Protein 2WDU (pdb70)

Radius of gyration: 21.2 Å; Cα contacts (8 Å, |Δi|>4): 623; chains: 2; bounding box: 52×53×57 Å

Solvent-accessible surface area: 19806 Å² total; per-residue (Å²): 199,174,82,86,16,47,0,32,21,39,86,57,12,6,60,0,3,3,0,2,0,0,0,8,23,36,42,33,161,47,71,54,70,54,1,49,121,134,86,28,80,111,21,84,109,92,10,51,9,11,81,22,9,0,2,12,18,37,3,121,80,44,121,99,113,86,37,20,32,4,7,2,2,0,13,10,3,0,72,86,42,144,8,9,25,120,73,63,89,31,1,6,24,0,2,22,0,0,17,1,0,37,32,0,12,103,47,0,52,61,7,63,156,6,90,173,64,101,52,97,74,77,21,121,113,5,75,139,86,50,0,40,39,3,0,112,12,0,22,69,7,3,99,81,34,62,28,117,22,4,1,29,144,97,24,4,0,0,0,0,4,0,5,8,0,0,13,2,0,41,83,19,0,96,33,13,0,52,145,133,27,79,116,0,35,80,2,28,119,15,3,22,118,50,12,70,83,0,28,101,48,39,158,184,69,78,186,16,89,6,158,132,124,83,37,47,0,30,21,45,81,34,11,6,56,0,2,2,0,6,0,0,0,20,12,35,26,47,180,49,72,51,71,56,3,67,130,108,79,42,94,100,20,77,107,93,8,50,14,12,92,23,7,0,4,11,16,27,16,86,138,33,123,87,108,84,19,19,31,4,8,1,1,0,14,15,5,0,68,101,49,102,8,10,15,101,74,66,122,27,1,10,27,0,3,23,1,1,18,1,0,33,52,0,14,71,44,0,82,61,5,72,162,17,84,140,73,104,49,143,74,71,42,122,86,6,90,107,81,61,0,48,38,2,0,104,12,0,31,79,4,4,85,79,29,57,23,158,20,2,1,40,127,80,14,4,0,0,0,0,3,0,8,4,0,0,13,0,0,38,94,21,5,107,18,14,0,58,145,138,32,81,134,1,47,81,0,34,120,40,1,14,110,51,11,102,128,0,50,103,56,35,169,144,76,82,212,30,94,7

Nearest PDB structures (foldseek):
  2wdu-assembly2_B  TM=9.925E-01  e=8.558E-31  Fasciola hepatica
  1u3i-assembly1_A-2  TM=9.523E-01  e=1.615E-18  Schistosoma mansoni
  2c80-assembly1_B  TM=9.575E-01  e=2.663E-18  Schistosoma haematobium
  2caq-assembly1_A-2  TM=9.568E-01  e=2.406E-17  Schistosoma haematobium
  2c8u-assembly1_B  TM=9.410E-01  e=5.632E-17  Schistosoma haematobium

B-factor: mean 22.08, std 11.26, range [2.0, 77.95]

InterPro domains:
  IPR004045 Glutathione S-transferase, N-terminal [PS50404] (4-86)
  IPR004046 Glutathione S-transferase, C-terminal [PF14497] (104-206)
  IPR010987 Glutathione S-transferase, C-terminal-like [PS50405] (88-211)
  IPR036249 Thioredoxin-like superfamily [SSF52833] (5-82)
  IPR036282 Glutathione S-transferase, C-terminal domain superfamily [SSF47616] (85-211)
  IPR040079 Glutathione transferase family [SFLDS00019] (4-209)
  IPR050213 Glutathione S-transferase superfamily [PTHR11571] (5-206)

Structure (mmCIF, N/CA/C/O backbone):
data_2WDU
#
_entry.id   2WDU
#
_cell.length_a   53.947
_cell.length_b   87.419
_cell.length_c   93.988
_cell.angle_alpha   90.00
_cell.angle_beta   90.00
_cell.angle_gamma   90.00
#
_symmetry.space_group_name_H-M   'P 21 21 21'
#
loop_
_entity.id
_entity.type
_entity.pdbx_description
1 polymer 'GLUTATHIONE TRANSFERASE SIGMA CLASS'
2 non-polymer 'OXIDIZED GLUTATHIONE DISULFIDE'
3 non-polymer GLUTATHIONE
4 non-polymer 'DIMETHYL SULFOXIDE'
5 non-polymer 'BROMIDE ION'
6 water water
#
loop_
_atom_site.group_PDB
_atom_site.id
_atom_site.type_symbol
_atom_site.label_atom_id
_atom_site.label_alt_id
_atom_site.label_comp_id
_atom_site.label_asym_id
_atom_site.label_entity_id
_atom_site.label_seq_id
_atom_site.pdbx_PDB_ins_code
_atom_site.Cartn_x
_atom_site.Cartn_y
_atom_site.Cartn_z
_atom_site.occupancy
_atom_site.B_iso_or_equiv
_atom_site.auth_seq_id
_atom_site.auth_comp_id
_atom_site.auth_asym_id
_atom_site.auth_atom_id
_atom_site.pdbx_PDB_model_num
ATOM 1 N N . ASP A 1 2 ? 12.005 0.409 4.226 1.00 74.81 2 ASP A N 1
ATOM 2 C CA . ASP A 1 2 ? 11.324 -0.908 4.418 1.00 73.75 2 ASP A CA 1
ATOM 3 C C . ASP A 1 2 ? 11.467 -1.371 5.873 1.00 71.92 2 ASP A C 1
ATOM 4 O O . ASP A 1 2 ? 12.154 -2.360 6.157 1.00 72.10 2 ASP A O 1
ATOM 9 N N . LYS A 1 3 ? 10.822 -0.638 6.785 1.00 68.54 3 LYS A N 1
ATOM 10 C CA . LYS A 1 3 ? 10.896 -0.908 8.227 1.00 65.41 3 LYS A CA 1
ATOM 11 C C . LYS A 1 3 ? 9.741 -0.233 9.001 1.00 61.25 3 LYS A C 1
ATOM 12 O O . LYS A 1 3 ? 8.710 0.117 8.414 1.00 61.58 3 LYS A O 1
ATOM 18 N N . GLN A 1 4 ? 9.921 -0.062 10.312 1.00 55.59 4 GLN A N 1
ATOM 19 C CA . GLN A 1 4 ? 8.903 0.537 11.178 1.00 50.41 4 GLN A CA 1
ATOM 20 C C . GLN A 1 4 ? 8.752 2.058 10.952 1.00 46.02 4 GLN A C 1
ATOM 21 O O . GLN A 1 4 ? 9.654 2.721 10.410 1.00 44.18 4 GLN A O 1
ATOM 27 N N . HIS A 1 5 ? 7.597 2.598 11.341 1.00 34.03 5 HIS A N 1
ATOM 28 C CA . HIS A 1 5 ? 7.380 4.037 11.327 1.00 25.22 5 HIS A CA 1
ATOM 29 C C . HIS A 1 5 ? 6.313 4.358 12.371 1.00 20.70 5 HIS A C 1
ATOM 30 O O . HIS A 1 5 ? 5.404 3.550 12.580 1.00 18.39 5 HIS A O 1
ATOM 37 N N . PHE A 1 6 ? 6.467 5.501 13.044 1.00 16.84 6 PHE A N 1
ATOM 38 C CA . PHE A 1 6 ? 5.461 6.019 13.988 1.00 17.33 6 PHE A CA 1
ATOM 39 C C . PHE A 1 6 ? 4.987 7.381 13.505 1.00 16.50 6 PHE A C 1
ATOM 40 O O . PHE A 1 6 ? 5.798 8.300 13.235 1.00 16.08 6 PHE A O 1
ATOM 48 N N . LYS A 1 7 ? 3.675 7.543 13.373 1.00 13.71 7 LYS A N 1
ATOM 49 C CA . LYS A 1 7 ? 3.141 8.867 13.111 1.00 13.38 7 LYS A CA 1
ATOM 50 C C . LYS A 1 7 ? 2.079 9.191 14.144 1.00 14.78 7 LYS A C 1
ATOM 51 O O . LYS A 1 7 ? 1.073 8.466 14.248 1.00 13.90 7 LYS A O 1
ATOM 57 N N . LEU A 1 8 ? 2.352 10.237 14.905 1.00 14.14 8 LEU A N 1
ATOM 58 C CA . LEU A 1 8 ? 1.432 10.739 15.928 1.00 12.58 8 LEU A CA 1
ATOM 59 C C . LEU A 1 8 ? 0.625 11.889 15.363 1.00 14.65 8 LEU A C 1
ATOM 60 O O . LEU A 1 8 ? 1.182 12.872 14.813 1.00 13.58 8 LEU A O 1
ATOM 65 N N . TRP A 1 9 ? -0.697 11.807 15.530 1.00 11.40 9 TRP A N 1
ATOM 66 C CA . TRP A 1 9 ? -1.562 12.898 15.105 1.00 10.78 9 TRP A CA 1
ATOM 67 C C . TRP A 1 9 ? -2.121 13.650 16.312 1.00 12.11 9 TRP A C 1
ATOM 68 O O . TRP A 1 9 ? -2.731 13.009 17.200 1.00 11.75 9 TRP A O 1
ATOM 79 N N . TYR A 1 10 ? -1.965 14.966 16.303 1.00 12.47 10 TYR A N 1
ATOM 80 C CA . TYR A 1 10 ? -2.607 15.859 17.310 1.00 12.85 10 TYR A CA 1
ATOM 81 C C . TYR A 1 10 ? -2.727 17.314 16.887 1.00 18.80 10 TYR A C 1
ATOM 82 O O . TYR A 1 10 ? -2.188 17.728 15.858 1.00 17.53 10 TYR A O 1
ATOM 91 N N . PHE A 1 11 ? -3.420 18.107 17.703 1.00 14.28 11 PHE A N 1
ATOM 92 C CA . PHE A 1 11 ? -3.357 19.548 17.566 1.00 14.13 11 PHE A CA 1
ATOM 93 C C . PHE A 1 11 ? -1.940 20.090 17.929 1.00 17.36 11 PHE A C 1
ATOM 94 O O . PHE A 1 11 ? -1.047 19.315 18.361 1.00 14.33 11 PHE A O 1
ATOM 102 N N . GLN A 1 12 ? -1.762 21.399 17.754 1.00 16.65 12 GLN A N 1
ATOM 103 C CA . GLN A 1 12 ? -0.518 22.106 18.119 1.00 17.10 12 GLN A CA 1
ATOM 104 C C . GLN A 1 12 ? -0.599 22.473 19.603 1.00 17.64 12 GLN A C 1
ATOM 105 O O . GLN A 1 12 ? -0.641 23.658 19.992 1.00 18.55 12 GLN A O 1
ATOM 111 N N . PHE A 1 13 ? -0.665 21.415 20.413 1.00 13.90 13 PHE A N 1
ATOM 112 C CA . PHE A 1 13 ? -0.813 21.507 21.842 1.00 16.19 13 PHE A CA 1
ATOM 113 C C . PHE A 1 13 ? -0.073 20.339 22.475 1.00 16.92 13 PHE A C 1
ATOM 114 O O . PHE A 1 13 ? 0.201 19.326 21.819 1.00 14.19 13 PHE A O 1
ATOM 122 N N . ARG A 1 14 ? 0.245 20.481 23.756 1.00 14.53 14 ARG A N 1
ATOM 123 C CA . ARG A 1 14 ? 0.774 19.357 24.501 1.00 13.03 14 ARG A CA 1
ATOM 124 C C . ARG A 1 14 ? -0.378 18.436 24.909 1.00 16.46 14 ARG A C 1
ATOM 125 O O . ARG A 1 14 ? -0.483 17.302 24.425 1.00 12.16 14 ARG A O 1
ATOM 133 N N . GLY A 1 15 ? -1.254 18.959 25.763 1.00 14.47 15 GLY A N 1
ATOM 134 C CA . GLY A 1 15 ? -2.522 18.307 26.100 1.00 14.62 15 GLY A CA 1
ATOM 135 C C . GLY A 1 15 ? -2.375 16.802 26.278 1.00 14.19 15 GLY A C 1
ATOM 136 O O . GLY A 1 15 ? -1.458 16.342 26.952 1.00 14.99 15 GLY A O 1
ATOM 137 N N . ARG A 1 16 ? -3.218 16.017 25.602 1.00 13.71 16 ARG A N 1
ATOM 138 C CA . ARG A 1 16 ? -3.211 14.563 25.767 1.00 13.11 16 ARG A CA 1
ATOM 139 C C . ARG A 1 16 ? -2.069 13.838 25.023 1.00 11.56 16 ARG A C 1
ATOM 140 O O . ARG A 1 16 ? -1.747 12.700 25.352 1.00 12.66 16 ARG A O 1
ATOM 148 N N . ALA A 1 17 ? -1.489 14.499 24.016 1.00 10.93 17 ALA A N 1
ATOM 149 C CA . ALA A 1 17 ? -0.415 13.909 23.203 1.00 12.46 17 ALA A CA 1
ATOM 150 C C . ALA A 1 17 ? 0.942 13.867 23.895 1.00 10.77 17 ALA A C 1
ATOM 151 O O . ALA A 1 17 ? 1.754 12.950 23.663 1.00 10.83 17 ALA A O 1
ATOM 153 N N . GLU A 1 18 ? 1.198 14.851 24.748 1.00 13.33 18 GLU A N 1
ATOM 154 C CA . GLU A 1 18 ? 2.580 15.027 25.230 1.00 12.78 18 GLU A CA 1
ATOM 155 C C . GLU A 1 18 ? 3.211 13.794 25.903 1.00 12.79 18 GLU A C 1
ATOM 156 O O . GLU A 1 18 ? 4.396 13.505 25.672 1.00 11.28 18 GLU A O 1
ATOM 162 N N . PRO A 1 19 ? 2.459 13.062 26.747 1.00 12.17 19 PRO A N 1
ATOM 163 C CA . PRO A 1 19 ? 3.103 11.863 27.348 1.00 14.00 19 PRO A CA 1
ATOM 164 C C . PRO A 1 19 ? 3.628 10.873 26.295 1.00 12.55 19 PRO A C 1
ATOM 165 O O . PRO A 1 19 ? 4.683 10.234 26.477 1.00 12.48 19 PRO A O 1
ATOM 169 N N . ILE A 1 20 ? 2.929 10.792 25.162 1.00 12.04 20 ILE A N 1
ATOM 170 C CA . ILE A 1 20 ? 3.332 9.882 24.098 1.00 10.08 20 ILE A CA 1
ATOM 171 C C . ILE A 1 20 ? 4.645 10.392 23.473 1.00 10.74 20 ILE A C 1
ATOM 172 O O . ILE A 1 20 ? 5.593 9.608 23.276 1.00 11.55 20 ILE A O 1
ATOM 177 N N . ARG A 1 21 ? 4.693 11.687 23.198 1.00 12.70 21 ARG A N 1
ATOM 178 C CA . ARG A 1 21 ? 5.907 12.293 22.635 1.00 13.57 21 ARG A CA 1
ATOM 179 C C . ARG A 1 21 ? 7.071 12.115 23.583 1.00 12.56 21 ARG A C 1
ATOM 180 O O . ARG A 1 21 ? 8.189 11.766 23.137 1.00 11.50 21 ARG A O 1
ATOM 188 N N . LEU A 1 22 ? 6.845 12.369 24.886 1.00 10.67 22 LEU A N 1
ATOM 189 C CA . LEU A 1 22 ? 7.957 12.169 25.850 1.00 13.71 22 LEU A CA 1
ATOM 190 C C . LEU A 1 22 ? 8.431 10.712 25.919 1.00 15.91 22 LEU A C 1
ATOM 191 O O . LEU A 1 22 ? 9.641 10.433 25.973 1.00 12.37 22 LEU A O 1
ATOM 196 N N . LEU A 1 23 ? 7.474 9.781 25.900 1.00 14.23 23 LEU A N 1
ATOM 197 C CA . LEU A 1 23 ? 7.787 8.355 25.931 1.00 16.31 23 LEU A CA 1
ATOM 198 C C . LEU A 1 23 ? 8.683 7.964 24.743 1.00 15.43 23 LEU A C 1
ATOM 199 O O . LEU A 1 23 ? 9.738 7.362 24.922 1.00 14.51 23 LEU A O 1
ATOM 204 N N . LEU A 1 24 ? 8.280 8.372 23.542 1.00 12.20 24 LEU A N 1
ATOM 205 C CA . LEU A 1 24 ? 9.014 7.988 22.329 1.00 10.99 24 LEU A CA 1
ATOM 206 C C . LEU A 1 24 ? 10.407 8.627 22.371 1.00 15.50 24 LEU A C 1
ATOM 207 O O . LEU A 1 24 ? 11.404 7.986 22.025 1.00 16.27 24 LEU A O 1
ATOM 212 N N . THR A 1 25 ? 10.453 9.875 22.842 1.00 13.64 25 THR A N 1
ATOM 213 C CA . THR A 1 25 ? 11.714 10.612 22.978 1.00 15.64 25 THR A CA 1
ATOM 214 C C . THR A 1 25 ? 12.657 9.895 23.956 1.00 17.42 25 THR A C 1
ATOM 215 O O . THR A 1 25 ? 13.838 9.660 23.640 1.00 16.38 25 THR A O 1
ATOM 219 N N . CYS A 1 26 ? 12.151 9.572 25.144 1.00 14.36 26 CYS A N 1
ATOM 220 C CA . CYS A 1 26 ? 12.996 8.909 26.158 1.00 17.44 26 CYS A CA 1
ATOM 221 C C . CYS A 1 26 ? 13.429 7.484 25.762 1.00 18.49 26 CYS A C 1
ATOM 222 O O . CYS A 1 26 ? 14.523 7.051 26.119 1.00 20.75 26 CYS A O 1
ATOM 225 N N . ALA A 1 27 ? 12.599 6.783 24.978 1.00 17.39 27 ALA A N 1
ATOM 226 C CA . ALA A 1 27 ? 12.928 5.469 24.417 1.00 21.44 27 ALA A CA 1
ATOM 227 C C . ALA A 1 27 ? 13.904 5.526 23.235 1.00 21.91 27 ALA A C 1
ATOM 228 O O . ALA A 1 27 ? 14.331 4.473 22.730 1.00 24.58 27 ALA A O 1
ATOM 230 N N . GLY A 1 28 ? 14.216 6.732 22.765 1.00 21.32 28 GLY A N 1
ATOM 231 C CA . GLY A 1 28 ? 15.159 6.921 21.655 1.00 23.38 28 GLY A CA 1
ATOM 232 C C . GLY A 1 28 ? 14.585 6.512 20.306 1.00 24.69 28 GLY A C 1
ATOM 233 O O . GLY A 1 28 ? 15.323 6.134 19.375 1.00 22.53 28 GLY A O 1
ATOM 234 N N . VAL A 1 29 ? 13.263 6.607 20.194 1.00 17.52 29 VAL A N 1
ATOM 235 C CA . VAL A 1 29 ? 12.551 6.196 18.996 1.00 17.92 29 VAL A CA 1
ATOM 236 C C . VAL A 1 29 ? 12.175 7.436 18.162 1.00 23.05 29 VAL A C 1
ATOM 237 O O . VAL A 1 29 ? 11.463 8.320 18.641 1.00 19.54 29 VAL A O 1
ATOM 241 N N . LYS A 1 30 ? 12.681 7.502 16.925 1.00 23.37 30 LYS A N 1
ATOM 242 C CA A LYS A 1 30 ? 12.316 8.579 16.018 0.50 23.78 30 LYS A CA 1
ATOM 243 C CA B LYS A 1 30 ? 12.323 8.564 15.989 0.50 24.26 30 LYS A CA 1
ATOM 244 C C . LYS A 1 30 ? 10.857 8.422 15.607 1.00 23.48 30 LYS A C 1
ATOM 245 O O . LYS A 1 30 ? 10.371 7.300 15.433 1.00 20.22 30 LYS A O 1
ATOM 256 N N . PHE A 1 31 ? 10.164 9.550 15.472 1.00 18.92 31 PHE A N 1
ATOM 257 C CA . PHE A 1 31 ? 8.759 9.511 15.038 1.00 19.39 31 PHE A CA 1
ATOM 258 C C . PHE A 1 31 ? 8.320 10.777 14.309 1.00 17.44 31 PHE A C 1
ATOM 259 O O . PHE A 1 31 ? 8.909 11.857 14.464 1.00 18.64 31 PHE A O 1
ATOM 267 N N . GLU A 1 32 ? 7.276 10.628 13.501 1.00 14.10 32 GLU A N 1
ATOM 268 C CA . GLU A 1 32 ? 6.685 11.754 12.829 1.00 17.07 32 GLU A CA 1
ATOM 269 C C . GLU A 1 32 ? 5.656 12.391 13.755 1.00 17.13 32 GLU A C 1
ATOM 270 O O . GLU A 1 32 ? 4.629 11.777 14.073 1.00 16.59 32 GLU A O 1
ATOM 276 N N . ASP A 1 33 ? 5.962 13.599 14.208 1.00 14.12 33 ASP A N 1
ATOM 277 C CA . ASP A 1 33 ? 5.112 14.343 15.134 1.00 16.29 33 ASP A CA 1
ATOM 278 C C . ASP A 1 33 ? 4.225 15.292 14.337 1.00 16.65 33 ASP A C 1
ATOM 279 O O . ASP A 1 33 ? 4.541 16.485 14.140 1.00 18.75 33 ASP A O 1
ATOM 284 N N . TYR A 1 34 ? 3.099 14.767 13.858 1.00 14.65 34 TYR A N 1
ATOM 285 C CA . TYR A 1 34 ? 2.195 15.598 13.063 1.00 16.71 34 TYR A CA 1
ATOM 286 C C . TYR A 1 34 ? 1.242 16.399 13.945 1.00 19.02 34 TYR A C 1
ATOM 287 O O . TYR A 1 34 ? 0.330 15.809 14.582 1.00 15.07 34 TYR A O 1
ATOM 296 N N . GLN A 1 35 ? 1.473 17.720 13.953 1.00 17.92 35 GLN A N 1
ATOM 297 C CA . GLN A 1 35 ? 0.694 18.721 14.682 1.00 16.15 35 GLN A CA 1
ATOM 298 C C . GLN A 1 35 ? -0.011 19.672 13.723 1.00 22.00 35 GLN A C 1
ATOM 299 O O . GLN A 1 35 ? 0.620 20.555 13.117 1.00 24.21 35 GLN A O 1
ATOM 305 N N . PHE A 1 36 ? -1.321 19.511 13.602 1.00 21.07 36 PHE A N 1
ATOM 306 C CA . PHE A 1 36 ? -2.097 20.297 12.646 1.00 19.60 36 PHE A CA 1
ATOM 307 C C . PHE A 1 36 ? -2.792 21.489 13.283 1.00 21.22 36 PHE A C 1
ATOM 308 O O . PHE A 1 36 ? -3.026 21.519 14.486 1.00 19.71 36 PHE A O 1
ATOM 316 N N . THR A 1 37 ? -3.154 22.464 12.459 1.00 20.80 37 THR A N 1
ATOM 317 C CA . THR A 1 37 ? -3.812 23.675 12.951 1.00 22.41 37 THR A CA 1
ATOM 318 C C . THR A 1 37 ? -5.294 23.429 13.195 1.00 21.06 37 THR A C 1
ATOM 319 O O . THR A 1 37 ? -5.885 22.468 12.680 1.00 19.52 37 THR A O 1
ATOM 323 N N . MET A 1 38 ? -5.888 24.323 13.977 1.00 22.66 38 MET A N 1
ATOM 324 C CA . MET A 1 38 ? -7.318 24.362 14.190 1.00 23.97 38 MET A CA 1
ATOM 325 C C . MET A 1 38 ? -8.087 24.471 12.868 1.00 25.19 38 MET A C 1
ATOM 326 O O . MET A 1 38 ? -9.146 23.857 12.698 1.00 22.94 38 MET A O 1
ATOM 331 N N . ASP A 1 39 ? -7.551 25.264 11.944 1.00 25.34 39 ASP A N 1
ATOM 332 C CA . ASP A 1 39 ? -8.169 25.438 10.622 1.00 26.20 39 ASP A CA 1
ATOM 333 C C . ASP A 1 39 ? -8.115 24.166 9.768 1.00 21.83 39 ASP A C 1
ATOM 334 O O . ASP A 1 39 ? -9.011 23.921 8.952 1.00 23.79 39 ASP A O 1
ATOM 339 N N . GLN A 1 40 ? -7.063 23.366 9.938 1.00 20.80 40 GLN A N 1
ATOM 340 C CA . GLN A 1 40 ? -6.917 22.134 9.158 1.00 20.72 40 GLN A CA 1
ATOM 341 C C . GLN A 1 40 ? -7.828 21.024 9.713 1.00 21.19 40 GLN A C 1
ATOM 342 O O . GLN A 1 40 ? -8.257 20.129 8.988 1.00 21.85 40 GLN A O 1
ATOM 348 N N . TRP A 1 41 ? -8.115 21.077 11.013 1.00 16.87 41 TRP A N 1
ATOM 349 C CA . TRP A 1 41 ? -8.827 19.978 11.687 1.00 18.33 41 TRP A CA 1
ATOM 350 C C . TRP A 1 41 ? -10.171 19.562 11.044 1.00 16.96 41 TRP A C 1
ATOM 351 O O . TRP A 1 41 ? -10.429 18.362 10.898 1.00 18.39 41 TRP A O 1
ATOM 362 N N . PRO A 1 42 ? -11.031 20.543 10.662 1.00 20.05 42 PRO A N 1
ATOM 363 C CA . PRO A 1 42 ? -12.345 20.117 10.166 1.00 21.21 42 PRO A CA 1
ATOM 364 C C . PRO A 1 42 ? -12.279 19.147 8.980 1.00 20.46 42 PRO A C 1
ATOM 365 O O . PRO A 1 42 ? -13.203 18.361 8.796 1.00 21.72 42 PRO A O 1
ATOM 369 N N . THR A 1 43 ? -11.203 19.192 8.202 1.00 18.89 43 THR A N 1
ATOM 370 C CA . THR A 1 43 ? -11.097 18.261 7.055 1.00 19.96 43 THR A CA 1
ATOM 371 C C . THR A 1 43 ? -10.267 16.990 7.321 1.00 21.78 43 THR A C 1
ATOM 372 O O . THR A 1 43 ? -10.253 16.045 6.508 1.00 19.24 43 THR A O 1
ATOM 376 N N . ILE A 1 44 ? -9.602 16.959 8.478 1.00 15.57 44 ILE A N 1
ATOM 377 C CA . ILE A 1 44 ? -8.894 15.781 8.972 1.00 16.20 44 ILE A CA 1
ATOM 378 C C . ILE A 1 44 ? -9.852 14.896 9.787 1.00 12.96 44 ILE A C 1
ATOM 379 O O . ILE A 1 44 ? -9.928 13.690 9.561 1.00 13.30 44 ILE A O 1
ATOM 384 N N . LYS A 1 45 ? -10.637 15.527 10.657 1.00 11.82 45 LYS A N 1
ATOM 385 C CA . LYS A 1 45 ? -11.609 14.855 11.525 1.00 12.67 45 LYS A CA 1
ATOM 386 C C . LYS A 1 45 ? -12.437 13.718 10.887 1.00 13.00 45 LYS A C 1
ATOM 387 O O . LYS A 1 45 ? -12.500 12.607 11.431 1.00 14.55 45 LYS A O 1
ATOM 393 N N . PRO A 1 46 ? -13.065 13.978 9.709 1.00 13.94 46 PRO A N 1
ATOM 394 C CA . PRO A 1 46 ? -13.954 12.942 9.144 1.00 16.94 46 PRO A CA 1
ATOM 395 C C . PRO A 1 46 ? -13.222 11.699 8.627 1.00 15.36 46 PRO A C 1
ATOM 396 O O . PRO A 1 46 ? -13.869 10.686 8.275 1.00 16.84 46 PRO A O 1
ATOM 400 N N . THR A 1 47 ? -11.890 11.759 8.594 1.00 13.35 47 THR A N 1
ATOM 401 C CA . THR A 1 47 ? -11.076 10.658 8.117 1.00 13.33 47 THR A CA 1
ATOM 402 C C . THR A 1 47 ? -10.500 9.786 9.237 1.00 13.58 47 THR A C 1
ATOM 403 O O . THR A 1 47 ? -9.964 8.717 8.970 1.00 15.41 47 THR A O 1
ATOM 407 N N . LEU A 1 48 ? -10.572 10.253 10.483 1.00 13.79 48 LEU A N 1
ATOM 408 C CA . LEU A 1 48 ? -9.961 9.464 11.579 1.00 14.15 48 LEU A CA 1
ATOM 409 C C . LEU A 1 48 ? -11.008 8.678 12.368 1.00 15.30 48 LEU A C 1
ATOM 410 O O . LEU A 1 48 ? -12.105 9.196 12.591 1.00 15.74 48 LEU A O 1
ATOM 415 N N . PRO A 1 49 ? -10.646 7.462 12.825 1.00 13.09 49 PRO A N 1
ATOM 416 C CA . PRO A 1 49 ? -11.558 6.619 13.601 1.00 17.41 49 PRO A CA 1
ATOM 417 C C . PRO A 1 49 ? -11.931 7.274 14.900 1.00 19.24 49 PRO A C 1
ATOM 418 O O . PRO A 1 49 ? -11.035 7.622 15.712 1.00 22.08 49 PRO A O 1
ATOM 422 N N . GLY A 1 50 ? -13.232 7.417 15.105 1.00 17.42 50 GLY A N 1
ATOM 423 C CA . GLY A 1 50 ? -13.731 8.075 16.305 1.00 21.59 50 GLY A CA 1
ATOM 424 C C . GLY A 1 50 ? -13.737 9.595 16.221 1.00 18.44 50 GLY A C 1
ATOM 425 O O . GLY A 1 50 ? -14.356 10.261 17.053 1.00 20.72 50 GLY A O 1
ATOM 426 N N . GLY A 1 51 ? -13.072 10.168 15.209 1.00 17.89 51 GLY A N 1
ATOM 427 C CA . GLY A 1 51 ? -13.076 11.621 15.016 1.00 14.22 51 GLY A CA 1
ATOM 428 C C . GLY A 1 51 ? -12.383 12.427 16.108 1.00 14.60 51 GLY A C 1
ATOM 429 O O . GLY A 1 51 ? -12.671 13.604 16.284 1.00 14.86 51 GLY A O 1
ATOM 430 N N . ARG A 1 52 ? -11.464 11.776 16.833 1.00 12.11 52 ARG A N 1
ATOM 431 C CA . ARG A 1 52 ? -10.726 12.456 17.876 1.00 10.09 52 ARG A CA 1
ATOM 432 C C . ARG A 1 52 ? -9.222 12.126 17.808 1.00 10.02 52 ARG A C 1
ATOM 433 O O . ARG A 1 52 ? -8.811 11.122 17.220 1.00 11.34 52 ARG A O 1
ATOM 441 N N . VAL A 1 53 ? -8.426 13.001 18.430 1.00 9.19 53 VAL A N 1
ATOM 442 C CA . VAL A 1 53 ? -6.981 12.780 18.548 1.00 11.32 53 VAL A CA 1
ATOM 443 C C . VAL A 1 53 ? -6.597 12.802 20.058 1.00 14.55 53 VAL A C 1
ATOM 444 O O . VAL A 1 53 ? -7.342 13.376 20.865 1.00 17.12 53 VAL A O 1
ATOM 448 N N . PRO A 1 54 ? -5.425 12.241 20.434 1.00 12.24 54 PRO A N 1
ATOM 449 C CA . PRO A 1 54 ? -4.348 11.665 19.625 1.00 13.40 54 PRO A CA 1
ATOM 450 C C . PRO A 1 54 ? -4.701 10.390 18.941 1.00 11.74 54 PRO A C 1
ATOM 451 O O . PRO A 1 54 ? -5.538 9.603 19.426 1.00 12.77 54 PRO A O 1
ATOM 455 N N . LEU A 1 55 ? -4.012 10.168 17.826 1.00 11.73 55 LEU A N 1
ATOM 456 C CA . LEU A 1 55 ? -4.021 8.894 17.131 1.00 8.04 55 LEU A CA 1
ATOM 457 C C . LEU A 1 55 ? -2.570 8.593 16.826 1.00 11.02 55 LEU A C 1
ATOM 458 O O . LEU A 1 55 ? -1.847 9.528 16.405 1.00 12.86 55 LEU A O 1
ATOM 463 N N . LEU A 1 56 ? -2.155 7.354 17.062 1.00 12.17 56 LEU A N 1
ATOM 464 C CA . LEU A 1 56 ? -0.787 6.873 16.716 1.00 9.83 56 LEU A CA 1
ATOM 465 C C . LEU A 1 56 ? -0.873 5.812 15.636 1.00 11.69 56 LEU A C 1
ATOM 466 O O . LEU A 1 56 ? -1.489 4.764 15.834 1.00 12.33 56 LEU A O 1
ATOM 471 N N . ASP A 1 57 ? -0.261 6.098 14.475 1.00 10.70 57 ASP A N 1
ATOM 472 C CA . ASP A 1 57 ? -0.188 5.117 13.388 1.00 11.27 57 ASP A CA 1
ATOM 473 C C . ASP A 1 57 ? 1.156 4.427 13.456 1.00 14.38 57 ASP A C 1
ATOM 474 O O . ASP A 1 57 ? 2.203 5.077 13.332 1.00 16.20 57 ASP A O 1
ATOM 479 N N . VAL A 1 58 ? 1.119 3.132 13.671 1.00 12.64 58 VAL A N 1
ATOM 480 C CA . VAL A 1 58 ? 2.331 2.319 13.718 1.00 14.40 58 VAL A CA 1
ATOM 481 C C . VAL A 1 58 ? 2.401 1.420 12.495 1.00 16.23 58 VAL A C 1
ATOM 482 O O . VAL A 1 58 ? 1.529 0.541 12.286 1.00 14.93 58 VAL A O 1
ATOM 486 N N . THR A 1 59 ? 3.438 1.643 11.692 1.00 15.97 59 THR A N 1
ATOM 487 C CA . THR A 1 59 ? 3.744 0.734 10.589 1.00 20.60 59 THR A CA 1
ATOM 488 C C . THR A 1 59 ? 4.727 -0.305 11.101 1.00 24.30 59 THR A C 1
ATOM 489 O O . THR A 1 59 ? 5.848 0.026 11.499 1.00 21.74 59 THR A O 1
ATOM 493 N N . GLY A 1 60 ? 4.264 -1.554 11.129 1.00 25.34 60 GLY A N 1
ATOM 494 C CA . GLY A 1 60 ? 4.959 -2.604 11.835 1.00 31.27 60 GLY A CA 1
ATOM 495 C C . GLY A 1 60 ? 6.207 -3.060 11.111 1.00 34.66 60 GLY A C 1
ATOM 496 O O . GLY A 1 60 ? 6.471 -2.623 9.977 1.00 32.50 60 GLY A O 1
ATOM 497 N N . PRO A 1 61 ? 6.983 -3.951 11.765 1.00 39.61 61 PRO A N 1
ATOM 498 C CA . PRO A 1 61 ? 8.056 -4.670 11.089 1.00 42.48 61 PRO A CA 1
ATOM 499 C C . PRO A 1 61 ? 7.502 -5.418 9.872 1.00 45.88 61 PRO A C 1
ATOM 500 O O . PRO A 1 61 ? 8.225 -5.621 8.891 1.00 48.71 61 PRO A O 1
ATOM 504 N N . ASP A 1 62 ? 6.220 -5.793 9.936 1.00 45.18 62 ASP A N 1
ATOM 505 C CA . ASP A 1 62 ? 5.544 -6.511 8.847 1.00 46.56 62 ASP A CA 1
ATOM 506 C C . ASP A 1 62 ? 4.994 -5.613 7.735 1.00 43.83 62 ASP A C 1
ATOM 507 O O . ASP A 1 62 ? 4.289 -6.090 6.844 1.00 47.26 62 ASP A O 1
ATOM 512 N N . GLY A 1 63 ? 5.303 -4.318 7.795 1.00 38.34 63 GLY A N 1
ATOM 513 C CA . GLY A 1 63 ? 4.873 -3.362 6.775 1.00 32.39 63 GLY A CA 1
ATOM 514 C C . GLY A 1 63 ? 3.406 -2.941 6.880 1.00 28.74 63 GLY A C 1
ATOM 515 O O . GLY A 1 63 ? 2.964 -2.074 6.130 1.00 29.88 63 GLY A O 1
ATOM 516 N N . LYS A 1 64 ? 2.668 -3.550 7.814 1.00 23.26 64 LYS A N 1
ATOM 517 C CA A LYS A 1 64 ? 1.235 -3.297 7.990 0.50 22.10 64 LYS A CA 1
ATOM 518 C CA B LYS A 1 64 ? 1.238 -3.280 7.964 0.50 22.02 64 LYS A CA 1
ATOM 519 C C . LYS A 1 64 ? 0.966 -2.149 8.964 1.00 22.98 64 LYS A C 1
ATOM 520 O O . LYS A 1 64 ? 1.719 -1.953 9.921 1.00 19.17 64 LYS A O 1
ATOM 531 N N . LEU A 1 65 ? -0.119 -1.418 8.715 1.00 16.92 65 LEU A N 1
ATOM 532 C CA . LEU A 1 65 ? -0.521 -0.246 9.510 1.00 15.97 65 LEU A CA 1
ATOM 533 C C . LEU A 1 65 ? -1.520 -0.626 10.591 1.00 16.63 65 LEU A C 1
ATOM 534 O O . LEU A 1 65 ? -2.506 -1.308 10.327 1.00 19.15 65 LEU A O 1
ATOM 539 N N . ARG A 1 66 ? -1.265 -0.174 11.817 1.00 17.22 66 ARG A N 1
ATOM 540 C CA . ARG A 1 66 ? -2.258 -0.305 12.901 1.00 16.94 66 ARG A CA 1
ATOM 541 C C . ARG A 1 66 ? -2.411 1.096 13.499 1.00 12.97 66 ARG A C 1
ATOM 542 O O . ARG A 1 66 ? -1.408 1.779 13.735 1.00 14.21 66 ARG A O 1
ATOM 550 N N . ARG A 1 67 ? -3.653 1.542 13.681 1.00 11.75 67 ARG A N 1
ATOM 551 C CA . ARG A 1 67 ? -3.961 2.907 14.108 1.00 13.94 67 ARG A CA 1
ATOM 552 C C . ARG A 1 67 ? -4.502 2.768 15.514 1.00 15.30 67 ARG A C 1
ATOM 553 O O . ARG A 1 67 ? -5.509 2.085 15.728 1.00 15.49 67 ARG A O 1
ATOM 561 N N . TYR A 1 68 ? -3.851 3.429 16.459 1.00 12.75 68 TYR A N 1
ATOM 562 C CA . TYR A 1 68 ? -4.234 3.312 17.864 1.00 12.49 68 TYR A CA 1
ATOM 563 C C . TYR A 1 68 ? -4.838 4.622 18.382 1.00 10.40 68 TYR A C 1
ATOM 564 O O . TYR A 1 68 ? -4.313 5.684 18.141 1.00 11.39 68 TYR A O 1
ATOM 573 N N . GLN A 1 69 ? -5.921 4.477 19.149 1.00 10.49 69 GLN A N 1
ATOM 574 C CA . GLN A 1 69 ? -6.605 5.549 19.822 1.00 10.56 69 GLN A CA 1
ATOM 575 C C . GLN A 1 69 ? -6.376 5.513 21.330 1.00 7.95 69 GLN A C 1
ATOM 576 O O . GLN A 1 69 ? -5.873 4.530 21.894 1.00 12.26 69 GLN A O 1
ATOM 582 N N . GLU A 1 70 ? -6.789 6.618 21.943 1.00 9.97 70 GLU A N 1
ATOM 583 C CA . GLU A 1 70 ? -6.809 6.852 23.394 1.00 13.42 70 GLU A CA 1
ATOM 584 C C . GLU A 1 70 ? -5.408 7.035 23.974 1.00 10.25 70 GLU A C 1
ATOM 585 O O . GLU A 1 70 ? -4.681 6.045 24.143 1.00 10.40 70 GLU A O 1
ATOM 591 N N . SER A 1 71 ? -5.106 8.284 24.319 1.00 10.62 71 SER A N 1
ATOM 592 C CA . SER A 1 71 ? -3.711 8.750 24.589 1.00 8.92 71 SER A CA 1
ATOM 593 C C . SER A 1 71 ? -2.980 7.812 25.579 1.00 9.98 71 SER A C 1
ATOM 594 O O . SER A 1 71 ? -1.862 7.358 25.296 1.00 10.27 71 SER A O 1
ATOM 597 N N . MET A 1 72 ? -3.592 7.547 26.738 1.00 9.65 72 MET A N 1
ATOM 598 C CA . MET A 1 72 ? -2.882 6.751 27.793 1.00 11.22 72 MET A CA 1
ATOM 599 C C . MET A 1 72 ? -3.029 5.213 27.644 1.00 12.92 72 MET A C 1
ATOM 600 O O . MET A 1 72 ? -2.376 4.401 28.342 1.00 11.85 72 MET A O 1
ATOM 605 N N . ALA A 1 73 ? -3.893 4.800 26.726 1.00 9.36 73 ALA A N 1
ATOM 606 C CA . ALA A 1 73 ? -3.874 3.435 26.232 1.00 10.89 73 ALA A CA 1
ATOM 607 C C . ALA A 1 73 ? -2.648 3.270 25.312 1.00 11.38 73 ALA A C 1
ATOM 608 O O . ALA A 1 73 ? -1.836 2.367 25.492 1.00 10.07 73 ALA A O 1
ATOM 610 N N . ILE A 1 74 ? -2.513 4.179 24.349 1.00 9.56 74 ILE A N 1
ATOM 611 C CA . ILE A 1 74 ? -1.341 4.206 23.450 1.00 10.40 74 ILE A CA 1
ATOM 612 C C . ILE A 1 74 ? -0.077 4.234 24.301 1.00 10.25 74 ILE A C 1
ATOM 613 O O . ILE A 1 74 ? 0.842 3.443 24.096 1.00 12.16 74 ILE A O 1
ATOM 618 N N . ALA A 1 75 ? -0.039 5.164 25.256 1.00 10.96 75 ALA A N 1
ATOM 619 C CA . ALA A 1 75 ? 1.169 5.328 26.088 1.00 10.19 75 ALA A CA 1
ATOM 620 C C . ALA A 1 75 ? 1.539 4.054 26.871 1.00 12.23 75 ALA A C 1
ATOM 621 O O . ALA A 1 75 ? 2.725 3.716 26.976 1.00 12.02 75 ALA A O 1
ATOM 623 N N . ARG A 1 76 ? 0.546 3.369 27.441 1.00 7.89 76 ARG A N 1
ATOM 624 C CA . ARG A 1 76 ? 0.835 2.182 28.245 1.00 11.68 76 ARG A CA 1
ATOM 625 C C . ARG A 1 76 ? 1.341 1.017 27.363 1.00 11.10 76 ARG A C 1
ATOM 626 O O . ARG A 1 76 ? 2.232 0.238 27.754 1.00 12.67 76 ARG A O 1
ATOM 634 N N . LEU A 1 77 ? 0.738 0.869 26.180 1.00 10.13 77 LEU A N 1
ATOM 635 C CA . LEU A 1 77 ? 1.164 -0.158 25.230 1.00 12.78 77 LEU A CA 1
ATOM 636 C C . LEU A 1 77 ? 2.637 0.066 24.864 1.00 11.70 77 LEU A C 1
ATOM 637 O O . LEU A 1 77 ? 3.465 -0.866 24.982 1.00 13.53 77 LEU A O 1
ATOM 642 N N . LEU A 1 78 ? 2.954 1.302 24.483 1.00 13.28 78 LEU A N 1
ATOM 643 C CA . LEU A 1 78 ? 4.328 1.673 24.132 1.00 15.48 78 LEU A CA 1
ATOM 644 C C . LEU A 1 78 ? 5.246 1.453 25.302 1.00 16.39 78 LEU A C 1
ATOM 645 O O . LEU A 1 78 ? 6.341 0.904 25.146 1.00 15.17 78 LEU A O 1
ATOM 650 N N . ALA A 1 79 ? 4.790 1.869 26.486 1.00 12.25 79 ALA A N 1
ATOM 651 C CA . ALA A 1 79 ? 5.648 1.769 27.664 1.00 13.38 79 ALA A CA 1
ATOM 652 C C . ALA A 1 79 ? 5.956 0.307 27.976 1.00 15.83 79 ALA A C 1
ATOM 653 O O . ALA A 1 79 ? 7.097 -0.027 28.314 1.00 14.67 79 ALA A O 1
ATOM 655 N N . ARG A 1 80 ? 4.953 -0.576 27.851 1.00 14.66 80 ARG A N 1
ATOM 656 C CA . ARG A 1 80 ? 5.178 -2.005 28.029 1.00 14.77 80 ARG A CA 1
ATOM 657 C C . ARG A 1 80 ? 6.235 -2.479 27.017 1.00 14.08 80 ARG A C 1
ATOM 658 O O . ARG A 1 80 ? 7.180 -3.171 27.383 1.00 15.75 80 ARG A O 1
ATOM 666 N N . GLN A 1 81 ? 6.072 -2.064 25.756 1.00 13.56 81 GLN A N 1
ATOM 667 C CA . GLN A 1 81 ? 7.003 -2.478 24.692 1.00 18.03 81 GLN A CA 1
ATOM 668 C C . GLN A 1 81 ? 8.419 -1.974 24.987 1.00 18.92 81 GLN A C 1
ATOM 669 O O . GLN A 1 81 ? 9.411 -2.684 24.715 1.00 21.93 81 GLN A O 1
ATOM 675 N N . PHE A 1 82 ? 8.522 -0.779 25.563 1.00 16.24 82 PHE A N 1
ATOM 676 C CA . PHE A 1 82 ? 9.837 -0.165 25.831 1.00 16.33 82 PHE A CA 1
ATOM 677 C C . PHE A 1 82 ? 10.380 -0.456 27.228 1.00 18.67 82 PHE A C 1
ATOM 678 O O . PHE A 1 82 ? 11.365 0.180 27.631 1.00 19.24 82 PHE A O 1
ATOM 686 N N . LYS A 1 83 ? 9.753 -1.386 27.968 1.00 18.45 83 LYS A N 1
ATOM 687 C CA . LYS A 1 83 ? 10.182 -1.727 29.346 1.00 19.62 83 LYS A CA 1
ATOM 688 C C . LYS A 1 83 ? 10.162 -0.484 30.262 1.00 21.41 83 LYS A C 1
ATOM 689 O O . LYS A 1 83 ? 11.055 -0.272 31.090 1.00 20.96 83 LYS A O 1
ATOM 695 N N . MET A 1 84 ? 9.140 0.346 30.098 1.00 17.96 84 MET A N 1
ATOM 696 C CA . MET A 1 84 ? 9.011 1.565 30.886 1.00 16.75 84 MET A CA 1
ATOM 697 C C . MET A 1 84 ? 7.694 1.572 31.666 1.00 14.42 84 MET A C 1
ATOM 698 O O . MET A 1 84 ? 7.202 2.647 32.041 1.00 14.64 84 MET A O 1
ATOM 703 N N . MET A 1 85 ? 7.159 0.381 31.916 1.00 14.13 85 MET A N 1
ATOM 704 C CA . MET A 1 85 ? 5.868 0.235 32.613 1.00 14.85 85 MET A CA 1
ATOM 705 C C . MET A 1 85 ? 6.057 -0.582 33.903 1.00 17.10 85 MET A C 1
ATOM 706 O O . MET A 1 85 ? 5.110 -1.142 34.453 1.00 19.72 85 MET A O 1
ATOM 711 N N . GLY A 1 86 ? 7.297 -0.600 34.395 1.00 16.66 86 GLY A N 1
ATOM 712 C CA . GLY A 1 86 ? 7.618 -1.321 35.636 1.00 20.07 86 GLY A CA 1
ATOM 713 C C . GLY A 1 86 ? 8.092 -2.745 35.398 1.00 22.55 86 GLY A C 1
ATOM 714 O O . GLY A 1 86 ? 7.635 -3.406 34.461 1.00 19.80 86 GLY A O 1
ATOM 715 N N . GLU A 1 87 ? 8.995 -3.221 36.260 1.00 22.59 87 GLU A N 1
ATOM 716 C CA . GLU A 1 87 ? 9.621 -4.543 36.093 1.00 28.65 87 GLU A CA 1
ATOM 717 C C . GLU A 1 87 ? 9.059 -5.577 37.080 1.00 25.94 87 GLU A C 1
ATOM 718 O O . GLU A 1 87 ? 9.332 -6.777 36.956 1.00 27.68 87 GLU A O 1
ATOM 724 N N . THR A 1 88 ? 8.277 -5.101 38.058 1.00 21.63 88 THR A N 1
ATOM 725 C CA . THR A 1 88 ? 7.597 -5.960 39.027 1.00 19.33 88 THR A CA 1
ATOM 726 C C . THR A 1 88 ? 6.140 -5.489 39.128 1.00 17.72 88 THR A C 1
ATOM 727 O O . THR A 1 88 ? 5.804 -4.367 38.685 1.00 17.11 88 THR A O 1
ATOM 731 N N . ASP A 1 89 ? 5.293 -6.335 39.704 1.00 20.29 89 ASP A N 1
ATOM 732 C CA . ASP A 1 89 ? 3.896 -5.958 39.918 1.00 18.81 89 ASP A CA 1
ATOM 733 C C . ASP A 1 89 ? 3.808 -4.751 40.830 1.00 16.92 89 ASP A C 1
ATOM 734 O O . ASP A 1 89 ? 2.903 -3.937 40.686 1.00 15.17 89 ASP A O 1
ATOM 739 N N . GLU A 1 90 ? 4.714 -4.661 41.803 1.00 18.08 90 GLU A N 1
ATOM 740 C CA . GLU A 1 90 ? 4.729 -3.511 42.706 1.00 18.26 90 GLU A CA 1
ATOM 741 C C . GLU A 1 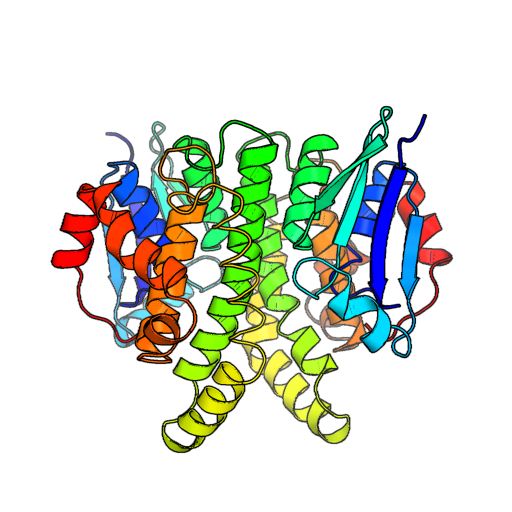90 ? 5.079 -2.234 41.927 1.00 17.12 90 GLU A C 1
ATOM 742 O O . GLU A 1 90 ? 4.468 -1.184 42.128 1.00 15.19 90 GLU A O 1
ATOM 748 N N . GLU A 1 91 ? 6.052 -2.320 41.012 1.00 14.80 91 GLU A N 1
ATOM 749 C CA . GLU A 1 91 ? 6.411 -1.141 40.222 1.00 14.48 91 GLU A CA 1
ATOM 750 C C . GLU A 1 91 ? 5.256 -0.712 39.327 1.00 10.86 91 GLU A C 1
ATOM 751 O O . GLU A 1 91 ? 4.998 0.499 39.159 1.00 12.55 91 GLU A O 1
ATOM 757 N N . TYR A 1 92 ? 4.603 -1.699 38.726 1.00 13.92 92 TYR A N 1
ATOM 758 C CA . TYR A 1 92 ? 3.413 -1.471 37.901 1.00 13.87 92 TYR A CA 1
ATOM 759 C C . TYR A 1 92 ? 2.358 -0.746 38.726 1.00 13.44 92 TYR A C 1
ATOM 760 O O . TYR A 1 92 ? 1.823 0.285 38.301 1.00 13.64 92 TYR A O 1
ATOM 769 N N . TYR A 1 93 ? 2.084 -1.272 39.924 1.00 12.81 93 TYR A N 1
ATOM 770 C CA . TYR A 1 93 ? 1.156 -0.583 40.823 1.00 14.56 93 TYR A CA 1
ATOM 771 C C . TYR A 1 93 ? 1.544 0.890 41.089 1.00 13.55 93 TYR A C 1
ATOM 772 O O . TYR A 1 93 ? 0.692 1.797 41.041 1.00 11.69 93 TYR A O 1
ATOM 781 N N . LEU A 1 94 ? 2.816 1.134 41.424 1.00 10.27 94 LEU A N 1
ATOM 782 C CA . LEU A 1 94 ? 3.284 2.460 41.768 1.00 13.01 94 LEU A CA 1
ATOM 783 C C . LEU A 1 94 ? 3.057 3.432 40.590 1.00 9.43 94 LEU A C 1
ATOM 784 O O . LEU A 1 94 ? 2.617 4.552 40.780 1.00 12.27 94 LEU A O 1
ATOM 789 N N . ILE A 1 95 ? 3.311 2.923 39.375 1.00 11.17 95 ILE A N 1
ATOM 790 C CA . ILE A 1 95 ? 3.100 3.695 38.156 1.00 11.10 95 ILE A CA 1
ATOM 791 C C . ILE A 1 95 ? 1.618 4.005 37.997 1.00 10.92 95 ILE A C 1
ATOM 792 O O . ILE A 1 95 ? 1.254 5.161 37.764 1.00 13.11 95 ILE A O 1
ATOM 797 N N . GLU A 1 96 ? 0.769 2.986 38.174 1.00 10.86 96 GLU A N 1
ATOM 798 C CA . GLU A 1 96 ? -0.672 3.190 38.004 1.00 8.25 96 GLU A CA 1
ATOM 799 C C . GLU A 1 96 ? -1.214 4.127 39.074 1.00 12.16 96 GLU A C 1
ATOM 800 O O . GLU A 1 96 ? -2.119 4.940 38.794 1.00 9.49 96 GLU A O 1
ATOM 806 N N . ARG A 1 97 ? -0.659 4.033 40.289 1.00 9.58 97 ARG A N 1
ATOM 807 C CA . ARG A 1 97 ? -1.070 4.964 41.344 1.00 12.59 97 ARG A CA 1
ATOM 808 C C . ARG A 1 97 ? -0.827 6.424 40.957 1.00 9.37 97 ARG A C 1
ATOM 809 O O . ARG A 1 97 ? -1.718 7.263 41.020 1.00 11.34 97 ARG A O 1
ATOM 817 N N . ILE A 1 98 ? 0.393 6.748 40.504 1.00 11.07 98 ILE A N 1
ATOM 818 C CA . ILE A 1 98 ? 0.697 8.123 40.109 1.00 12.49 98 ILE A CA 1
ATOM 819 C C . ILE A 1 98 ? -0.099 8.593 38.917 1.00 8.75 98 ILE A C 1
ATOM 820 O O . ILE A 1 98 ? -0.492 9.754 38.843 1.00 10.67 98 ILE A O 1
ATOM 825 N N . ILE A 1 99 ? -0.322 7.705 37.957 1.00 11.22 99 ILE A N 1
ATOM 826 C CA . ILE A 1 99 ? -1.094 8.096 36.782 1.00 12.40 99 ILE A CA 1
ATOM 827 C C . ILE A 1 99 ? -2.539 8.433 37.193 1.00 11.68 99 ILE A C 1
ATOM 828 O O . ILE A 1 99 ? -3.067 9.466 36.754 1.00 9.53 99 ILE A O 1
ATOM 833 N N . GLY A 1 100 ? -3.158 7.600 38.048 1.00 9.73 100 GLY A N 1
ATOM 834 C CA . GLY A 1 100 ? -4.541 7.881 38.500 1.00 9.96 100 GLY A CA 1
ATOM 835 C C . GLY A 1 100 ? -4.619 9.252 39.189 1.00 11.93 100 GLY A C 1
ATOM 836 O O . GLY A 1 100 ? -5.491 10.083 38.897 1.00 11.06 100 GLY A O 1
ATOM 837 N N . GLU A 1 101 ? -3.669 9.507 40.095 1.00 9.21 101 GLU A N 1
ATOM 838 C CA . GLU A 1 101 ? -3.640 10.768 40.823 1.00 11.51 101 GLU A CA 1
ATOM 839 C C . GLU A 1 101 ? -3.442 11.951 39.836 1.00 9.86 101 GLU A C 1
ATOM 840 O O . GLU A 1 101 ? -4.113 12.969 39.899 1.00 10.74 101 GLU A O 1
ATOM 846 N N . CYS A 1 102 ? -2.496 11.782 38.903 1.00 9.51 102 CYS A N 1
ATOM 847 C CA . CYS A 1 102 ? -2.248 12.807 37.933 1.00 8.13 102 CYS A CA 1
ATOM 848 C C . CYS A 1 102 ? -3.411 12.996 36.923 1.00 10.21 102 CYS A C 1
ATOM 849 O O . CYS A 1 102 ? -3.587 14.117 36.418 1.00 12.94 102 CYS A O 1
ATOM 852 N N . GLU A 1 103 ? -4.164 11.934 36.620 1.00 12.15 103 GLU A N 1
ATOM 853 C CA . GLU A 1 103 ? -5.331 12.138 35.734 1.00 11.58 103 GLU A CA 1
ATOM 854 C C . GLU A 1 103 ? -6.313 13.106 36.399 1.00 12.50 103 GLU A C 1
ATOM 855 O O . GLU A 1 103 ? -6.908 13.955 35.741 1.00 10.57 103 GLU A O 1
ATOM 861 N N . ASP A 1 104 ? -6.487 12.979 37.713 1.00 11.68 104 ASP A N 1
ATOM 862 C CA . ASP A 1 104 ? -7.362 13.925 38.436 1.00 10.57 104 ASP A CA 1
ATOM 863 C C . ASP A 1 104 ? -6.824 15.357 38.367 1.00 9.93 104 ASP A C 1
ATOM 864 O O . ASP A 1 104 ? -7.587 16.288 38.146 1.00 11.16 104 ASP A O 1
ATOM 869 N N . LEU A 1 105 ? -5.509 15.515 38.578 1.00 11.28 105 LEU A N 1
ATOM 870 C CA . LEU A 1 105 ? -4.853 16.823 38.572 1.00 12.38 105 LEU A CA 1
ATOM 871 C C . LEU A 1 105 ? -4.998 17.436 37.178 1.00 10.10 105 LEU A C 1
ATOM 872 O O . LEU A 1 105 ? -5.362 18.584 37.038 1.00 12.77 105 LEU A O 1
ATOM 877 N N . TYR A 1 106 ? -4.738 16.615 36.157 1.00 13.17 106 TYR A N 1
ATOM 878 C CA . TYR A 1 106 ? -4.826 17.034 34.771 1.00 11.08 106 TYR A CA 1
ATOM 879 C C . TYR A 1 106 ? -6.210 17.585 34.517 1.00 11.33 106 TYR A C 1
ATOM 880 O O . TYR A 1 106 ? -6.354 18.648 33.928 1.00 12.67 106 TYR A O 1
ATOM 889 N N . ARG A 1 107 ? -7.236 16.863 34.952 1.00 9.10 107 ARG A N 1
ATOM 890 C CA . ARG A 1 107 ? -8.585 17.343 34.691 1.00 14.87 107 ARG A CA 1
ATOM 891 C C . ARG A 1 107 ? -8.876 18.673 35.370 1.00 12.99 107 ARG A C 1
ATOM 892 O O . ARG A 1 107 ? -9.523 19.552 34.781 1.00 12.89 107 ARG A O 1
ATOM 900 N N . GLU A 1 108 ? -8.419 18.813 36.610 1.00 11.58 108 GLU A N 1
ATOM 901 C CA . GLU A 1 108 ? -8.595 20.062 37.372 1.00 14.92 108 GLU A CA 1
ATOM 902 C C . GLU A 1 108 ? -7.993 21.258 36.632 1.00 15.83 108 GLU A C 1
ATOM 903 O O . GLU A 1 108 ? -8.621 22.324 36.493 1.00 15.74 108 GLU A O 1
ATOM 909 N N . VAL A 1 109 ? -6.769 21.075 36.148 1.00 14.94 109 VAL A N 1
ATOM 910 C CA . VAL A 1 109 ? -6.064 22.190 35.528 1.00 15.24 109 VAL A CA 1
ATOM 911 C C . VAL A 1 109 ? -6.532 22.484 34.095 1.00 15.39 109 VAL A C 1
ATOM 912 O O . VAL A 1 109 ? -6.569 23.666 33.684 1.00 16.17 109 VAL A O 1
ATOM 916 N N . TYR A 1 110 ? -6.940 21.433 33.364 1.00 14.17 110 TYR A N 1
ATOM 917 C CA . TYR A 1 110 ? -7.527 21.631 32.044 1.00 18.46 110 TYR A CA 1
ATOM 918 C C . TYR A 1 110 ? -8.834 22.431 32.139 1.00 15.43 110 TYR A C 1
ATOM 919 O O . TYR A 1 110 ? -9.089 23.331 31.318 1.00 17.64 110 TYR A O 1
ATOM 928 N N . THR A 1 111 ? -9.637 22.119 33.161 1.00 16.36 111 THR A N 1
ATOM 929 C CA . THR A 1 111 ? -10.879 22.851 33.422 1.00 16.83 111 THR A CA 1
ATOM 930 C C . THR A 1 111 ? -10.588 24.340 33.607 1.00 18.41 111 THR A C 1
ATOM 931 O O . THR A 1 111 ? -11.301 25.209 33.055 1.00 20.84 111 THR A O 1
ATOM 935 N N . ILE A 1 112 ? -9.533 24.636 34.366 1.00 17.55 112 ILE A N 1
ATOM 936 C CA . ILE A 1 112 ? -9.106 26.020 34.591 1.00 19.51 112 ILE A CA 1
ATOM 937 C C . ILE A 1 112 ? -8.700 26.659 33.256 1.00 20.74 112 ILE A C 1
ATOM 938 O O . ILE A 1 112 ? -9.234 27.692 32.888 1.00 22.62 112 ILE A O 1
ATOM 943 N N . PHE A 1 113 ? -7.812 25.997 32.512 1.00 20.54 113 PHE A N 1
ATOM 944 C CA . PHE A 1 113 ? -7.404 26.490 31.186 1.00 20.05 113 PHE A CA 1
ATOM 945 C C . PHE A 1 113 ? -8.609 26.855 30.297 1.00 20.55 113 PHE A C 1
ATOM 946 O O . PHE A 1 113 ? -8.593 27.879 29.591 1.00 21.37 113 PHE A O 1
ATOM 954 N N . ARG A 1 114 ? -9.648 26.032 30.347 1.00 19.85 114 ARG A N 1
ATOM 955 C CA . ARG A 1 114 ? -10.840 26.242 29.512 1.00 25.32 114 ARG A CA 1
ATOM 956 C C . ARG A 1 114 ? -11.823 27.274 30.071 1.00 27.29 114 ARG A C 1
ATOM 957 O O . ARG A 1 114 ? -12.824 27.599 29.418 1.00 29.58 114 ARG A O 1
ATOM 965 N N . THR A 1 115 ? -11.552 27.777 31.269 1.00 26.25 115 THR A N 1
ATOM 966 C CA . THR A 1 115 ? -12.424 28.775 31.904 1.00 29.65 115 THR A CA 1
ATOM 967 C C . THR A 1 115 ? -12.125 30.180 31.324 1.00 28.99 115 THR A C 1
ATOM 968 O O . THR A 1 115 ? -10.957 30.553 31.175 1.00 28.58 115 THR A O 1
ATOM 972 N N . PRO A 1 116 ? -13.173 30.974 30.998 1.00 34.70 116 PRO A N 1
ATOM 973 C CA . PRO A 1 116 ? -12.901 32.317 30.443 1.00 36.16 116 PRO A CA 1
ATOM 974 C C . PRO A 1 116 ? -12.113 33.198 31.419 1.00 37.50 116 PRO A C 1
ATOM 975 O O . PRO A 1 116 ? -12.147 32.955 32.629 1.00 34.74 116 PRO A O 1
ATOM 979 N N . GLN A 1 117 ? -11.406 34.201 30.893 1.00 41.29 117 GLN A N 1
ATOM 980 C CA . GLN A 1 117 ? -10.538 35.075 31.706 1.00 46.66 117 GLN A CA 1
ATOM 981 C C . GLN A 1 117 ? -11.220 35.629 32.951 1.00 45.71 117 GLN A C 1
ATOM 982 O O . GLN A 1 117 ? -10.600 35.725 34.019 1.00 45.41 117 GLN A O 1
ATOM 988 N N . GLY A 1 118 ? -12.496 35.979 32.801 1.00 44.82 118 GLY A N 1
ATOM 989 C CA . GLY A 1 118 ? -13.280 36.574 33.876 1.00 45.17 118 GLY A CA 1
ATOM 990 C C . GLY A 1 118 ? -13.436 35.678 35.086 1.00 45.23 118 GLY A C 1
ATOM 991 O O . GLY A 1 118 ? -13.300 36.136 36.215 1.00 47.16 118 GLY A O 1
ATOM 992 N N . GLU A 1 119 ? -13.698 34.397 34.845 1.00 44.02 119 GLU A N 1
ATOM 993 C CA . GLU A 1 119 ? -14.057 33.449 35.908 1.00 42.62 119 GLU A CA 1
ATOM 994 C C . GLU A 1 119 ? -12.897 32.555 36.341 1.00 39.87 119 GLU A C 1
ATOM 995 O O . GLU A 1 119 ? -13.048 31.724 37.244 1.00 37.36 119 GLU A O 1
ATOM 1001 N N . LYS A 1 120 ? -11.748 32.745 35.699 1.00 37.64 120 LYS A N 1
ATOM 1002 C CA . LYS A 1 120 ? -10.562 31.931 35.931 1.00 35.66 120 LYS A CA 1
ATOM 1003 C C . LYS A 1 120 ? -10.060 32.062 37.367 1.00 35.33 120 LYS A C 1
ATOM 1004 O O . LYS A 1 120 ? -9.835 31.052 38.041 1.00 29.79 120 LYS A O 1
ATOM 1010 N N . GLU A 1 121 ? -9.905 33.300 37.842 1.00 33.89 121 GLU A N 1
ATOM 1011 C CA . GLU A 1 121 ? -9.283 33.526 39.151 1.00 34.44 121 GLU A CA 1
ATOM 1012 C C . GLU A 1 121 ? -10.003 32.794 40.285 1.00 30.33 121 GLU A C 1
ATOM 1013 O O . GLU A 1 121 ? -9.350 32.198 41.138 1.00 32.90 121 GLU A O 1
ATOM 1019 N N . ALA A 1 122 ? -11.333 32.802 40.261 1.00 29.30 122 ALA A N 1
ATOM 1020 C CA . ALA A 1 122 ? -12.130 32.093 41.256 1.00 29.17 122 ALA A CA 1
ATOM 1021 C C . ALA A 1 122 ? -11.946 30.569 41.208 1.00 29.34 122 ALA A C 1
ATOM 1022 O O . ALA A 1 122 ? -11.964 29.906 42.251 1.00 27.11 122 ALA A O 1
ATOM 1024 N N . LYS A 1 123 ? -11.775 30.012 40.006 1.00 26.27 123 LYS A N 1
ATOM 1025 C CA . LYS A 1 123 ? -11.493 28.580 39.876 1.00 25.10 123 LYS A CA 1
ATOM 1026 C C . LYS A 1 123 ? -10.103 28.256 40.390 1.00 22.51 123 LYS A C 1
ATOM 1027 O O . LYS A 1 123 ? -9.891 27.197 40.975 1.00 21.34 123 LYS A O 1
ATOM 1033 N N . ILE A 1 124 ? -9.172 29.185 40.175 1.00 21.44 124 ILE A N 1
ATOM 1034 C CA . ILE A 1 124 ? -7.805 29.056 40.682 1.00 23.20 124 ILE A CA 1
ATOM 1035 C C . ILE A 1 124 ? -7.750 29.069 42.212 1.00 24.25 124 ILE A C 1
ATOM 1036 O O . ILE A 1 124 ? -7.086 28.223 42.837 1.00 20.62 124 ILE A O 1
ATOM 1041 N N . LYS A 1 125 ? -8.464 30.014 42.820 1.00 26.35 125 LYS A N 1
ATOM 1042 C CA . LYS A 1 125 ? -8.521 30.082 44.281 1.00 26.30 125 LYS A CA 1
ATOM 1043 C C . LYS A 1 125 ? -9.125 28.805 44.844 1.00 25.51 125 LYS A C 1
ATOM 1044 O O . LYS A 1 125 ? -8.605 28.246 45.806 1.00 27.55 125 LYS A O 1
ATOM 1050 N N . GLU A 1 126 ? -10.206 28.326 44.228 1.00 26.29 126 GLU A N 1
ATOM 1051 C CA . GLU A 1 126 ? -10.830 27.067 44.610 1.00 27.46 126 GLU A CA 1
ATOM 1052 C C . GLU A 1 126 ? -9.808 25.920 44.564 1.00 25.47 126 GLU A C 1
ATOM 1053 O O . GLU A 1 126 ? -9.680 25.118 45.502 1.00 25.76 126 GLU A O 1
ATOM 1059 N N . PHE A 1 127 ? -9.046 25.869 43.473 1.00 17.69 127 PHE A N 1
ATOM 1060 C CA . PHE A 1 127 ? -8.057 24.822 43.288 1.00 19.47 127 PHE A CA 1
ATOM 1061 C C . PHE A 1 127 ? -7.001 24.897 44.384 1.00 19.54 127 PHE A C 1
ATOM 1062 O O . PHE A 1 127 ? -6.645 23.893 44.982 1.00 17.23 127 PHE A O 1
ATOM 1070 N N . LYS A 1 128 ? -6.519 26.097 44.657 1.00 18.77 128 LYS A N 1
ATOM 1071 C CA . LYS A 1 128 ? -5.410 26.272 45.599 1.00 21.07 128 LYS A CA 1
ATOM 1072 C C . LYS A 1 128 ? -5.812 25.921 47.023 1.00 22.61 128 LYS A C 1
ATOM 1073 O O . LYS A 1 128 ? -4.978 25.524 47.813 1.00 23.66 128 LYS A O 1
ATOM 1079 N N . GLU A 1 129 ? -7.086 26.105 47.346 1.00 21.13 129 GLU A N 1
ATOM 1080 C CA . GLU A 1 129 ? -7.575 25.885 48.715 1.00 26.32 129 GLU A CA 1
ATOM 1081 C C . GLU A 1 129 ? -8.126 24.484 48.989 1.00 23.73 129 GLU A C 1
ATOM 1082 O O . GLU A 1 129 ? -8.186 24.054 50.136 1.00 21.84 129 GLU A O 1
ATOM 1088 N N . ASN A 1 130 ? -8.542 23.771 47.948 1.00 21.99 130 ASN A N 1
ATOM 1089 C CA . ASN A 1 130 ? -9.331 22.558 48.159 1.00 21.31 130 ASN A CA 1
ATOM 1090 C C . ASN A 1 130 ? -8.732 21.331 47.456 1.00 20.39 130 ASN A C 1
ATOM 1091 O O . ASN A 1 130 ? -7.879 20.652 48.009 1.00 24.84 130 ASN A O 1
ATOM 1096 N N . ASN A 1 131 ? -9.143 21.084 46.211 1.00 19.54 131 ASN A N 1
ATOM 1097 C CA . ASN A 1 131 ? -8.681 19.887 45.504 1.00 20.42 131 ASN A CA 1
ATOM 1098 C C . ASN A 1 131 ? -7.201 19.852 45.154 1.00 17.77 131 ASN A C 1
ATOM 1099 O O . ASN A 1 131 ? -6.600 18.780 45.119 1.00 19.26 131 ASN A O 1
ATOM 1104 N N . GLY A 1 132 ? -6.630 21.022 44.870 1.00 16.23 132 GLY A N 1
ATOM 1105 C CA . GLY A 1 132 ? -5.193 21.122 44.564 1.00 17.11 132 GLY A CA 1
ATOM 1106 C C . GLY A 1 132 ? -4.319 20.512 45.665 1.00 15.25 132 GLY A C 1
ATOM 1107 O O . GLY A 1 132 ? -3.603 19.530 45.415 1.00 17.92 132 GLY A O 1
ATOM 1108 N N . PRO A 1 133 ? -4.387 21.058 46.900 1.00 15.94 133 PRO A N 1
ATOM 1109 C CA . PRO A 1 133 ? -3.523 20.421 47.911 1.00 17.22 133 PRO A CA 1
ATOM 1110 C C . PRO A 1 133 ? -3.863 18.972 48.220 1.00 16.16 133 PRO A C 1
ATOM 1111 O O . PRO A 1 133 ? -2.969 18.188 48.544 1.00 16.08 133 PRO A O 1
ATOM 1115 N N . THR A 1 134 ? -5.125 18.582 48.098 1.00 16.21 134 THR A N 1
ATOM 1116 C CA A THR A 1 134 ? -5.451 17.193 48.372 0.50 17.80 134 THR A CA 1
ATOM 1117 C CA B THR A 1 134 ? -5.486 17.204 48.354 0.50 17.05 134 THR A CA 1
ATOM 1118 C C . THR A 1 134 ? -4.755 16.284 47.365 1.00 13.24 134 THR A C 1
ATOM 1119 O O . THR A 1 134 ? -4.128 15.303 47.747 1.00 17.73 134 THR A O 1
ATOM 1126 N N . LEU A 1 135 ? -4.847 16.636 46.084 1.00 13.32 135 LEU A N 1
ATOM 1127 C CA . LEU A 1 135 ? -4.241 15.833 45.025 1.00 14.60 135 LEU A CA 1
ATOM 1128 C C . LEU A 1 135 ? -2.725 15.857 45.097 1.00 12.92 135 LEU A C 1
ATOM 1129 O O . LEU A 1 135 ? -2.041 14.795 44.968 1.00 14.21 135 LEU A O 1
ATOM 1134 N N . LEU A 1 136 ? -2.214 17.070 45.312 1.00 12.38 136 LEU A N 1
ATOM 1135 C CA . LEU A 1 136 ? -0.771 17.310 45.328 1.00 14.35 136 LEU A CA 1
ATOM 1136 C C . LEU A 1 136 ? -0.092 16.665 46.540 1.00 16.35 136 LEU A C 1
ATOM 1137 O O . LEU A 1 136 ? 1.013 16.148 46.419 1.00 16.10 136 LEU A O 1
ATOM 1142 N N . LYS A 1 137 ? -0.773 16.664 47.689 1.00 16.47 137 LYS A N 1
ATOM 1143 C CA . LYS A 1 137 ? -0.341 15.839 48.836 1.00 19.11 137 LYS A CA 1
ATOM 1144 C C . LYS A 1 137 ? -0.194 14.351 48.501 1.00 16.71 137 LYS A C 1
ATOM 1145 O O . LYS A 1 137 ? 0.800 13.707 48.855 1.00 17.81 137 LYS A O 1
ATOM 1151 N N . LEU A 1 138 ? -1.211 13.785 47.838 1.00 13.28 138 LEU A N 1
ATOM 1152 C CA . LEU A 1 138 ? -1.174 12.392 47.415 1.00 14.98 138 LEU A CA 1
ATOM 1153 C C . LEU A 1 138 ? 0.004 12.149 46.504 1.00 13.71 138 LEU A C 1
ATOM 1154 O O . LEU A 1 138 ? 0.759 11.211 46.699 1.00 15.14 138 LEU A O 1
ATOM 1159 N N . VAL A 1 139 ? 0.164 13.036 45.515 1.00 12.68 139 VAL A N 1
ATOM 1160 C CA . VAL A 1 139 ? 1.219 12.857 44.538 1.00 13.27 139 VAL A CA 1
ATOM 1161 C C . VAL A 1 139 ? 2.594 12.948 45.241 1.00 11.02 139 VAL A C 1
ATOM 1162 O O . VAL A 1 139 ? 3.472 12.100 45.016 1.00 14.54 139 VAL A O 1
ATOM 1166 N N . SER A 1 140 ? 2.728 13.931 46.128 1.00 15.59 140 SER A N 1
ATOM 1167 C CA A SER A 1 140 ? 3.972 14.086 46.877 0.50 14.64 140 SER A CA 1
ATOM 1168 C CA B SER A 1 140 ? 3.943 14.106 46.928 0.50 16.34 140 SER A CA 1
ATOM 1169 C C . SER A 1 140 ? 4.256 12.838 47.714 1.00 15.66 140 SER A C 1
ATOM 1170 O O . SER A 1 140 ? 5.378 12.308 47.691 1.00 16.55 140 SER A O 1
ATOM 1175 N N . GLU A 1 141 ? 3.250 12.356 48.433 1.00 12.77 141 GLU A N 1
ATOM 1176 C CA . GLU A 1 141 ? 3.433 11.174 49.286 1.00 16.42 141 GLU A CA 1
ATOM 1177 C C . GLU A 1 141 ? 3.771 9.946 48.446 1.00 16.88 141 GLU A C 1
ATOM 1178 O O . GLU A 1 141 ? 4.663 9.161 48.797 1.00 17.78 141 GLU A O 1
ATOM 1184 N N . SER A 1 142 ? 3.081 9.781 47.313 1.00 15.51 142 SER A N 1
ATOM 1185 C CA . SER A 1 142 ? 3.429 8.686 46.414 1.00 14.38 142 SER A CA 1
ATOM 1186 C C . SER A 1 142 ? 4.905 8.755 45.939 1.00 15.15 142 SER A C 1
ATOM 1187 O O . SER A 1 142 ? 5.610 7.747 45.989 1.00 16.43 142 SER A O 1
ATOM 1190 N N . LEU A 1 143 ? 5.340 9.915 45.467 1.00 13.44 143 LEU A N 1
ATOM 1191 C CA . LEU A 1 143 ? 6.746 10.070 45.012 1.00 14.29 143 LEU A CA 1
ATOM 1192 C C . LEU A 1 143 ? 7.765 9.941 46.159 1.00 16.86 143 LEU A C 1
ATOM 1193 O O . LEU A 1 143 ? 8.848 9.368 45.985 1.00 20.73 143 LEU A O 1
ATOM 1198 N N . GLU A 1 144 ? 7.419 10.476 47.322 1.00 21.05 144 GLU A N 1
ATOM 1199 C CA . GLU A 1 144 ? 8.282 10.314 48.491 1.00 22.58 144 GLU A CA 1
ATOM 1200 C C . GLU A 1 144 ? 8.453 8.838 48.878 1.00 22.29 144 GLU A C 1
ATOM 1201 O O . GLU A 1 144 ? 9.560 8.421 49.256 1.00 23.20 144 GLU A O 1
ATOM 1207 N N . SER A 1 145 ? 7.382 8.037 48.759 1.00 20.68 145 SER A N 1
ATOM 1208 C CA A SER A 1 145 ? 7.438 6.620 49.136 0.50 19.98 145 SER A CA 1
ATOM 1209 C CA B SER A 1 145 ? 7.434 6.614 49.120 0.50 21.52 145 SER A CA 1
ATOM 1210 C C . SER A 1 145 ? 8.442 5.857 48.276 1.00 21.24 145 SER A C 1
ATOM 1211 O O . SER A 1 145 ? 9.014 4.877 48.715 1.00 23.23 145 SER A O 1
ATOM 1216 N N . SER A 1 146 ? 8.671 6.335 47.053 1.00 19.77 146 SER A N 1
ATOM 1217 C CA . SER A 1 146 ? 9.555 5.635 46.143 1.00 20.56 146 SER A CA 1
ATOM 1218 C C . SER A 1 146 ? 10.920 6.317 46.032 1.00 19.91 146 SER A C 1
ATOM 1219 O O . SER A 1 146 ? 11.701 5.980 45.149 1.00 23.50 146 SER A O 1
ATOM 1222 N N . GLY A 1 147 ? 11.195 7.277 46.906 1.00 22.44 147 GLY A N 1
ATOM 1223 C CA . GLY A 1 147 ? 12.555 7.843 47.007 1.00 23.09 147 GLY A CA 1
ATOM 1224 C C . GLY A 1 147 ? 12.780 9.235 46.435 1.00 26.28 147 GLY A C 1
ATOM 1225 O O . GLY A 1 147 ? 13.910 9.757 46.491 1.00 26.31 147 GLY A O 1
ATOM 1226 N N . GLY A 1 148 ? 11.727 9.836 45.876 1.00 20.47 148 GLY A N 1
ATOM 1227 C CA . GLY A 1 148 ? 11.764 11.229 45.457 1.00 20.77 148 GLY A CA 1
ATOM 1228 C C . GLY A 1 148 ? 12.282 11.536 44.056 1.00 20.01 148 GLY A C 1
ATOM 1229 O O . GLY A 1 148 ? 12.069 12.640 43.545 1.00 21.90 148 GLY A O 1
ATOM 1230 N N . LYS A 1 149 ? 12.958 10.570 43.437 1.00 20.55 149 LYS A N 1
ATOM 1231 C CA . LYS A 1 149 ? 13.599 10.793 42.130 1.00 25.27 149 LYS A CA 1
ATOM 1232 C C . LYS A 1 149 ? 12.840 10.109 41.008 1.00 23.27 149 LYS A C 1
ATOM 1233 O O . LYS A 1 149 ? 12.762 10.626 39.890 1.00 25.43 149 LYS A O 1
ATOM 1239 N N . HIS A 1 150 ? 12.284 8.945 41.319 1.00 18.70 150 HIS A N 1
ATOM 1240 C CA . HIS A 1 150 ? 11.512 8.193 40.343 1.00 19.29 150 HIS A CA 1
ATOM 1241 C C . HIS A 1 150 ? 10.311 7.588 41.016 1.00 20.41 150 HIS A C 1
ATOM 1242 O O . HIS A 1 150 ? 10.366 7.205 42.206 1.00 17.83 150 HIS A O 1
ATOM 1249 N N . VAL A 1 151 ? 9.222 7.511 40.250 1.00 16.50 151 VAL A N 1
ATOM 1250 C CA A VAL A 1 151 ? 7.964 6.920 40.696 0.50 16.58 151 VAL A CA 1
ATOM 1251 C CA B VAL A 1 151 ? 7.998 6.936 40.794 0.50 18.50 151 VAL A CA 1
ATOM 1252 C C . VAL A 1 151 ? 8.117 5.428 41.031 1.00 17.63 151 VAL A C 1
ATOM 1253 O O . VAL A 1 151 ? 7.511 4.907 41.975 1.00 17.42 151 VAL A O 1
ATOM 1260 N N . ALA A 1 152 ? 8.917 4.726 40.214 1.00 15.49 152 ALA A N 1
ATOM 1261 C CA . ALA A 1 152 ? 9.085 3.271 40.340 1.00 17.29 152 ALA A CA 1
ATOM 1262 C C . ALA A 1 152 ? 10.442 2.873 39.807 1.00 19.68 152 ALA A C 1
ATOM 1263 O O . ALA A 1 152 ? 10.874 3.373 38.764 1.00 19.35 152 ALA A O 1
ATOM 1265 N N . GLY A 1 153 ? 11.101 1.957 40.512 1.00 24.60 153 GLY A N 1
ATOM 1266 C CA . GLY A 1 153 ? 12.468 1.551 40.148 1.00 28.88 153 GLY A CA 1
ATOM 1267 C C . GLY A 1 153 ? 13.431 2.733 40.208 1.00 29.15 153 GLY A C 1
ATOM 1268 O O . GLY A 1 153 ? 13.145 3.756 40.821 1.00 27.97 153 GLY A O 1
ATOM 1269 N N . ASN A 1 154 ? 14.586 2.612 39.581 1.00 32.95 154 ASN A N 1
ATOM 1270 C CA . ASN A 1 154 ? 15.506 3.739 39.611 1.00 34.43 154 ASN A CA 1
ATOM 1271 C C . ASN A 1 154 ? 15.724 4.341 38.238 1.00 33.14 154 ASN A C 1
ATOM 1272 O O . ASN A 1 154 ? 16.685 5.087 38.016 1.00 32.64 154 ASN A O 1
ATOM 1277 N N . ARG A 1 155 ? 14.803 4.032 37.326 1.00 28.54 155 ARG A N 1
ATOM 1278 C CA . ARG A 1 155 ? 14.911 4.481 35.948 1.00 30.07 155 ARG A CA 1
ATOM 1279 C C . ARG A 1 155 ? 13.627 5.160 35.509 1.00 27.56 155 ARG A C 1
ATOM 1280 O O . ARG A 1 155 ? 12.573 4.980 36.123 1.00 27.89 155 ARG A O 1
ATOM 1288 N N . ILE A 1 156 ? 13.724 5.932 34.436 1.00 26.93 156 ILE A N 1
ATOM 1289 C CA . ILE A 1 156 ? 12.562 6.587 33.836 1.00 23.98 156 ILE A CA 1
ATOM 1290 C C . ILE A 1 156 ? 11.457 5.594 33.400 1.00 21.05 156 ILE A C 1
ATOM 1291 O O . ILE A 1 156 ? 11.738 4.585 32.737 1.00 21.01 156 ILE A O 1
ATOM 1296 N N . THR A 1 157 ? 10.209 5.896 33.788 1.00 17.14 157 THR A N 1
ATOM 1297 C CA . THR A 1 157 ? 9.022 5.111 33.400 1.00 13.94 157 THR A CA 1
ATOM 1298 C C . THR A 1 157 ? 7.918 6.060 32.915 1.00 11.23 157 THR A C 1
ATOM 1299 O O . THR A 1 157 ? 8.018 7.278 33.063 1.00 12.08 157 THR A O 1
ATOM 1303 N N . LEU A 1 158 ? 6.848 5.486 32.352 1.00 10.57 158 LEU A N 1
ATOM 1304 C CA . LEU A 1 158 ? 5.723 6.307 31.958 1.00 10.28 158 LEU A CA 1
ATOM 1305 C C . LEU A 1 158 ? 5.164 7.075 33.179 1.00 11.33 158 LEU A C 1
ATOM 1306 O O . LEU A 1 158 ? 4.644 8.163 33.028 1.00 12.53 158 LEU A O 1
ATOM 1311 N N . GLY A 1 159 ? 5.258 6.473 34.368 1.00 12.51 159 GLY A N 1
ATOM 1312 C CA . GLY A 1 159 ? 4.830 7.179 35.579 1.00 11.53 159 GLY A CA 1
ATOM 1313 C C . GLY A 1 159 ? 5.583 8.484 35.770 1.00 11.98 159 GLY A C 1
ATOM 1314 O O . GLY A 1 159 ? 4.973 9.514 36.018 1.00 12.16 159 GLY A O 1
ATOM 1315 N N . ASP A 1 160 ? 6.915 8.455 35.650 1.00 10.86 160 ASP A N 1
ATOM 1316 C CA . ASP A 1 160 ? 7.682 9.699 35.722 1.00 11.77 160 ASP A CA 1
ATOM 1317 C C . ASP A 1 160 ? 7.240 10.712 34.671 1.00 12.59 160 ASP A C 1
ATOM 1318 O O . ASP A 1 160 ? 7.070 11.881 34.957 1.00 12.75 160 ASP A O 1
ATOM 1323 N N . LEU A 1 161 ? 7.069 10.241 33.434 1.00 8.11 161 LEU A N 1
ATOM 1324 C CA . LEU A 1 161 ? 6.801 11.153 32.356 1.00 10.78 161 LEU A CA 1
ATOM 1325 C C . LEU A 1 161 ? 5.414 11.803 32.480 1.00 10.00 161 LEU A C 1
ATOM 1326 O O . LEU A 1 161 ? 5.265 12.981 32.249 1.00 11.26 161 LEU A O 1
ATOM 1331 N N . PHE A 1 162 ? 4.404 11.013 32.861 1.00 10.21 162 PHE A N 1
ATOM 1332 C CA . PHE A 1 162 ? 3.065 11.565 33.029 1.00 10.27 162 PHE A CA 1
ATOM 1333 C C . PHE A 1 162 ? 3.009 12.523 34.258 1.00 9.84 162 PHE A C 1
ATOM 1334 O O . PHE A 1 162 ? 2.298 13.520 34.247 1.00 11.04 162 PHE A O 1
ATOM 1342 N N . LEU A 1 163 ? 3.759 12.194 35.306 1.00 11.15 163 LEU A N 1
ATOM 1343 C CA . LEU A 1 163 ? 3.906 13.127 36.428 1.00 11.53 163 LEU A CA 1
ATOM 1344 C C . LEU A 1 163 ? 4.523 14.446 35.960 1.00 11.22 163 LEU A C 1
ATOM 1345 O O . LEU A 1 163 ? 4.072 15.523 36.322 1.00 10.57 163 LEU A O 1
ATOM 1350 N N . PHE A 1 164 ? 5.575 14.337 35.150 1.00 9.55 164 PHE A N 1
ATOM 1351 C CA . PHE A 1 164 ? 6.233 15.514 34.621 1.00 10.82 164 PHE A CA 1
ATOM 1352 C C . PHE A 1 164 ? 5.291 16.432 33.797 1.00 10.80 164 PHE A C 1
ATOM 1353 O O . PHE A 1 164 ? 5.178 17.616 34.074 1.00 13.28 164 PHE A O 1
ATOM 1361 N N . THR A 1 165 ? 4.598 15.865 32.803 1.00 11.13 165 THR A N 1
ATOM 1362 C CA . THR A 1 165 ? 3.698 16.659 31.967 1.00 11.28 165 THR A CA 1
ATOM 1363 C C . THR A 1 165 ? 2.584 17.313 32.835 1.00 8.81 165 THR A C 1
ATOM 1364 O O . THR A 1 165 ? 2.165 18.449 32.628 1.00 13.46 165 THR A O 1
ATOM 1368 N N . THR A 1 166 ? 2.091 16.548 33.810 1.00 10.88 166 THR A N 1
ATOM 1369 C CA . THR A 1 166 ? 0.989 17.031 34.638 1.00 10.49 166 THR A CA 1
ATOM 1370 C C . THR A 1 166 ? 1.482 18.223 35.508 1.00 8.24 166 THR A C 1
ATOM 1371 O O . THR A 1 166 ? 0.806 19.229 35.652 1.00 10.88 166 THR A O 1
ATOM 1375 N N . LEU A 1 167 ? 2.680 18.094 36.080 1.00 11.17 167 LEU A N 1
ATOM 1376 C CA . LEU A 1 167 ? 3.259 19.151 36.908 1.00 12.03 167 LEU A CA 1
ATOM 1377 C C . LEU A 1 167 ? 3.528 20.407 36.042 1.00 13.95 167 LEU A C 1
ATOM 1378 O O . LEU A 1 167 ? 3.330 21.532 36.486 1.00 14.36 167 LEU A O 1
ATOM 1383 N N . THR A 1 168 ? 3.931 20.206 34.784 1.00 11.65 168 THR A N 1
ATOM 1384 C CA . THR A 1 168 ? 4.118 21.315 33.865 1.00 12.88 168 THR A CA 1
ATOM 1385 C C . THR A 1 168 ? 2.812 22.103 33.815 1.00 11.71 168 THR A C 1
ATOM 1386 O O . THR A 1 168 ? 2.811 23.319 33.998 1.00 14.37 168 THR A O 1
ATOM 1390 N N . HIS A 1 169 ? 1.694 21.386 33.637 1.00 12.42 169 HIS A N 1
ATOM 1391 C CA . HIS A 1 169 ? 0.380 22.038 33.596 1.00 11.55 169 HIS A CA 1
ATOM 1392 C C . HIS A 1 169 ? 0.027 22.764 34.893 1.00 13.55 169 HIS A C 1
ATOM 1393 O O . HIS A 1 169 ? -0.495 23.877 34.849 1.00 13.88 169 HIS A O 1
ATOM 1400 N N . VAL A 1 170 ? 0.292 22.142 36.037 1.00 11.70 170 VAL A N 1
ATOM 1401 C CA . VAL A 1 170 ? 0.086 22.846 37.308 1.00 15.25 170 VAL A CA 1
ATOM 1402 C C . VAL A 1 170 ? 0.904 24.151 37.369 1.00 15.82 170 VAL A C 1
ATOM 1403 O O . VAL A 1 170 ? 0.387 25.218 37.730 1.00 16.28 170 VAL A O 1
ATOM 1407 N N . MET A 1 171 ? 2.179 24.056 37.013 1.00 14.87 171 MET A N 1
ATOM 1408 C CA . MET A 1 171 ? 3.100 25.201 37.089 1.00 16.78 171 MET A CA 1
ATOM 1409 C C . MET A 1 171 ? 2.659 26.360 36.206 1.00 18.35 171 MET A C 1
ATOM 1410 O O . MET A 1 171 ? 2.828 27.520 36.559 1.00 20.80 171 MET A O 1
ATOM 1415 N N . GLU A 1 172 ? 2.075 26.030 35.053 1.00 16.40 172 GLU A N 1
ATOM 1416 C CA . GLU A 1 172 ? 1.630 27.055 34.111 1.00 18.65 172 GLU A CA 1
ATOM 1417 C C . GLU A 1 172 ? 0.275 27.650 34.453 1.00 20.82 172 GLU A C 1
ATOM 1418 O O . GLU A 1 172 ? 0.013 28.815 34.156 1.00 21.33 172 GLU A O 1
ATOM 1424 N N . THR A 1 173 ? -0.580 26.832 35.064 1.00 18.87 173 THR A N 1
ATOM 1425 C CA . THR A 1 173 ? -1.970 27.183 35.316 1.00 20.70 173 THR A CA 1
ATOM 1426 C C . THR A 1 173 ? -2.114 27.894 36.653 1.00 22.45 173 THR A C 1
ATOM 1427 O O . THR A 1 173 ? -2.992 28.740 36.816 1.00 23.51 173 THR A O 1
ATOM 1431 N N . VAL A 1 174 ? -1.267 27.515 37.608 1.00 20.88 174 VAL A N 1
ATOM 1432 C CA . VAL A 1 174 ? -1.337 28.036 38.979 1.00 27.62 174 VAL A CA 1
ATOM 1433 C C . VAL A 1 174 ? 0.077 28.481 39.358 1.00 26.69 174 VAL A C 1
ATOM 1434 O O . VAL A 1 174 ? 0.734 27.843 40.181 1.00 23.88 174 VAL A O 1
ATOM 1438 N N . PRO A 1 175 ? 0.569 29.568 38.736 1.00 28.78 175 PRO A N 1
ATOM 1439 C CA . PRO A 1 175 ? 1.997 29.867 38.847 1.00 30.28 175 PRO A CA 1
ATOM 1440 C C . PRO A 1 175 ? 2.432 30.113 40.295 1.00 29.29 175 PRO A C 1
ATOM 1441 O O . PRO A 1 175 ? 1.709 30.762 41.042 1.00 30.89 175 PRO A O 1
ATOM 1445 N N . GLY A 1 176 ? 3.582 29.571 40.675 1.00 30.01 176 GLY A N 1
ATOM 1446 C CA . GLY A 1 176 ? 4.149 29.782 42.018 1.00 28.19 176 GLY A CA 1
ATOM 1447 C C . GLY A 1 176 ? 3.694 28.787 43.070 1.00 24.35 176 GLY A C 1
ATOM 1448 O O . GLY A 1 176 ? 4.447 28.483 44.015 1.00 27.36 176 GLY A O 1
ATOM 1449 N N . PHE A 1 177 ? 2.482 28.258 42.881 1.00 22.53 177 PHE A N 1
ATOM 1450 C CA . PHE A 1 177 ? 1.826 27.369 43.852 1.00 21.26 177 PHE A CA 1
ATOM 1451 C C . PHE A 1 177 ? 2.633 26.123 44.162 1.0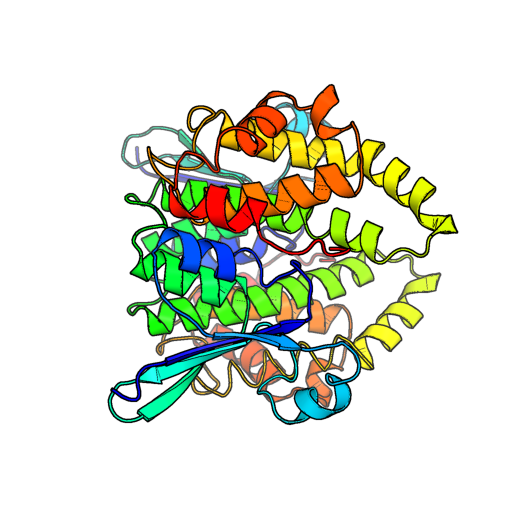0 19.80 177 PHE A C 1
ATOM 1452 O O . PHE A 1 177 ? 2.917 25.839 45.331 1.00 20.50 177 PHE A O 1
ATOM 1460 N N . LEU A 1 178 ? 3.019 25.368 43.127 1.00 17.30 178 LEU A N 1
ATOM 1461 C CA . LEU A 1 178 ? 3.800 24.155 43.339 1.00 16.30 178 LEU A CA 1
ATOM 1462 C C . LEU A 1 178 ? 5.115 24.518 44.019 1.00 16.63 178 LEU A C 1
ATOM 1463 O O . LEU A 1 178 ? 5.575 23.860 44.936 1.00 16.14 178 LEU A O 1
ATOM 1468 N N . GLU A 1 179 ? 5.679 25.613 43.570 1.00 20.42 179 GLU A N 1
ATOM 1469 C CA . GLU A 1 179 ? 6.961 26.082 44.006 1.00 19.70 179 GLU A CA 1
ATOM 1470 C C . GLU A 1 179 ? 6.914 26.456 45.512 1.00 17.67 179 GLU A C 1
ATOM 1471 O O . GLU A 1 179 ? 7.803 26.079 46.275 1.00 24.53 179 GLU A O 1
ATOM 1477 N N . GLN A 1 180 ? 5.846 27.118 45.948 1.00 20.91 180 GLN A N 1
ATOM 1478 C CA . GLN A 1 180 ? 5.706 27.488 47.369 1.00 21.24 180 GLN A CA 1
ATOM 1479 C C . GLN A 1 180 ? 5.260 26.311 48.266 1.00 21.85 180 GLN A C 1
ATOM 1480 O O . GLN A 1 180 ? 5.880 26.033 49.313 1.00 22.65 180 GLN A O 1
ATOM 1486 N N . LYS A 1 181 ? 4.215 25.592 47.845 1.00 16.95 181 LYS A N 1
ATOM 1487 C CA . LYS A 1 181 ? 3.575 24.571 48.715 1.00 16.52 181 LYS A CA 1
ATOM 1488 C C . LYS A 1 181 ? 4.086 23.115 48.639 1.00 18.04 181 LYS A C 1
ATOM 1489 O O . LYS A 1 181 ? 3.948 22.345 49.601 1.00 18.11 181 LYS A O 1
ATOM 1495 N N . PHE A 1 182 ? 4.666 22.748 47.493 1.00 14.57 182 PHE A N 1
ATOM 1496 C CA . PHE A 1 182 ? 5.053 21.328 47.151 1.00 16.24 182 PHE A CA 1
ATOM 1497 C C . PHE A 1 182 ? 6.457 21.293 46.541 1.00 18.62 182 PHE A C 1
ATOM 1498 O O . PHE A 1 182 ? 6.659 20.982 45.355 1.00 15.84 182 PHE A O 1
ATOM 1506 N N . PRO A 1 183 ? 7.442 21.694 47.361 1.00 23.98 183 PRO A N 1
ATOM 1507 C CA . PRO A 1 183 ? 8.768 21.938 46.781 1.00 25.89 183 PRO A CA 1
ATOM 1508 C C . PRO A 1 183 ? 9.430 20.665 46.265 1.00 17.98 183 PRO A C 1
ATOM 1509 O O . PRO A 1 183 ? 10.224 20.718 45.321 1.00 21.07 183 PRO A O 1
ATOM 1513 N N . LYS A 1 184 ? 9.107 19.512 46.839 1.00 20.30 184 LYS A N 1
ATOM 1514 C CA . LYS A 1 184 ? 9.740 18.290 46.347 1.00 19.47 184 LYS A CA 1
ATOM 1515 C C . LYS A 1 184 ? 9.209 17.957 44.957 1.00 17.60 184 LYS A C 1
ATOM 1516 O O . LYS A 1 184 ? 9.939 17.376 44.157 1.00 17.81 184 LYS A O 1
ATOM 1522 N N . LEU A 1 185 ? 7.952 18.320 44.672 1.00 13.25 185 LEU A N 1
ATOM 1523 C CA . LEU A 1 185 ? 7.389 18.041 43.320 1.00 13.98 185 LEU A CA 1
ATOM 1524 C C . LEU A 1 185 ? 7.998 18.996 42.313 1.00 11.39 185 LEU A C 1
ATOM 1525 O O . LEU A 1 185 ? 8.319 18.627 41.183 1.00 14.11 185 LEU A O 1
ATOM 1530 N N . HIS A 1 186 ? 8.165 20.238 42.751 1.00 15.06 186 HIS A N 1
ATOM 1531 C CA . HIS A 1 186 ? 8.857 21.241 41.939 1.00 15.51 186 HIS A CA 1
ATOM 1532 C C . HIS A 1 186 ? 10.263 20.732 41.628 1.00 15.81 186 HIS A C 1
ATOM 1533 O O . HIS A 1 186 ? 10.710 20.785 40.472 1.00 16.10 186 HIS A O 1
ATOM 1540 N N . GLU A 1 187 ? 10.932 20.164 42.640 1.00 17.03 187 GLU A N 1
ATOM 1541 C CA . GLU A 1 187 ? 12.293 19.635 42.429 1.00 18.49 187 GLU A CA 1
ATOM 1542 C C . GLU A 1 187 ? 12.312 18.455 41.457 1.00 18.18 187 GLU A C 1
ATOM 1543 O O . GLU A 1 187 ? 13.234 18.334 40.628 1.00 18.01 187 GLU A O 1
ATOM 1549 N N . PHE A 1 188 ? 11.293 17.589 41.549 1.00 14.06 188 PHE A N 1
ATOM 1550 C CA . PHE A 1 188 ? 11.188 16.456 40.609 1.00 13.36 188 PHE A CA 1
ATOM 1551 C C . PHE A 1 188 ? 11.120 17.000 39.185 1.00 12.27 188 PHE A C 1
ATOM 1552 O O . PHE A 1 188 ? 11.793 16.506 38.283 1.00 15.64 188 PHE A O 1
ATOM 1560 N N . HIS A 1 189 ? 10.270 17.991 38.986 1.00 13.04 189 HIS A N 1
ATOM 1561 C CA . HIS A 1 189 ? 10.099 18.601 37.677 1.00 14.55 189 HIS A CA 1
ATOM 1562 C C . HIS A 1 189 ? 11.431 19.204 37.201 1.00 14.98 189 HIS A C 1
ATOM 1563 O O . HIS A 1 189 ? 11.799 19.036 36.056 1.00 18.20 189 HIS A O 1
ATOM 1570 N N . LYS A 1 190 ? 12.141 19.897 38.100 1.00 15.33 190 LYS A N 1
ATOM 1571 C CA . LYS A 1 190 ? 13.450 20.496 37.749 1.00 20.86 190 LYS A CA 1
ATOM 1572 C C . LYS A 1 190 ? 14.472 19.434 37.326 1.00 20.69 190 LYS A C 1
ATOM 1573 O O . LYS A 1 190 ? 15.210 19.633 36.366 1.00 23.60 190 LYS A O 1
ATOM 1579 N N . SER A 1 191 ? 14.490 18.302 38.027 1.00 20.35 191 SER A N 1
ATOM 1580 C CA . SER A 1 191 ? 15.579 17.330 37.908 1.00 21.38 191 SER A CA 1
ATOM 1581 C C . SER A 1 191 ? 15.350 16.206 36.913 1.00 20.09 191 SER A C 1
ATOM 1582 O O . SER A 1 191 ? 16.300 15.516 36.519 1.00 18.71 191 SER A O 1
ATOM 1585 N N . LEU A 1 192 ? 14.094 15.962 36.531 1.00 19.77 192 LEU A N 1
ATOM 1586 C CA . LEU A 1 192 ? 13.810 14.771 35.740 1.00 17.23 192 LEU A CA 1
ATOM 1587 C C . LEU A 1 192 ? 14.587 14.730 34.421 1.00 21.36 192 LEU A C 1
ATOM 1588 O O . LEU A 1 192 ? 15.057 13.644 34.021 1.00 21.10 192 LEU A O 1
ATOM 1593 N N . PRO A 1 193 ? 14.725 15.884 33.739 1.00 23.35 193 PRO A N 1
ATOM 1594 C CA . PRO A 1 193 ? 15.515 15.811 32.507 1.00 29.23 193 PRO A CA 1
ATOM 1595 C C . PRO A 1 193 ? 17.016 15.469 32.708 1.00 30.90 193 PRO A C 1
ATOM 1596 O O . PRO A 1 193 ? 17.690 15.163 31.733 1.00 35.06 193 PRO A O 1
ATOM 1600 N N . THR A 1 194 ? 17.541 15.521 33.935 1.00 32.29 194 THR A N 1
ATOM 1601 C CA . THR A 1 194 ? 18.914 14.999 34.171 1.00 32.37 194 THR A CA 1
ATOM 1602 C C . THR A 1 194 ? 18.970 13.460 34.033 1.00 35.74 194 THR A C 1
ATOM 1603 O O . THR A 1 194 ? 20.058 12.884 33.897 1.00 38.01 194 THR A O 1
ATOM 1607 N N . SER A 1 195 ? 17.798 12.809 34.055 1.00 32.93 195 SER A N 1
ATOM 1608 C CA . SER A 1 195 ? 17.671 11.350 33.958 1.00 30.85 195 SER A CA 1
ATOM 1609 C C . SER A 1 195 ? 17.251 10.877 32.558 1.00 31.94 195 SER A C 1
ATOM 1610 O O . SER A 1 195 ? 17.136 9.670 32.283 1.00 29.53 195 SER A O 1
ATOM 1613 N N . CYS A 1 196 ? 16.974 11.852 31.699 1.00 32.35 196 CYS A N 1
ATOM 1614 C CA A CYS A 1 196 ? 16.695 11.608 30.285 0.50 32.71 196 CYS A CA 1
ATOM 1615 C CA B CYS A 1 196 ? 16.725 11.613 30.286 0.50 35.85 196 CYS A CA 1
ATOM 1616 C C . CYS A 1 196 ? 17.168 12.881 29.581 1.00 34.52 196 CYS A C 1
ATOM 1617 O O . CYS A 1 196 ? 16.442 13.881 29.547 1.00 34.92 196 CYS A O 1
ATOM 1622 N N . SER A 1 197 ? 18.392 12.853 29.062 1.00 34.15 197 SER A N 1
ATOM 1623 C CA . SER A 1 197 ? 18.986 14.051 28.470 1.00 33.53 197 SER A CA 1
ATOM 1624 C C . SER A 1 197 ? 18.411 14.296 27.087 1.00 33.13 197 SER A C 1
ATOM 1625 O O . SER A 1 197 ? 18.406 15.432 26.591 1.00 34.25 197 SER A O 1
ATOM 1628 N N . ARG A 1 198 ? 17.948 13.217 26.459 1.00 32.23 198 ARG A N 1
ATOM 1629 C CA . ARG A 1 198 ? 17.176 13.318 25.219 1.00 31.37 198 ARG A CA 1
ATOM 1630 C C . ARG A 1 198 ? 15.951 14.196 25.465 1.00 26.39 198 ARG A C 1
ATOM 1631 O O . ARG A 1 198 ? 15.601 15.038 24.622 1.00 23.96 198 ARG A O 1
ATOM 1639 N N . LEU A 1 199 ? 15.327 14.008 26.633 1.00 23.10 199 LEU A N 1
ATOM 1640 C CA . LEU A 1 199 ? 14.245 14.874 27.084 1.00 24.68 199 LEU A CA 1
ATOM 1641 C C . LEU A 1 199 ? 14.717 16.330 27.218 1.00 22.48 199 LEU A C 1
ATOM 1642 O O . LEU A 1 199 ? 14.033 17.251 26.794 1.00 20.72 199 LEU A O 1
ATOM 1647 N N . SER A 1 200 ? 15.896 16.535 27.803 1.00 22.41 200 SER A N 1
ATOM 1648 C CA . SER A 1 200 ? 16.383 17.883 28.039 1.00 20.78 200 SER A CA 1
ATOM 1649 C C . SER A 1 200 ? 16.466 18.623 26.696 1.00 19.95 200 SER A C 1
ATOM 1650 O O . SER A 1 200 ? 15.960 19.711 26.557 1.00 18.99 200 SER A O 1
ATOM 1653 N N . GLU A 1 201 ? 17.052 17.966 25.701 1.00 20.08 201 GLU A N 1
ATOM 1654 C CA . GLU A 1 201 ? 17.199 18.506 24.353 1.00 24.66 201 GLU A CA 1
ATOM 1655 C C . GLU A 1 201 ? 15.832 18.823 23.717 1.00 22.16 201 GLU A C 1
ATOM 1656 O O . GLU A 1 201 ? 15.626 19.913 23.161 1.00 19.99 201 GLU A O 1
ATOM 1662 N N . TYR A 1 202 ? 14.915 17.863 23.815 1.00 19.85 202 TYR A N 1
ATOM 1663 C CA . TYR A 1 202 ? 13.577 17.993 23.222 1.00 18.10 202 TYR A CA 1
ATOM 1664 C C . TYR A 1 202 ? 12.803 19.149 23.846 1.00 18.67 202 TYR A C 1
ATOM 1665 O O . TYR A 1 202 ? 12.164 19.924 23.148 1.00 17.26 202 TYR A O 1
ATOM 1674 N N . LEU A 1 203 ? 12.862 19.256 25.169 1.00 15.65 203 LEU A N 1
ATOM 1675 C CA . LEU A 1 203 ? 12.191 20.322 25.864 1.00 19.36 203 LEU A CA 1
ATOM 1676 C C . LEU A 1 203 ? 12.674 21.722 25.427 1.00 20.48 203 LEU A C 1
ATOM 1677 O O . LEU A 1 203 ? 11.872 22.639 25.265 1.00 21.65 203 LEU A O 1
ATOM 1682 N N . LYS A 1 204 ? 13.978 21.867 25.224 1.00 22.59 204 LYS A N 1
ATOM 1683 C CA . LYS A 1 204 ? 14.559 23.149 24.831 1.00 24.50 204 LYS A CA 1
ATOM 1684 C C . LYS A 1 204 ? 14.144 23.597 23.437 1.00 24.70 204 LYS A C 1
ATOM 1685 O O . LYS A 1 204 ? 14.044 24.797 23.186 1.00 30.35 204 LYS A O 1
ATOM 1691 N N . LYS A 1 205 ? 13.907 22.647 22.540 1.00 23.75 205 LYS A N 1
ATOM 1692 C CA . LYS A 1 205 ? 13.595 22.988 21.137 1.00 23.55 205 LYS A CA 1
ATOM 1693 C C . LYS A 1 205 ? 12.100 22.965 20.802 1.00 24.16 205 LYS A C 1
ATOM 1694 O O . LYS A 1 205 ? 11.675 23.414 19.738 1.00 24.79 205 LYS A O 1
ATOM 1700 N N . ARG A 1 206 ? 11.310 22.431 21.723 1.00 21.93 206 ARG A N 1
ATOM 1701 C CA . ARG A 1 206 ? 9.849 22.356 21.632 1.00 23.05 206 ARG A CA 1
ATOM 1702 C C . ARG A 1 206 ? 9.154 23.703 21.387 1.00 22.97 206 ARG A C 1
ATOM 1703 O O . ARG A 1 206 ? 9.420 24.686 22.075 1.00 23.59 206 ARG A O 1
ATOM 1711 N N . ALA A 1 207 ? 8.215 23.729 20.442 1.00 27.17 207 ALA A N 1
ATOM 1712 C CA . ALA A 1 207 ? 7.364 24.902 20.265 1.00 29.08 207 ALA A CA 1
ATOM 1713 C C . ALA A 1 207 ? 6.583 25.202 21.540 1.00 28.27 207 ALA A C 1
ATOM 1714 O O . ALA A 1 207 ? 6.119 24.279 22.224 1.00 26.20 207 ALA A O 1
ATOM 1716 N N . LYS A 1 208 ? 6.456 26.484 21.860 1.00 28.08 208 LYS A N 1
ATOM 1717 C CA . LYS A 1 208 ? 5.634 26.927 22.978 1.00 28.05 208 LYS A CA 1
ATOM 1718 C C . LYS A 1 208 ? 4.141 26.839 22.624 1.00 27.09 208 LYS A C 1
ATOM 1719 O O . LYS A 1 208 ? 3.737 27.156 21.501 1.00 26.68 208 LYS A O 1
ATOM 1725 N N . THR A 1 209 ? 3.333 26.373 23.577 1.00 23.60 209 THR A N 1
ATOM 1726 C CA . THR A 1 209 ? 1.902 26.153 23.345 1.00 22.11 209 THR A CA 1
ATOM 1727 C C . THR A 1 209 ? 1.165 26.574 24.612 1.00 23.50 209 THR A C 1
ATOM 1728 O O . THR A 1 209 ? 1.737 26.526 25.694 1.00 24.21 209 THR A O 1
ATOM 1732 N N . PRO A 1 210 ? -0.103 26.990 24.481 1.00 26.61 210 PRO A N 1
ATOM 1733 C CA . PRO A 1 210 ? -0.864 27.412 25.678 1.00 27.66 210 PRO A CA 1
ATOM 1734 C C . PRO A 1 210 ? -1.240 26.278 26.664 1.00 25.11 210 PRO A C 1
ATOM 1735 O O . PRO A 1 210 ? -1.464 26.543 27.850 1.00 24.35 210 PRO A O 1
ATOM 1739 N N . PHE A 1 211 ? -1.308 25.037 26.172 1.00 21.50 211 PHE A N 1
ATOM 1740 C CA . PHE A 1 211 ? -1.605 23.854 26.990 1.00 16.23 211 PHE A CA 1
ATOM 1741 C C . PHE A 1 211 ? -1.102 22.591 26.271 1.00 16.23 211 PHE A C 1
ATOM 1742 O O . PHE A 1 211 ? -1.205 21.467 26.793 1.00 14.20 211 PHE A O 1
ATOM 1751 N N . ASP B 1 2 ? -3.417 -16.717 57.406 1.00 54.39 2 ASP B N 1
ATOM 1752 C CA . ASP B 1 2 ? -3.737 -16.812 58.862 1.00 55.18 2 ASP B CA 1
ATOM 1753 C C . ASP B 1 2 ? -4.164 -15.449 59.417 1.00 52.81 2 ASP B C 1
ATOM 1754 O O . ASP B 1 2 ? -5.283 -15.299 59.917 1.00 53.68 2 ASP B O 1
ATOM 1759 N N . LYS B 1 3 ? -3.272 -14.462 59.336 1.00 49.35 3 LYS B N 1
ATOM 1760 C CA . LYS B 1 3 ? -3.652 -13.078 59.622 1.00 46.35 3 LYS B CA 1
ATOM 1761 C C . LYS B 1 3 ? -4.073 -12.379 58.324 1.00 41.60 3 LYS B C 1
ATOM 1762 O O . LYS B 1 3 ? -4.401 -11.194 58.317 1.00 39.21 3 LYS B O 1
ATOM 1768 N N . GLN B 1 4 ? -4.093 -13.166 57.250 1.00 35.78 4 GLN B N 1
ATOM 1769 C CA . GLN B 1 4 ? -4.415 -12.742 55.894 1.00 32.90 4 GLN B CA 1
ATOM 1770 C C . GLN B 1 4 ? -5.840 -12.198 55.768 1.00 29.50 4 GLN B C 1
ATOM 1771 O O . GLN B 1 4 ? -6.806 -12.834 56.228 1.00 29.18 4 GLN B O 1
ATOM 1777 N N . HIS B 1 5 ? -5.966 -11.047 55.107 1.00 20.46 5 HIS B N 1
ATOM 1778 C CA . HIS B 1 5 ? -7.225 -10.269 55.114 1.00 17.42 5 HIS B CA 1
ATOM 1779 C C . HIS B 1 5 ? -7.171 -9.202 54.025 1.00 15.29 5 HIS B C 1
ATOM 1780 O O . HIS B 1 5 ? -6.107 -8.630 53.762 1.00 18.29 5 HIS B O 1
ATOM 1787 N N . PHE B 1 6 ? -8.325 -8.922 53.419 1.00 13.63 6 PHE B N 1
ATOM 1788 C CA . PHE B 1 6 ? -8.490 -7.803 52.513 1.00 13.27 6 PHE B CA 1
ATOM 1789 C C . PHE B 1 6 ? -9.634 -6.985 53.100 1.00 14.76 6 PHE B C 1
ATOM 1790 O O . PHE B 1 6 ? -10.698 -7.558 53.375 1.00 12.60 6 PHE B O 1
ATOM 1798 N N . LYS B 1 7 ? -9.405 -5.682 53.253 1.00 11.51 7 LYS B N 1
ATOM 1799 C CA . LYS B 1 7 ? -10.445 -4.701 53.661 1.00 11.19 7 LYS B CA 1
ATOM 1800 C C . LYS B 1 7 ? -10.477 -3.519 52.698 1.00 12.74 7 LYS B C 1
ATOM 1801 O O . LYS B 1 7 ? -9.496 -2.789 52.552 1.00 10.87 7 LYS B O 1
ATOM 1807 N N . LEU B 1 8 ? -11.643 -3.285 52.105 1.00 9.11 8 LEU B N 1
ATOM 1808 C CA . LEU B 1 8 ? -11.813 -2.198 51.168 1.00 8.71 8 LEU B CA 1
ATOM 1809 C C . LEU B 1 8 ? -12.616 -1.149 51.914 1.00 10.59 8 LEU B C 1
ATOM 1810 O O . LEU B 1 8 ? -13.648 -1.488 52.527 1.00 13.06 8 LEU B O 1
ATOM 1815 N N . TRP B 1 9 ? -12.132 0.087 51.868 1.00 8.91 9 TRP B N 1
ATOM 1816 C CA . TRP B 1 9 ? -12.803 1.233 52.497 1.00 6.97 9 TRP B CA 1
ATOM 1817 C C . TRP B 1 9 ? -13.436 2.135 51.443 1.00 10.51 9 TRP B C 1
ATOM 1818 O O . TRP B 1 9 ? -12.748 2.538 50.508 1.00 12.09 9 TRP B O 1
ATOM 1829 N N . TYR B 1 10 ? -14.695 2.541 51.644 1.00 11.56 10 TYR B N 1
ATOM 1830 C CA . TYR B 1 10 ? -15.321 3.500 50.756 1.00 12.42 10 TYR B CA 1
ATOM 1831 C C . TYR B 1 10 ? -16.657 3.939 51.363 1.00 13.78 10 TYR B C 1
ATOM 1832 O O . TYR B 1 10 ? -17.145 3.326 52.307 1.00 12.97 10 TYR B O 1
ATOM 1841 N N . PHE B 1 11 ? -17.274 4.937 50.743 1.00 11.96 11 PHE B N 1
ATOM 1842 C CA . PHE B 1 11 ? -18.655 5.326 51.075 1.00 14.17 11 PHE B CA 1
ATOM 1843 C C . PHE B 1 11 ? -19.663 4.273 50.635 1.00 15.28 11 PHE B C 1
ATOM 1844 O O . PHE B 1 11 ? -19.317 3.302 49.918 1.00 14.93 11 PHE B O 1
ATOM 1852 N N . GLN B 1 12 ? -20.915 4.453 51.068 1.00 14.10 12 GLN B N 1
ATOM 1853 C CA . GLN B 1 12 ? -21.991 3.564 50.679 1.00 14.38 12 GLN B CA 1
ATOM 1854 C C . GLN B 1 12 ? -22.535 3.963 49.319 1.00 17.27 12 GLN B C 1
ATOM 1855 O O . GLN B 1 12 ? -23.713 4.319 49.167 1.00 15.56 12 GLN B O 1
ATOM 1861 N N . PHE B 1 13 ? -21.651 3.871 48.330 1.00 11.29 13 PHE B N 1
ATOM 1862 C CA . PHE B 1 13 ? -21.944 4.228 46.949 1.00 12.79 13 PHE B CA 1
ATOM 1863 C C . PHE B 1 13 ? -21.186 3.259 46.086 1.00 15.35 13 PHE B C 1
ATOM 1864 O O . PHE B 1 13 ? -20.234 2.625 46.541 1.00 12.71 13 PHE B O 1
ATOM 1872 N N . ARG B 1 14 ? -21.603 3.155 44.831 1.00 13.52 14 ARG B N 1
ATOM 1873 C CA . ARG B 1 14 ? -20.796 2.478 43.831 1.00 12.29 14 ARG B CA 1
ATOM 1874 C C . ARG B 1 14 ? -19.542 3.292 43.470 1.00 12.46 14 ARG B C 1
ATOM 1875 O O . ARG B 1 14 ? -18.394 2.885 43.784 1.00 12.96 14 ARG B O 1
ATOM 1883 N N . GLY B 1 15 ? -19.750 4.440 42.818 1.00 10.38 15 GLY B N 1
ATOM 1884 C CA . GLY B 1 15 ? -18.682 5.400 42.547 1.00 9.40 15 GLY B CA 1
ATOM 1885 C C . GLY B 1 15 ? -17.412 4.741 42.090 1.00 9.80 15 GLY B C 1
ATOM 1886 O O . GLY B 1 15 ? -17.417 3.866 41.205 1.00 13.23 15 GLY B O 1
ATOM 1887 N N . ARG B 1 16 ? -16.302 5.154 42.697 1.00 9.79 16 ARG B N 1
ATOM 1888 C CA . ARG B 1 16 ? -15.009 4.615 42.296 1.00 8.39 16 ARG B CA 1
ATOM 1889 C C . ARG B 1 16 ? -14.677 3.197 42.852 1.00 11.24 16 ARG B C 1
ATOM 1890 O O . ARG B 1 16 ? -13.729 2.567 42.388 1.00 11.95 16 ARG B O 1
ATOM 1898 N N . ALA B 1 17 ? -15.413 2.706 43.860 1.00 9.85 17 ALA B N 1
ATOM 1899 C CA . ALA B 1 17 ? -15.088 1.400 44.467 1.00 12.74 17 ALA B CA 1
ATOM 1900 C C . ALA B 1 17 ? -15.645 0.198 43.691 1.00 10.38 17 ALA B C 1
ATOM 1901 O O . ALA B 1 17 ? -15.089 -0.885 43.726 1.00 13.64 17 ALA B O 1
ATOM 1903 N N . GLU B 1 18 ? -16.772 0.391 42.986 1.00 12.07 18 GLU B N 1
ATOM 1904 C CA A GLU B 1 18 ? -17.507 -0.717 42.369 0.70 12.59 18 GLU B CA 1
ATOM 1905 C CA B GLU B 1 18 ? -17.481 -0.757 42.405 0.30 13.02 18 GLU B CA 1
ATOM 1906 C C . GLU B 1 18 ? -16.654 -1.652 41.498 1.00 10.63 18 GLU B C 1
ATOM 1907 O O . GLU B 1 18 ? -16.768 -2.869 41.603 1.00 12.19 18 GLU B O 1
ATOM 1918 N N . PRO B 1 19 ? -15.793 -1.064 40.630 1.00 11.72 19 PRO B N 1
ATOM 1919 C CA . PRO B 1 19 ? -15.001 -1.994 39.805 1.00 11.67 19 PRO B CA 1
ATOM 1920 C C . PRO B 1 19 ? -14.126 -2.960 40.608 1.00 12.53 19 PRO B C 1
ATOM 1921 O O . PRO B 1 19 ? -13.905 -4.096 40.209 1.00 12.25 19 PRO B O 1
ATOM 1925 N N . ILE B 1 20 ? -13.623 -2.498 41.745 1.00 12.39 20 ILE B N 1
ATOM 1926 C CA . ILE B 1 20 ? -12.849 -3.353 42.654 1.00 11.54 20 ILE B CA 1
ATOM 1927 C C . ILE B 1 20 ? -13.729 -4.441 43.272 1.00 12.58 20 ILE B C 1
ATOM 1928 O O . ILE B 1 20 ? -13.350 -5.606 43.278 1.00 10.96 20 ILE B O 1
ATOM 1933 N N . ARG B 1 21 ? -14.884 -4.047 43.799 1.00 9.20 21 ARG B N 1
ATOM 1934 C CA . ARG B 1 21 ? -15.850 -5.014 44.342 1.00 10.44 21 ARG B CA 1
ATOM 1935 C C . ARG B 1 21 ? -16.241 -6.090 43.309 1.00 13.00 21 ARG B C 1
ATOM 1936 O O . ARG B 1 21 ? -16.305 -7.300 43.599 1.00 14.65 21 ARG B O 1
ATOM 1944 N N . LEU B 1 22 ? -16.489 -5.641 42.088 1.00 12.38 22 LEU B N 1
ATOM 1945 C CA . LEU B 1 22 ? -16.876 -6.572 41.027 1.00 13.43 22 LEU B CA 1
ATOM 1946 C C . LEU B 1 22 ? -15.747 -7.521 40.659 1.00 15.23 22 LEU B C 1
ATOM 1947 O O . LEU B 1 22 ? -15.970 -8.705 40.424 1.00 15.22 22 LEU B O 1
ATOM 1952 N N . LEU B 1 23 ? -14.527 -6.997 40.606 1.00 11.22 23 LEU B N 1
ATOM 1953 C CA . LEU B 1 23 ? -13.372 -7.794 40.274 1.00 13.08 23 LEU B CA 1
ATOM 1954 C C . LEU B 1 23 ? -13.198 -8.897 41.324 1.00 12.06 23 LEU B C 1
ATOM 1955 O O . LEU B 1 23 ? -13.086 -10.050 40.995 1.00 14.29 23 LEU B O 1
ATOM 1960 N N . LEU B 1 24 ? -13.191 -8.496 42.596 1.00 10.64 24 LEU B N 1
ATOM 1961 C CA . LEU B 1 24 ? -13.095 -9.444 43.702 1.00 12.83 24 LEU B CA 1
ATOM 1962 C C . LEU B 1 24 ? -14.203 -10.496 43.686 1.00 13.80 24 LEU B C 1
ATOM 1963 O O . LEU B 1 24 ? -13.948 -11.674 43.953 1.00 15.07 24 LEU B O 1
ATOM 1968 N N . THR B 1 25 ? -15.416 -10.045 43.374 1.00 14.57 25 THR B N 1
ATOM 1969 C CA . THR B 1 25 ? -16.572 -10.923 43.268 1.00 15.90 25 THR B CA 1
ATOM 1970 C C . THR B 1 25 ? -16.346 -11.961 42.178 1.00 16.87 25 THR B C 1
ATOM 1971 O O . THR B 1 25 ? -16.444 -13.142 42.440 1.00 17.60 25 THR B O 1
ATOM 1975 N N . CYS B 1 26 ? -16.062 -11.503 40.962 1.00 17.31 26 CYS B N 1
ATOM 1976 C CA . CYS B 1 26 ? -15.756 -12.421 39.852 0.50 16.29 26 CYS B CA 1
ATOM 1977 C C . CYS B 1 26 ? -14.656 -13.442 40.163 1.00 20.68 26 CYS B C 1
ATOM 1978 O O . CYS B 1 26 ? -14.751 -14.612 39.759 1.00 20.81 26 CYS B O 1
ATOM 1983 N N . ALA B 1 27 ? -13.618 -13.012 40.875 1.00 14.57 27 ALA B N 1
ATOM 1984 C CA . ALA B 1 27 ? -12.490 -13.874 41.175 1.00 14.65 27 ALA B CA 1
ATOM 1985 C C . ALA B 1 27 ? -12.762 -14.807 42.368 1.00 18.03 27 ALA B C 1
ATOM 1986 O O . ALA B 1 27 ? -11.946 -15.685 42.673 1.00 20.78 27 ALA B O 1
ATOM 1988 N N . GLY B 1 28 ? -13.886 -14.590 43.046 1.00 17.66 28 GLY B N 1
ATOM 1989 C CA . GLY B 1 28 ? -14.238 -15.367 44.256 1.00 19.68 28 GLY B CA 1
ATOM 1990 C C . GLY B 1 28 ? -13.360 -15.105 45.475 1.00 18.56 28 GLY B C 1
ATOM 1991 O O . GLY B 1 28 ? -13.277 -15.947 46.379 1.00 21.50 28 GLY B O 1
ATOM 1992 N N . VAL B 1 29 ? -12.702 -13.952 45.513 1.00 16.51 29 VAL B N 1
ATOM 1993 C CA . VAL B 1 29 ? -11.861 -13.586 46.645 1.00 17.86 29 VAL B CA 1
ATOM 1994 C C . VAL B 1 29 ? -12.711 -12.946 47.733 1.00 20.24 29 VAL B C 1
ATOM 1995 O O . VAL B 1 29 ? -13.429 -11.969 47.485 1.00 20.27 29 VAL B O 1
ATOM 1999 N N . LYS B 1 30 ? -12.625 -13.506 48.940 1.00 15.82 30 LYS B N 1
ATOM 2000 C CA . LYS B 1 30 ? -13.403 -13.015 50.056 1.00 16.41 30 LYS B CA 1
ATOM 2001 C C . LYS B 1 30 ? -12.729 -11.804 50.683 1.00 16.06 30 LYS B C 1
ATOM 2002 O O . LYS B 1 30 ? -11.517 -11.800 50.944 1.00 17.73 30 LYS B O 1
ATOM 2008 N N . PHE B 1 31 ? -13.522 -10.767 50.908 1.00 12.66 31 PHE B N 1
ATOM 2009 C CA . PHE B 1 31 ? -12.995 -9.517 51.432 1.00 12.64 31 PHE B CA 1
ATOM 2010 C C . PHE B 1 31 ? -14.010 -8.825 52.326 1.00 12.38 31 PHE B C 1
ATOM 2011 O O . PHE B 1 31 ? -15.229 -9.049 52.211 1.00 13.55 31 PHE B O 1
ATOM 2019 N N . GLU B 1 32 ? -13.485 -8.027 53.241 1.00 10.54 32 GLU B N 1
ATOM 2020 C CA . GLU B 1 32 ? -14.320 -7.145 54.038 1.00 12.62 32 GLU B CA 1
ATOM 2021 C C . GLU B 1 32 ? -14.588 -5.859 53.257 1.00 10.89 32 GLU B C 1
ATOM 2022 O O . GLU B 1 32 ? -13.674 -5.060 53.004 1.00 12.62 32 GLU B O 1
ATOM 2028 N N . ASP B 1 33 ? -15.858 -5.664 52.916 1.00 9.10 33 ASP B N 1
ATOM 2029 C CA . ASP B 1 33 ? -16.329 -4.524 52.159 1.00 9.65 33 ASP B CA 1
ATOM 2030 C C . ASP B 1 33 ? -16.862 -3.460 53.116 1.00 13.29 33 ASP B C 1
ATOM 2031 O O . ASP B 1 33 ? -18.061 -3.428 53.438 1.00 14.39 33 ASP B O 1
ATOM 2036 N N . TYR B 1 34 ? -15.957 -2.638 53.628 1.00 8.22 34 TYR B N 1
ATOM 2037 C CA . TYR B 1 34 ? -16.383 -1.606 54.596 1.00 13.58 34 TYR B CA 1
ATOM 2038 C C . TYR B 1 34 ? -16.982 -0.384 53.896 1.00 12.58 34 TYR B C 1
ATOM 2039 O O . TYR B 1 34 ? -16.267 0.413 53.242 1.00 11.80 34 TYR B O 1
ATOM 2048 N N . GLN B 1 35 ? -18.296 -0.243 54.019 1.00 11.01 35 GLN B N 1
ATOM 2049 C CA . GLN B 1 35 ? -19.002 0.872 53.369 1.00 10.99 35 GLN B CA 1
ATOM 2050 C C . GLN B 1 35 ? -19.500 1.781 54.475 1.00 13.92 35 GLN B C 1
ATOM 2051 O O . GLN B 1 35 ? -20.561 1.539 55.056 1.00 15.25 35 GLN B O 1
ATOM 2057 N N . PHE B 1 36 ? -18.717 2.794 54.796 1.00 10.90 36 PHE B N 1
ATOM 2058 C CA . PHE B 1 36 ? -19.076 3.630 55.942 1.00 13.61 36 PHE B CA 1
ATOM 2059 C C . PHE B 1 36 ? -20.117 4.682 55.562 1.00 14.67 36 PHE B C 1
ATOM 2060 O O . PHE B 1 36 ? -20.276 5.038 54.370 1.00 16.18 36 PHE B O 1
ATOM 2068 N N . THR B 1 37 ? -20.861 5.165 56.557 1.00 18.71 37 THR B N 1
ATOM 2069 C CA . THR B 1 37 ? -21.816 6.254 56.322 1.00 19.06 37 THR B CA 1
ATOM 2070 C C . THR B 1 37 ? -21.137 7.626 56.251 1.00 18.30 37 THR B C 1
ATOM 2071 O O . THR B 1 37 ? -20.051 7.851 56.812 1.00 19.26 37 THR B O 1
ATOM 2075 N N . MET B 1 38 ? -21.783 8.545 55.544 1.00 20.17 38 MET B N 1
ATOM 2076 C CA A MET B 1 38 ? -21.216 9.861 55.333 0.50 22.16 38 MET B CA 1
ATOM 2077 C CA B MET B 1 38 ? -21.256 9.895 55.347 0.50 21.11 38 MET B CA 1
ATOM 2078 C C . MET B 1 38 ? -20.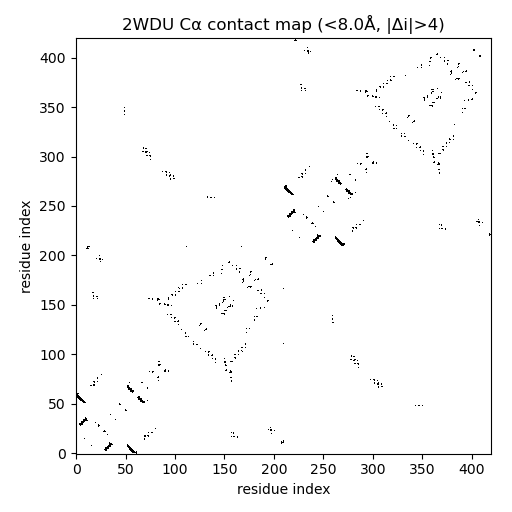938 10.577 56.666 1.00 20.15 38 MET B C 1
ATOM 2079 O O . MET B 1 38 ? -20.014 11.374 56.752 1.00 21.06 38 MET B O 1
ATOM 2088 N N . ASP B 1 39 ? -21.698 10.247 57.727 1.00 21.08 39 ASP B N 1
ATOM 2089 C CA . ASP B 1 39 ? -21.435 10.884 59.027 1.00 21.84 39 ASP B CA 1
ATOM 2090 C C . ASP B 1 39 ? -20.158 10.403 59.739 1.00 22.84 39 ASP B C 1
ATOM 2091 O O . ASP B 1 39 ? -19.679 11.044 60.673 1.00 23.18 39 ASP B O 1
ATOM 2096 N N . GLN B 1 40 ? -19.587 9.285 59.289 1.00 19.76 40 GLN B N 1
ATOM 2097 C CA . GLN B 1 40 ? -18.349 8.759 59.879 1.00 19.95 40 GLN B CA 1
ATOM 2098 C C . GLN B 1 40 ? -17.121 9.362 59.208 1.00 18.69 40 GLN B C 1
ATOM 2099 O O . GLN B 1 40 ? -16.018 9.371 59.774 1.00 19.55 40 GLN B O 1
ATOM 2105 N N . TRP B 1 41 ? -17.308 9.835 57.976 1.00 17.52 41 TRP B N 1
ATOM 2106 C CA . TRP B 1 41 ? -16.158 10.247 57.172 1.00 16.94 41 TRP B CA 1
ATOM 2107 C C . TRP B 1 41 ? -15.222 11.257 57.837 1.00 18.45 41 TRP B C 1
ATOM 2108 O O . TRP B 1 41 ? -14.003 11.028 57.854 1.00 19.31 41 TRP B O 1
ATOM 2119 N N . PRO B 1 42 ? -15.760 12.377 58.392 1.00 20.33 42 PRO B N 1
ATOM 2120 C CA . PRO B 1 42 ? -14.851 13.339 59.033 1.00 20.84 42 PRO B CA 1
ATOM 2121 C C . PRO B 1 42 ? -13.951 12.698 60.107 1.00 18.08 42 PRO B C 1
ATOM 2122 O O . PRO B 1 42 ? -12.805 13.112 60.279 1.00 18.92 42 PRO B O 1
ATOM 2126 N N . THR B 1 43 ? -14.473 11.687 60.791 1.00 18.51 43 THR B N 1
ATOM 2127 C CA . THR B 1 43 ? -13.705 10.961 61.788 1.00 18.82 43 THR B CA 1
ATOM 2128 C C . THR B 1 43 ? -12.660 10.045 61.145 1.00 18.21 43 THR B C 1
ATOM 2129 O O . THR B 1 43 ? -11.510 9.974 61.595 1.00 20.45 43 THR B O 1
ATOM 2133 N N . ILE B 1 44 ? -13.056 9.359 60.074 1.00 13.80 44 ILE B N 1
ATOM 2134 C CA . ILE B 1 44 ? -12.167 8.398 59.391 1.00 12.76 44 ILE B CA 1
ATOM 2135 C C . ILE B 1 44 ? -11.057 9.092 58.584 1.00 12.87 44 ILE B C 1
ATOM 2136 O O . ILE B 1 44 ? -9.897 8.685 58.602 1.00 15.20 44 ILE B O 1
ATOM 2141 N N . LYS B 1 45 ? -11.435 10.123 57.851 1.00 12.89 45 LYS B N 1
ATOM 2142 C CA . LYS B 1 45 ? -10.509 10.792 56.913 1.00 16.74 45 LYS B CA 1
ATOM 2143 C C . LYS B 1 45 ? -9.073 11.009 57.423 1.00 17.08 45 LYS B C 1
ATOM 2144 O O . LYS B 1 45 ? -8.114 10.568 56.763 1.00 18.95 45 LYS B O 1
ATOM 2150 N N . PRO B 1 46 ? -8.911 11.652 58.608 1.00 17.86 46 PRO B N 1
ATOM 2151 C CA . PRO B 1 46 ? -7.565 11.981 59.047 1.00 20.28 46 PRO B CA 1
ATOM 2152 C C . PRO B 1 46 ? -6.735 10.742 59.349 1.00 19.28 46 PRO B C 1
ATOM 2153 O O . PRO B 1 46 ? -5.507 10.845 59.387 1.00 23.47 46 PRO B O 1
ATOM 2157 N N . THR B 1 47 ? -7.390 9.589 59.533 1.00 19.09 47 THR B N 1
ATOM 2158 C CA . THR B 1 47 ? -6.682 8.331 59.845 1.00 20.53 47 THR B CA 1
ATOM 2159 C C . THR B 1 47 ? -6.197 7.533 58.623 1.00 19.76 47 THR B C 1
ATOM 2160 O O . THR B 1 47 ? -5.444 6.563 58.762 1.00 19.70 47 THR B O 1
ATOM 2164 N N . LEU B 1 48 ? -6.649 7.915 57.431 1.00 18.33 48 LEU B N 1
ATOM 2165 C CA . LEU B 1 48 ? -6.297 7.153 56.226 1.00 15.58 48 LEU B CA 1
ATOM 2166 C C . LEU B 1 48 ? -5.191 7.836 55.405 1.00 18.81 48 LEU B C 1
ATOM 2167 O O . LEU B 1 48 ? -5.233 9.034 55.234 1.00 18.46 48 LEU B O 1
ATOM 2172 N N . PRO B 1 49 ? -4.215 7.064 54.876 1.00 21.60 49 PRO B N 1
ATOM 2173 C CA . PRO B 1 49 ? -3.156 7.717 54.100 1.00 21.00 49 PRO B CA 1
ATOM 2174 C C . PRO B 1 49 ? -3.758 8.386 52.874 1.00 22.12 49 PRO B C 1
ATOM 2175 O O . PRO B 1 49 ? -4.494 7.738 52.096 1.00 21.23 49 PRO B O 1
ATOM 2179 N N . GLY B 1 50 ? -3.482 9.676 52.724 1.00 19.13 50 GLY B N 1
ATOM 2180 C CA . GLY B 1 50 ? -3.952 10.429 51.578 1.00 18.28 50 GLY B CA 1
ATOM 2181 C C . GLY B 1 50 ? -5.300 11.060 51.826 1.00 17.36 50 GLY B C 1
ATOM 2182 O O . GLY B 1 50 ? -5.745 11.904 51.045 1.00 18.63 50 GLY B O 1
ATOM 2183 N N . GLY B 1 51 ? -5.971 10.640 52.903 1.00 15.57 51 GLY B N 1
ATOM 2184 C CA . GLY B 1 51 ? -7.260 11.228 53.259 1.00 15.30 51 GLY B CA 1
ATOM 2185 C C . GLY B 1 51 ? -8.372 11.063 52.228 1.00 13.60 51 GLY B C 1
ATOM 2186 O O . GLY B 1 51 ? -9.322 11.854 52.191 1.00 14.10 51 GLY B O 1
ATOM 2187 N N . ARG B 1 52 ? -8.259 10.034 51.387 1.00 12.56 52 ARG B N 1
ATOM 2188 C CA . ARG B 1 52 ? -9.299 9.754 50.380 1.00 13.36 52 ARG B CA 1
ATOM 2189 C C . ARG B 1 52 ? -9.519 8.231 50.211 1.00 11.98 52 ARG B C 1
ATOM 2190 O O . ARG B 1 52 ? -8.660 7.412 50.610 1.00 11.48 52 ARG B O 1
ATOM 2198 N N . VAL B 1 53 ? -10.690 7.864 49.670 1.00 10.34 53 VAL B N 1
ATOM 2199 C CA . VAL B 1 53 ? -11.036 6.488 49.350 1.00 11.50 53 VAL B CA 1
ATOM 2200 C C . VAL B 1 53 ? -11.394 6.339 47.852 1.00 7.72 53 VAL B C 1
ATOM 2201 O O . VAL B 1 53 ? -11.755 7.359 47.218 1.00 14.46 53 VAL B O 1
ATOM 2205 N N . PRO B 1 54 ? -11.376 5.096 47.327 1.00 12.11 54 PRO B N 1
ATOM 2206 C CA . PRO B 1 54 ? -11.115 3.822 48.011 1.00 6.30 54 PRO B CA 1
ATOM 2207 C C . PRO B 1 54 ? -9.712 3.643 48.535 1.00 9.55 54 PRO B C 1
ATOM 2208 O O . PRO B 1 54 ? -8.751 4.227 47.995 1.00 10.62 54 PRO B O 1
ATOM 2212 N N . LEU B 1 55 ? -9.625 2.800 49.557 1.00 10.43 55 LEU B N 1
ATOM 2213 C CA . LEU B 1 55 ? -8.369 2.285 50.088 1.00 12.55 55 LEU B CA 1
ATOM 2214 C C . LEU B 1 55 ? -8.502 0.789 50.231 1.00 11.97 55 LEU B C 1
ATOM 2215 O O . LEU B 1 55 ? -9.520 0.282 50.747 1.00 10.74 55 LEU B O 1
ATOM 2220 N N . LEU B 1 56 ? -7.496 0.049 49.769 1.00 11.47 56 LEU B N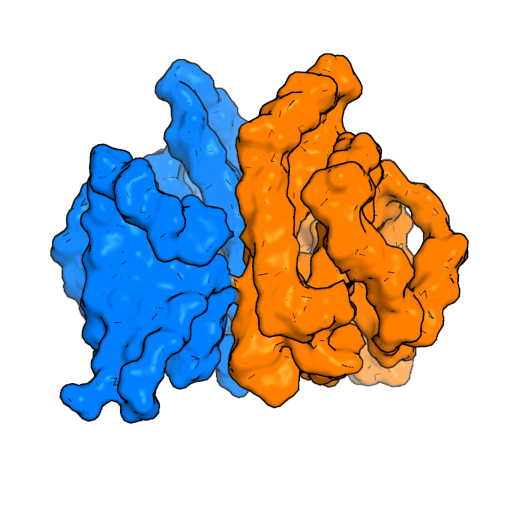 1
ATOM 2221 C CA . LEU B 1 56 ? -7.517 -1.400 49.975 1.00 11.03 56 LEU B CA 1
ATOM 2222 C C . LEU B 1 56 ? -6.388 -1.785 50.903 1.00 12.80 56 LEU B C 1
ATOM 2223 O O . LEU B 1 56 ? -5.224 -1.657 50.549 1.00 13.63 56 LEU B O 1
ATOM 2228 N N . ASP B 1 57 ? -6.755 -2.205 52.114 1.00 11.23 57 ASP B N 1
ATOM 2229 C CA . ASP B 1 57 ? -5.811 -2.746 53.090 1.00 15.00 57 ASP B CA 1
ATOM 2230 C C . ASP B 1 57 ? -5.619 -4.269 52.933 1.00 16.41 57 ASP B C 1
ATOM 2231 O O . ASP B 1 57 ? -6.571 -5.075 53.068 1.00 13.27 57 ASP B O 1
ATOM 2236 N N . VAL B 1 58 ? -4.374 -4.663 52.662 1.00 13.27 58 VAL B N 1
ATOM 2237 C CA . VAL B 1 58 ? -4.016 -6.032 52.427 1.00 13.97 58 VAL B CA 1
ATOM 2238 C C . VAL B 1 58 ? -3.044 -6.476 53.524 1.00 14.23 58 VAL B C 1
ATOM 2239 O O . VAL B 1 58 ? -1.960 -5.885 53.675 1.00 15.49 58 VAL B O 1
ATOM 2243 N N . THR B 1 59 ? -3.488 -7.460 54.302 1.00 15.61 59 THR B N 1
ATOM 2244 C CA . THR B 1 59 ? -2.684 -8.031 55.383 1.00 16.88 59 THR B CA 1
ATOM 2245 C C . THR B 1 59 ? -2.232 -9.431 54.998 1.00 20.09 59 THR B C 1
ATOM 2246 O O . THR B 1 59 ? -3.042 -10.280 54.590 1.00 18.81 59 THR B O 1
ATOM 2250 N N . GLY B 1 60 ? -0.925 -9.672 55.126 1.00 25.60 60 GLY B N 1
ATOM 2251 C CA . GLY B 1 60 ? -0.347 -10.979 54.830 1.00 27.95 60 GLY B CA 1
ATOM 2252 C C . GLY B 1 60 ? -0.439 -11.930 56.012 1.00 31.69 60 GLY B C 1
ATOM 2253 O O . GLY B 1 60 ? -0.795 -11.512 57.118 1.00 32.04 60 GLY B O 1
ATOM 2254 N N . PRO B 1 61 ? -0.111 -13.222 55.790 1.00 38.46 61 PRO B N 1
ATOM 2255 C CA . PRO B 1 61 ? -0.193 -14.272 56.815 1.00 39.09 61 PRO B CA 1
ATOM 2256 C C . PRO B 1 61 ? 0.531 -13.902 58.113 1.00 40.74 61 PRO B C 1
ATOM 2257 O O . PRO B 1 61 ? 0.017 -14.184 59.203 1.00 43.31 61 PRO B O 1
ATOM 2261 N N . ASP B 1 62 ? 1.694 -13.261 57.977 1.00 41.29 62 ASP B N 1
ATOM 2262 C CA A ASP B 1 62 ? 2.500 -12.834 59.123 0.50 42.07 62 ASP B CA 1
ATOM 2263 C CA B ASP B 1 62 ? 2.505 -12.821 59.114 0.50 41.71 62 ASP B CA 1
ATOM 2264 C C . ASP B 1 62 ? 1.942 -11.561 59.769 1.00 41.70 62 ASP B C 1
ATOM 2265 O O . ASP B 1 62 ? 2.371 -11.168 60.861 1.00 41.83 62 ASP B O 1
ATOM 2274 N N . GLY B 1 63 ? 0.993 -10.915 59.090 1.00 38.97 63 GLY B N 1
ATOM 2275 C CA . GLY B 1 63 ? 0.338 -9.730 59.636 1.00 34.17 63 GLY B CA 1
ATOM 2276 C C . GLY B 1 63 ? 0.903 -8.388 59.201 1.00 31.56 63 GLY B C 1
ATOM 2277 O O . GLY B 1 63 ? 0.599 -7.368 59.824 1.00 32.29 63 GLY B O 1
ATOM 2278 N N . LYS B 1 64 ? 1.726 -8.380 58.152 1.00 27.54 64 LYS B N 1
ATOM 2279 C CA . LYS B 1 64 ? 2.246 -7.129 57.588 1.00 28.04 64 LYS B CA 1
ATOM 2280 C C . LYS B 1 64 ? 1.125 -6.437 56.794 1.00 23.41 64 LYS B C 1
ATOM 2281 O O . LYS B 1 64 ? 0.502 -7.058 55.950 1.00 22.76 64 LYS B O 1
ATOM 2287 N N . LEU B 1 65 ? 0.891 -5.165 57.072 1.00 20.78 65 LEU B N 1
ATOM 2288 C CA . LEU B 1 65 ? -0.177 -4.425 56.388 1.00 18.71 65 LEU B CA 1
ATOM 2289 C C . LEU B 1 65 ? 0.394 -3.599 55.243 1.00 17.37 65 LEU B C 1
ATOM 2290 O O . LEU B 1 65 ? 1.319 -2.812 55.444 1.00 18.12 65 LEU B O 1
ATOM 2295 N N . ARG B 1 66 ? -0.201 -3.735 54.058 1.00 16.43 66 ARG B N 1
ATOM 2296 C CA . ARG B 1 66 ? 0.084 -2.823 52.932 1.00 17.46 66 ARG B CA 1
ATOM 2297 C C . ARG B 1 66 ? -1.241 -2.129 52.552 1.00 17.83 66 ARG B C 1
ATOM 2298 O O . ARG B 1 66 ? -2.292 -2.812 52.445 1.00 15.10 66 ARG B O 1
ATOM 2306 N N . ARG B 1 67 ? -1.180 -0.802 52.384 1.00 12.97 67 ARG B N 1
ATOM 2307 C CA . ARG B 1 67 ? -2.359 0.068 52.155 1.00 11.32 67 ARG B CA 1
ATOM 2308 C C . ARG B 1 67 ? -2.320 0.669 50.745 1.00 13.16 67 ARG B C 1
ATOM 2309 O O . ARG B 1 67 ? -1.487 1.545 50.445 1.00 15.81 67 ARG B O 1
ATOM 2317 N N . TYR B 1 68 ? -3.197 0.174 49.875 1.00 12.36 68 TYR B N 1
ATOM 2318 C CA . TYR B 1 68 ? -3.183 0.558 48.468 1.00 13.04 68 TYR B CA 1
ATOM 2319 C C . TYR B 1 68 ? -4.201 1.661 48.172 1.00 12.46 68 TYR B C 1
ATOM 2320 O O . TYR B 1 68 ? -5.389 1.513 48.480 1.00 14.45 68 TYR B O 1
ATOM 2329 N N . GLN B 1 69 ? -3.743 2.737 47.549 1.00 12.75 69 GLN B N 1
ATOM 2330 C CA . GLN B 1 69 ? -4.601 3.852 47.147 1.00 14.76 69 GLN B CA 1
ATOM 2331 C C . GLN B 1 69 ? -4.890 3.785 45.637 1.00 12.69 69 GLN B C 1
ATOM 2332 O O . GLN B 1 69 ? -4.241 3.025 44.905 1.00 11.99 69 GLN B O 1
ATOM 2338 N N . GLU B 1 70 ? -5.876 4.589 45.215 1.00 11.51 70 GLU B N 1
ATOM 2339 C CA . GLU B 1 70 ? -6.169 4.882 43.798 1.00 10.62 70 GLU B CA 1
ATOM 2340 C C . GLU B 1 70 ? -6.973 3.743 43.118 1.00 7.66 70 GLU B C 1
ATOM 2341 O O . GLU B 1 70 ? -6.421 2.719 42.723 1.00 10.26 70 GLU B O 1
ATOM 2347 N N . SER B 1 71 ? -8.284 3.943 42.949 1.00 9.98 71 SER B N 1
ATOM 2348 C CA . SER B 1 71 ? -9.180 2.833 42.649 1.00 10.21 71 SER B CA 1
ATOM 2349 C C . SER B 1 71 ? -8.761 1.998 41.440 1.00 9.75 71 SER B C 1
ATOM 2350 O O . SER B 1 71 ? -8.718 0.750 41.504 1.00 12.57 71 SER B O 1
ATOM 2353 N N . MET B 1 72 ? -8.435 2.691 40.340 1.00 7.69 72 MET B N 1
ATOM 2354 C CA . MET B 1 72 ? -8.157 1.945 39.105 1.00 9.66 72 MET B CA 1
ATOM 2355 C C . MET B 1 72 ? -6.711 1.433 39.035 1.00 12.50 72 MET B C 1
ATOM 2356 O O . MET B 1 72 ? -6.369 0.607 38.163 1.00 11.90 72 MET B O 1
ATOM 2361 N N . ALA B 1 73 ? -5.875 1.909 39.970 1.00 14.78 73 ALA B N 1
ATOM 2362 C CA . ALA B 1 73 ? -4.558 1.296 40.183 1.00 11.08 73 ALA B CA 1
ATOM 2363 C C . ALA B 1 73 ? -4.720 0.026 41.003 1.00 13.66 73 ALA B C 1
ATOM 2364 O O . ALA B 1 73 ? -4.134 -0.992 40.678 1.00 12.08 73 ALA B O 1
ATOM 2366 N N . ILE B 1 74 ? -5.509 0.089 42.070 1.00 9.76 74 ILE B N 1
ATOM 2367 C CA . ILE B 1 74 ? -5.864 -1.129 42.801 1.00 12.06 74 ILE B CA 1
ATOM 2368 C C . ILE B 1 74 ? -6.451 -2.187 41.844 1.00 10.42 74 ILE B C 1
ATOM 2369 O O . ILE B 1 74 ? -6.016 -3.316 41.796 1.00 11.92 74 ILE B O 1
ATOM 2374 N N . ALA B 1 75 ? -7.464 -1.774 41.085 1.00 11.68 75 ALA B N 1
ATOM 2375 C CA . ALA B 1 75 ? -8.140 -2.663 40.160 1.00 8.09 75 ALA B CA 1
ATOM 2376 C C . ALA B 1 75 ? -7.183 -3.299 39.139 1.00 9.23 75 ALA B C 1
ATOM 2377 O O . ALA B 1 75 ? -7.298 -4.474 38.856 1.00 11.54 75 ALA B O 1
ATOM 2379 N N . ARG B 1 76 ? -6.270 -2.505 38.568 1.00 11.50 76 ARG B N 1
ATOM 2380 C CA . ARG B 1 76 ? -5.325 -3.057 37.580 1.00 12.14 76 ARG B CA 1
ATOM 2381 C C . ARG B 1 76 ? -4.358 -4.059 38.217 1.00 12.25 76 ARG B C 1
ATOM 2382 O O . ARG B 1 76 ? -4.040 -5.061 37.606 1.00 12.15 76 ARG B O 1
ATOM 2390 N N . LEU B 1 77 ? -3.885 -3.780 39.435 1.00 11.69 77 LEU B N 1
ATOM 2391 C CA . LEU B 1 77 ? -2.982 -4.713 40.117 1.00 14.86 77 LEU B CA 1
ATOM 2392 C C . LEU B 1 77 ? -3.723 -6.044 40.395 1.00 14.88 77 LEU B C 1
ATOM 2393 O O . LEU B 1 77 ? -3.254 -7.124 40.066 1.00 13.83 77 LEU B O 1
ATOM 2398 N N . LEU B 1 78 ? -4.914 -5.945 40.983 1.00 12.35 78 LEU B N 1
ATOM 2399 C CA . LEU B 1 78 ? -5.719 -7.145 41.229 1.00 12.21 78 LEU B CA 1
ATOM 2400 C C . LEU B 1 78 ? -6.016 -7.915 39.916 1.00 10.71 78 LEU B C 1
ATOM 2401 O O . LEU B 1 78 ? -5.872 -9.114 39.839 1.00 13.24 78 LEU B O 1
ATOM 2406 N N . ALA B 1 79 ? -6.434 -7.166 38.892 1.00 11.13 79 ALA B N 1
ATOM 2407 C CA . ALA B 1 79 ? -6.793 -7.740 37.602 1.00 12.47 79 ALA B CA 1
ATOM 2408 C C . ALA B 1 79 ? -5.582 -8.481 37.005 1.00 10.90 79 ALA B C 1
ATOM 2409 O O . ALA B 1 79 ? -5.739 -9.551 36.439 1.00 13.90 79 ALA B O 1
ATOM 2411 N N . ARG B 1 80 ? -4.392 -7.897 37.114 1.00 12.81 80 ARG B N 1
ATOM 2412 C CA . ARG B 1 80 ? -3.185 -8.582 36.637 1.00 14.43 80 ARG B CA 1
ATOM 2413 C C . ARG B 1 80 ? -3.025 -9.913 37.374 1.00 14.35 80 ARG B C 1
ATOM 2414 O O . ARG B 1 80 ? -2.819 -10.966 36.764 1.00 17.17 80 ARG B O 1
ATOM 2422 N N . GLN B 1 81 ? -3.145 -9.842 38.692 1.00 13.80 81 GLN B N 1
ATOM 2423 C CA . GLN B 1 81 ? -3.054 -11.023 39.551 1.00 16.35 81 GLN B CA 1
ATOM 2424 C C . GLN B 1 81 ? -4.087 -12.103 39.196 1.00 18.79 81 GLN B C 1
ATOM 2425 O O . GLN B 1 81 ? -3.797 -13.314 39.246 1.00 21.96 81 GLN B O 1
ATOM 2431 N N . PHE B 1 82 ? -5.280 -11.660 38.806 1.00 16.05 82 PHE B N 1
ATOM 2432 C CA . PHE B 1 82 ? -6.404 -12.537 38.481 1.00 18.22 82 PHE B CA 1
ATOM 2433 C C . PHE B 1 82 ? -6.484 -12.934 36.985 1.00 18.43 82 PHE B C 1
ATOM 2434 O O . PHE B 1 82 ? -7.471 -13.527 36.556 1.00 21.73 82 PHE B O 1
ATOM 2442 N N A LYS B 1 83 ? -5.441 -12.625 36.220 0.50 18.17 83 LYS B N 1
ATOM 2443 N N B LYS B 1 83 ? -5.467 -12.557 36.215 0.50 18.01 83 LYS B N 1
ATOM 2444 C CA A LYS B 1 83 ? -5.446 -12.821 34.767 0.50 20.03 83 LYS B CA 1
ATOM 2445 C CA B LYS B 1 83 ? -5.410 -12.813 34.769 0.50 19.58 83 LYS B CA 1
ATOM 2446 C C A LYS B 1 83 ? -6.752 -12.276 34.164 0.50 18.19 83 LYS B C 1
ATOM 2447 C C B LYS B 1 83 ? -6.559 -12.147 33.982 0.50 18.64 83 LYS B C 1
ATOM 2448 O O A LYS B 1 83 ? -7.483 -12.979 33.435 0.50 13.89 83 LYS B O 1
ATOM 2449 O O B LYS B 1 83 ? -6.975 -12.635 32.916 0.50 16.65 83 LYS B O 1
ATOM 2460 N N . MET B 1 84 ? -7.048 -11.024 34.509 1.00 16.55 84 MET B N 1
ATOM 2461 C CA . MET B 1 84 ? -8.172 -10.316 33.922 1.00 16.15 84 MET B CA 1
ATOM 2462 C C . MET B 1 84 ? -7.746 -8.982 33.300 1.00 14.78 84 MET B C 1
ATOM 2463 O O . MET B 1 84 ? -8.574 -8.069 33.146 1.00 13.69 84 MET B O 1
ATOM 2468 N N . MET B 1 85 ? -6.452 -8.863 32.975 1.00 16.06 85 MET B N 1
ATOM 2469 C CA . MET B 1 85 ? -5.906 -7.645 32.346 1.00 13.81 85 MET B CA 1
ATOM 2470 C C . MET B 1 85 ? -5.461 -7.923 30.911 1.00 17.02 85 MET B C 1
ATOM 2471 O O . MET B 1 85 ? -4.664 -7.196 30.362 1.00 14.31 85 MET B O 1
ATOM 2476 N N . GLY B 1 86 ? -6.036 -8.952 30.299 1.00 16.64 86 GLY B N 1
ATOM 2477 C CA . GLY B 1 86 ? -5.657 -9.357 28.935 1.00 17.56 86 GLY B CA 1
ATOM 2478 C C . GLY B 1 86 ? -4.621 -10.468 28.870 1.00 18.92 86 GLY B C 1
ATOM 2479 O O . GLY B 1 86 ? -3.738 -10.565 29.738 1.00 19.14 86 GLY B O 1
ATOM 2480 N N . GLU B 1 87 ? -4.724 -11.312 27.842 1.00 20.76 87 GLU B N 1
ATOM 2481 C CA . GLU B 1 87 ? -3.786 -12.456 27.649 1.00 24.73 87 GLU B CA 1
ATOM 2482 C C . GLU B 1 87 ? -2.706 -12.165 26.596 1.00 21.10 87 GLU B C 1
ATOM 2483 O O . GLU B 1 87 ? -1.725 -12.887 26.477 1.00 23.69 87 GLU B O 1
ATOM 2489 N N . THR B 1 88 ? -2.907 -11.095 25.832 1.00 18.30 88 THR B N 1
ATOM 2490 C CA . THR B 1 88 ? -1.923 -10.614 24.863 1.00 19.66 88 THR B CA 1
ATOM 2491 C C . THR B 1 88 ? -1.710 -9.101 25.035 1.00 21.32 88 THR B C 1
ATOM 2492 O O . THR B 1 88 ? -2.539 -8.430 25.657 1.00 14.76 88 THR B O 1
ATOM 2496 N N . ASP B 1 89 ? -0.631 -8.561 24.464 1.00 18.19 89 ASP B N 1
ATOM 2497 C CA . ASP B 1 89 ? -0.424 -7.099 24.426 1.00 16.20 89 ASP B CA 1
ATOM 2498 C C . ASP B 1 89 ? -1.606 -6.395 23.732 1.00 15.59 89 ASP B C 1
ATOM 2499 O O . ASP B 1 89 ? -2.077 -5.355 24.191 1.00 15.73 89 ASP B O 1
ATOM 2504 N N . GLU B 1 90 ? -2.089 -6.987 22.642 1.00 15.96 90 GLU B N 1
ATOM 2505 C CA A GLU B 1 90 ? -3.259 -6.454 21.953 0.50 16.68 90 GLU B CA 1
ATOM 2506 C CA B GLU B 1 90 ? -3.265 -6.483 21.945 0.50 16.32 90 GLU B CA 1
ATOM 2507 C C . GLU B 1 90 ? -4.450 -6.399 22.895 1.00 14.75 90 GLU B C 1
ATOM 2508 O O . GLU B 1 90 ? -5.127 -5.373 22.944 1.00 16.88 90 GLU B O 1
ATOM 2519 N N . GLU B 1 91 ? -4.688 -7.474 23.667 1.00 13.15 91 GLU B N 1
ATOM 2520 C CA . GLU B 1 91 ? -5.831 -7.448 24.617 1.00 14.86 91 GLU B CA 1
ATOM 2521 C C . GLU B 1 91 ? -5.600 -6.398 25.700 1.00 14.13 91 GLU B C 1
ATOM 2522 O O . GLU B 1 91 ? -6.548 -5.711 26.106 1.00 12.46 91 GLU B O 1
ATOM 2528 N N . TYR B 1 92 ? -4.360 -6.310 26.187 1.00 9.99 92 TYR B N 1
ATOM 2529 C CA . TYR B 1 92 ? -4.005 -5.224 27.132 1.00 12.42 92 TYR B CA 1
ATOM 2530 C C . TYR B 1 92 ? -4.390 -3.825 26.559 1.00 12.18 92 TYR B C 1
ATOM 2531 O O . TYR B 1 92 ? -5.053 -3.006 27.210 1.00 14.02 92 TYR B O 1
ATOM 2540 N N . TYR B 1 93 ? -3.987 -3.560 25.314 1.00 12.09 93 TYR B N 1
ATOM 2541 C CA . TYR B 1 93 ? -4.386 -2.330 24.631 1.00 12.42 93 TYR B CA 1
ATOM 2542 C C . TYR B 1 93 ? -5.919 -2.120 24.548 1.00 13.28 93 TYR B C 1
ATOM 2543 O O . TYR B 1 93 ? -6.427 -1.014 24.852 1.00 13.13 93 TYR B O 1
ATOM 2552 N N . LEU B 1 94 ? -6.646 -3.150 24.108 1.00 12.32 94 LEU B N 1
ATOM 2553 C CA . LEU B 1 94 ? -8.113 -3.077 24.005 1.00 12.35 94 LEU B CA 1
ATOM 2554 C C . LEU B 1 94 ? -8.740 -2.651 25.341 1.00 13.36 94 LEU B C 1
ATOM 2555 O O . LEU B 1 94 ? -9.614 -1.740 25.413 1.00 12.36 94 LEU B O 1
ATOM 2560 N N . ILE B 1 95 ? -8.231 -3.272 26.404 1.00 10.51 95 ILE B N 1
ATOM 2561 C CA . ILE B 1 95 ? -8.724 -2.981 27.749 1.00 11.02 95 ILE B CA 1
ATOM 2562 C C . ILE B 1 95 ? -8.403 -1.545 28.161 1.00 11.12 95 ILE B C 1
ATOM 2563 O O . ILE B 1 95 ? -9.268 -0.832 28.687 1.00 11.97 95 ILE B O 1
ATOM 2568 N N . GLU B 1 96 ? -7.180 -1.080 27.907 1.00 9.33 96 GLU B N 1
ATOM 2569 C CA . GLU B 1 96 ? -6.789 0.282 28.276 1.00 9.10 96 GLU B CA 1
ATOM 2570 C C . GLU B 1 96 ? -7.554 1.314 27.433 1.00 8.72 96 GLU B C 1
ATOM 2571 O O . GLU B 1 96 ? -8.003 2.296 27.954 1.00 12.11 96 GLU B O 1
ATOM 2577 N N . ARG B 1 97 ? -7.793 1.000 26.156 1.00 10.06 97 ARG B N 1
ATOM 2578 C CA . ARG B 1 97 ? -8.612 1.886 25.341 1.00 12.55 97 ARG B CA 1
ATOM 2579 C C . ARG B 1 97 ? -10.013 2.056 25.943 1.00 11.32 97 ARG B C 1
ATOM 2580 O O . ARG B 1 97 ? -10.465 3.180 26.130 1.00 12.85 97 ARG B O 1
ATOM 2588 N N . ILE B 1 98 ? -10.656 0.940 26.266 1.00 12.12 98 ILE B N 1
ATOM 2589 C CA . ILE B 1 98 ? -12.017 0.996 26.848 1.00 13.02 98 ILE B CA 1
ATOM 2590 C C . ILE B 1 98 ? -11.987 1.751 28.181 1.00 11.80 98 ILE B C 1
ATOM 2591 O O . ILE B 1 98 ? -12.849 2.602 28.447 1.00 9.29 98 ILE B O 1
ATOM 2596 N N . ILE B 1 99 ? -10.989 1.452 29.008 1.00 11.25 99 ILE B N 1
ATOM 2597 C CA . ILE B 1 99 ? -10.890 2.229 30.271 1.00 11.58 99 ILE B CA 1
ATOM 2598 C C . ILE B 1 99 ? -10.750 3.761 30.100 1.00 11.44 99 ILE B C 1
ATOM 2599 O O . ILE B 1 99 ? -11.432 4.508 30.773 1.00 10.72 99 ILE B O 1
ATOM 2604 N N . GLY B 1 100 ? -9.888 4.240 29.190 1.00 10.60 100 GLY B N 1
ATOM 2605 C CA . GLY B 1 100 ? -9.694 5.664 28.965 1.00 10.79 100 GLY B CA 1
ATOM 2606 C C . GLY B 1 100 ? -10.982 6.323 28.494 1.00 6.30 100 GLY B C 1
ATOM 2607 O O . GLY B 1 100 ? -11.378 7.363 28.981 1.00 10.50 100 GLY B O 1
ATOM 2608 N N . GLU B 1 101 ? -11.650 5.641 27.548 1.00 9.86 101 GLU B N 1
ATOM 2609 C CA . GLU B 1 101 ? -12.913 6.110 27.001 1.00 9.42 101 GLU B CA 1
ATOM 2610 C C . GLU B 1 101 ? -13.956 6.163 28.121 1.00 7.86 101 GLU B C 1
ATOM 2611 O O . GLU B 1 101 ? -14.641 7.167 28.259 1.00 10.98 101 GLU B O 1
ATOM 2617 N N . CYS B 1 102 ? -13.995 5.123 28.953 1.00 8.31 102 CYS B N 1
ATOM 2618 C CA . CYS B 1 102 ? -14.981 5.078 30.030 1.00 7.87 102 CYS B CA 1
ATOM 2619 C C . CYS B 1 102 ? -14.653 6.038 31.167 1.00 12.48 102 CYS B C 1
ATOM 2620 O O . CYS B 1 102 ? -15.558 6.511 31.846 1.00 10.23 102 CYS B O 1
ATOM 2623 N N . GLU B 1 103 ? -13.369 6.304 31.400 1.00 9.56 103 GLU B N 1
ATOM 2624 C CA . GLU B 1 103 ? -13.016 7.323 32.415 1.00 9.00 103 GLU B CA 1
ATOM 2625 C C . GLU B 1 103 ? -13.623 8.690 31.987 1.00 10.67 103 GLU B C 1
ATOM 2626 O O . GLU B 1 103 ? -14.183 9.411 32.802 1.00 11.80 103 GLU B O 1
ATOM 2632 N N . ASP B 1 104 ? -13.546 9.035 30.695 1.00 9.79 104 ASP B N 1
ATOM 2633 C CA . ASP B 1 104 ? -14.160 10.251 30.190 1.00 10.69 104 ASP B CA 1
ATOM 2634 C C . ASP B 1 104 ? -15.674 10.222 30.416 1.00 9.30 104 ASP B C 1
ATOM 2635 O O . ASP B 1 104 ? -16.261 11.195 30.916 1.00 10.85 104 ASP B O 1
ATOM 2640 N N . LEU B 1 105 ? -16.293 9.119 30.011 1.00 10.44 105 LEU B N 1
ATOM 2641 C CA . LEU B 1 105 ? -17.753 8.932 30.163 1.00 10.71 105 LEU B CA 1
ATOM 2642 C C . LEU B 1 105 ? -18.154 9.052 31.652 1.00 12.00 105 LEU B C 1
ATOM 2643 O O . LEU B 1 105 ? -19.076 9.817 32.017 1.00 10.34 105 LEU B O 1
ATOM 2648 N N . TYR B 1 106 ? -17.433 8.328 32.520 1.00 9.57 106 TYR B N 1
ATOM 2649 C CA . TYR B 1 106 ? -17.709 8.388 33.979 1.00 13.17 106 TYR B CA 1
ATOM 2650 C C . TYR B 1 106 ? -17.665 9.831 34.515 1.00 10.74 106 TYR B C 1
ATOM 2651 O O . TYR B 1 106 ? -18.554 10.254 35.253 1.00 11.82 106 TYR B O 1
ATOM 2660 N N A ARG B 1 107 ? -16.635 10.594 34.145 0.50 10.94 107 ARG B N 1
ATOM 2661 N N B ARG B 1 107 ? -16.619 10.562 34.149 0.50 10.66 107 ARG B N 1
ATOM 2662 C CA A ARG B 1 107 ? -16.513 11.994 34.598 0.50 13.63 107 ARG B CA 1
ATOM 2663 C CA B ARG B 1 107 ? -16.466 11.958 34.536 0.50 12.79 107 ARG B CA 1
ATOM 2664 C C A ARG B 1 107 ? -17.677 12.873 34.116 0.50 13.53 107 ARG B C 1
ATOM 2665 C C B ARG B 1 107 ? -17.701 12.791 34.133 0.50 12.93 107 ARG B C 1
ATOM 2666 O O A ARG B 1 107 ? -18.187 13.697 34.869 0.50 11.73 107 ARG B O 1
ATOM 2667 O O B ARG B 1 107 ? -18.294 13.473 34.960 0.50 7.70 107 ARG B O 1
ATOM 2682 N N . GLU B 1 108 ? -18.115 12.665 32.872 1.00 13.72 108 GLU B N 1
ATOM 2683 C CA . GLU B 1 108 ? -19.261 13.381 32.343 1.00 15.85 108 GLU B CA 1
ATOM 2684 C C . GLU B 1 108 ? -20.519 13.074 33.142 1.00 13.86 108 GLU B C 1
ATOM 2685 O O . GLU B 1 108 ? -21.232 14.004 33.505 1.00 11.67 108 GLU B O 1
ATOM 2691 N N . VAL B 1 109 ? -20.770 11.803 33.441 1.00 11.38 109 VAL B N 1
ATOM 2692 C CA . VAL B 1 109 ? -22.015 11.488 34.158 1.00 15.26 109 VAL B CA 1
ATOM 2693 C C . VAL B 1 109 ? -21.907 11.792 35.648 1.00 13.70 109 VAL B C 1
ATOM 2694 O O . VAL B 1 109 ? -22.891 12.237 36.250 1.00 12.90 109 VAL B O 1
ATOM 2698 N N . TYR B 1 110 ? -20.721 11.593 36.229 1.00 11.38 110 TYR B N 1
ATOM 2699 C CA . TYR B 1 110 ? -20.520 11.974 37.630 1.00 14.19 110 TYR B CA 1
ATOM 2700 C C . TYR B 1 110 ? -20.784 13.481 37.810 1.00 14.62 110 TYR B C 1
ATOM 2701 O O . TYR B 1 110 ? -21.413 13.912 38.798 1.00 13.91 110 TYR B O 1
ATOM 2710 N N . THR B 1 111 ? -20.349 14.299 36.834 1.00 11.79 111 THR B N 1
ATOM 2711 C CA . THR B 1 111 ? -20.586 15.725 36.873 1.00 15.64 111 THR B CA 1
ATOM 2712 C C . THR B 1 111 ? -22.085 16.004 36.869 1.00 15.71 111 THR B C 1
ATOM 2713 O O . THR B 1 111 ? -22.547 16.898 37.563 1.00 15.04 111 THR B O 1
ATOM 2717 N N . ILE B 1 112 ? -22.854 15.237 36.106 1.00 11.71 112 ILE B N 1
ATOM 2718 C CA . ILE B 1 112 ? -24.307 15.413 36.170 1.00 14.43 112 ILE B CA 1
ATOM 2719 C C . ILE B 1 112 ? -24.841 15.044 37.560 1.00 15.33 112 ILE B C 1
ATOM 2720 O O . ILE B 1 112 ? -25.697 15.761 38.110 1.00 16.96 112 ILE B O 1
ATOM 2725 N N . PHE B 1 113 ? -24.330 13.955 38.128 1.00 14.75 113 PHE B N 1
ATOM 2726 C CA . PHE B 1 113 ? -24.808 13.497 39.439 1.00 14.99 113 PHE B CA 1
ATOM 2727 C C . PHE B 1 113 ? -24.526 14.576 40.491 1.00 14.15 113 PHE B C 1
ATOM 2728 O O . PHE B 1 113 ? -25.385 14.812 41.369 1.00 16.05 113 PHE B O 1
ATOM 2736 N N . ARG B 1 114 ? -23.337 15.183 40.436 1.00 11.97 114 ARG B N 1
ATOM 2737 C CA . ARG B 1 114 ? -22.975 16.318 41.339 1.00 16.62 114 ARG B CA 1
ATOM 2738 C C . ARG B 1 114 ? -23.779 17.604 41.147 1.00 14.99 114 ARG B C 1
ATOM 2739 O O . ARG B 1 114 ? -23.714 18.528 41.988 1.00 17.98 114 ARG B O 1
ATOM 2747 N N . THR B 1 115 ? -24.483 17.706 40.035 1.00 13.69 115 THR B N 1
ATOM 2748 C CA . THR B 1 115 ? -25.202 18.923 39.703 1.00 14.44 115 THR B CA 1
ATOM 2749 C C . THR B 1 115 ? -26.498 19.005 40.507 1.00 15.37 115 THR B C 1
ATOM 2750 O O . THR B 1 115 ? -27.259 18.041 40.505 1.00 15.84 115 THR B O 1
ATOM 2754 N N . PRO B 1 116 ? -26.738 20.146 41.193 1.00 15.98 116 PRO B N 1
ATOM 2755 C CA . PRO B 1 116 ? -28.003 20.262 41.958 1.00 20.33 116 PRO B CA 1
ATOM 2756 C C . PRO B 1 116 ? -29.233 20.074 41.078 1.00 17.86 116 PRO B C 1
ATOM 2757 O O . PRO B 1 116 ? -29.211 20.400 39.890 1.00 17.45 116 PRO B O 1
ATOM 2761 N N . GLN B 1 117 ? -30.309 19.578 41.681 1.00 21.76 117 GLN B N 1
ATOM 2762 C CA . GLN B 1 117 ? -31.479 19.142 40.925 1.00 22.11 117 GLN B CA 1
ATOM 2763 C C . GLN B 1 117 ? -31.944 20.072 39.790 1.00 23.59 117 GLN B C 1
ATOM 2764 O O . GLN B 1 117 ? -32.117 19.612 38.653 1.00 25.84 117 GLN B O 1
ATOM 2770 N N . GLY B 1 118 ? -32.147 21.352 40.077 1.00 23.51 118 GLY B N 1
ATOM 2771 C CA . GLY B 1 118 ? -32.699 22.272 39.064 1.00 21.13 118 GLY B CA 1
ATOM 2772 C C . GLY B 1 118 ? -31.840 22.556 37.846 1.00 23.39 118 GLY B C 1
ATOM 2773 O O . GLY B 1 118 ? -32.348 23.010 36.812 1.00 22.01 118 GLY B O 1
ATOM 2774 N N . GLU B 1 119 ? -30.535 22.300 37.967 1.00 20.76 119 GLU B N 1
ATOM 2775 C CA . GLU B 1 119 ? -29.587 22.514 36.884 1.00 22.00 119 GLU B CA 1
ATOM 2776 C C . GLU B 1 119 ? -29.270 21.229 36.096 1.00 21.05 119 GLU B C 1
ATOM 2777 O O . GLU B 1 119 ? -28.531 21.274 35.096 1.00 22.95 119 GLU B O 1
ATOM 2783 N N . LYS B 1 120 ? -29.773 20.086 36.549 1.00 17.06 120 LYS B N 1
ATOM 2784 C CA . LYS B 1 120 ? -29.459 18.803 35.881 1.00 17.92 120 LYS B CA 1
ATOM 2785 C C . LYS B 1 120 ? -29.973 18.741 34.448 1.00 19.59 120 LYS B C 1
ATOM 2786 O O . LYS B 1 120 ? -29.306 18.190 33.564 1.00 19.68 120 LYS B O 1
ATOM 2792 N N . GLU B 1 121 ? -31.170 19.269 34.207 1.00 17.90 121 GLU B N 1
ATOM 2793 C CA . GLU B 1 121 ? -31.737 19.181 32.857 1.00 20.60 121 GLU B CA 1
ATOM 2794 C C . GLU B 1 121 ? -30.831 19.826 31.775 1.00 19.77 121 GLU B C 1
ATOM 2795 O O . GLU B 1 121 ? -30.591 19.220 30.709 1.00 19.53 121 GLU B O 1
ATOM 2801 N N . ALA B 1 122 ? -30.329 21.032 32.047 1.00 17.10 122 ALA B N 1
ATOM 2802 C CA . ALA B 1 122 ? -29.387 21.735 31.160 1.00 18.71 122 ALA B CA 1
ATOM 2803 C C . ALA B 1 122 ? -28.090 20.956 30.922 1.00 17.75 122 ALA B C 1
ATOM 2804 O O . ALA B 1 122 ? -27.542 20.912 29.814 1.00 20.51 122 ALA B O 1
ATOM 2806 N N . LYS B 1 123 ? -27.592 20.349 31.982 1.00 15.42 123 LYS B N 1
ATOM 2807 C CA . LYS B 1 123 ? -26.329 19.615 31.902 1.00 17.03 123 LYS B CA 1
ATOM 2808 C C . LYS B 1 123 ? -26.513 18.353 31.064 1.00 15.06 123 LYS B C 1
ATOM 2809 O O . LYS B 1 123 ? -25.617 17.951 30.322 1.00 17.75 123 LYS B O 1
ATOM 2815 N N . ILE B 1 124 ? -27.676 17.714 31.228 1.00 12.33 124 ILE B N 1
ATOM 2816 C CA . ILE B 1 124 ? -28.030 16.523 30.466 1.00 15.28 124 ILE B CA 1
ATOM 2817 C C . ILE B 1 124 ? -28.176 16.890 28.984 1.00 15.43 124 ILE B C 1
ATOM 2818 O O . ILE B 1 124 ? -27.698 16.146 28.101 1.00 14.48 124 ILE B O 1
ATOM 2823 N N . LYS B 1 125 ? -28.855 18.004 28.709 1.00 17.31 125 LYS B N 1
ATOM 2824 C CA . LYS B 1 125 ? -28.965 18.487 27.322 1.00 16.85 125 LYS B CA 1
ATOM 2825 C C . LYS B 1 125 ? -27.564 18.659 26.728 1.00 15.96 125 LYS B C 1
ATOM 2826 O O . LYS B 1 125 ? -27.286 18.160 25.640 1.00 18.11 125 LYS B O 1
ATOM 2832 N N . GLU B 1 126 ? -26.674 19.326 27.456 1.00 18.56 126 GLU B N 1
ATOM 2833 C CA . GLU B 1 126 ? -25.294 19.517 26.989 1.00 20.11 126 GLU B CA 1
ATOM 2834 C C . GLU B 1 126 ? -24.601 18.171 26.654 1.00 17.99 126 GLU B C 1
ATOM 2835 O O . GLU B 1 126 ? -23.991 18.018 25.588 1.00 18.36 126 GLU B O 1
ATOM 2841 N N . PHE B 1 127 ? -24.720 17.184 27.549 1.00 14.00 127 PHE B N 1
ATOM 2842 C CA . PHE B 1 127 ? -24.135 15.852 27.355 1.00 15.69 127 PHE B CA 1
ATOM 2843 C C . PHE B 1 127 ? -24.681 15.181 26.091 1.00 19.47 127 PHE B C 1
ATOM 2844 O O . PHE B 1 127 ? -23.911 14.716 25.257 1.00 18.51 127 PHE B O 1
ATOM 2852 N N . LYS B 1 128 ? -26.009 15.166 25.945 1.00 17.11 128 LYS B N 1
ATOM 2853 C CA . LYS B 1 128 ? -26.661 14.523 24.813 1.00 18.93 128 LYS B CA 1
ATOM 2854 C C . LYS B 1 128 ? -26.280 15.146 23.474 1.00 20.48 128 LYS B C 1
ATOM 2855 O O . LYS B 1 128 ? -26.264 14.452 22.447 1.00 22.71 128 LYS B O 1
ATOM 2861 N N . GLU B 1 129 ? -25.975 16.434 23.474 1.00 18.18 129 GLU B N 1
ATOM 2862 C CA . GLU B 1 129 ? -25.748 17.138 22.210 1.00 24.55 129 GLU B CA 1
ATOM 2863 C C . GLU B 1 129 ? -24.283 17.177 21.800 1.00 28.21 129 GLU B C 1
ATOM 2864 O O . GLU B 1 129 ? -23.971 17.400 20.627 1.00 27.86 129 GLU B O 1
ATOM 2870 N N . ASN B 1 130 ? -23.390 16.916 22.753 1.00 26.96 130 ASN B N 1
ATOM 2871 C CA . ASN B 1 130 ? -21.962 17.117 22.520 1.00 28.57 130 ASN B CA 1
ATOM 2872 C C . ASN B 1 130 ? -21.142 15.869 22.840 1.00 23.49 130 ASN B C 1
ATOM 2873 O O . ASN B 1 130 ? -21.071 14.944 22.040 1.00 19.92 130 ASN B O 1
ATOM 2878 N N . ASN B 1 131 ? -20.541 15.823 24.023 1.00 21.36 131 ASN B N 1
ATOM 2879 C CA . ASN B 1 131 ? -19.623 14.725 24.323 1.00 20.76 131 ASN B CA 1
ATOM 2880 C C . ASN B 1 131 ? -20.254 13.330 24.471 1.00 14.53 131 ASN B C 1
ATOM 2881 O O . ASN B 1 131 ? -19.564 12.329 24.277 1.00 16.46 131 ASN B O 1
ATOM 2886 N N . GLY B 1 132 ? -21.532 13.257 24.860 1.00 11.28 132 GLY B N 1
ATOM 2887 C CA . GLY B 1 132 ? -22.228 11.994 25.034 1.00 12.02 132 GLY B CA 1
ATOM 2888 C C . GLY B 1 132 ? -22.139 11.127 23.773 1.00 14.36 132 GLY B C 1
ATOM 2889 O O . GLY B 1 132 ? -21.587 10.016 23.804 1.00 12.84 132 GLY B O 1
ATOM 2890 N N . PRO B 1 133 ? -22.688 11.635 22.656 1.00 13.51 133 PRO B N 1
ATOM 2891 C CA . PRO B 1 133 ? -22.593 10.892 21.391 1.00 12.16 133 PRO B CA 1
ATOM 2892 C C . PRO B 1 133 ? -21.158 10.593 20.961 1.00 12.47 133 PRO B C 1
ATOM 2893 O O . PRO B 1 133 ? -20.900 9.514 20.431 1.00 13.71 133 PRO B O 1
ATOM 2897 N N . THR B 1 134 ? -20.250 11.545 21.152 1.00 11.84 134 THR B N 1
ATOM 2898 C CA . THR B 1 134 ? -18.837 11.305 20.752 1.00 13.25 134 THR B CA 1
ATOM 2899 C C . THR B 1 134 ? -18.273 10.110 21.517 1.00 12.77 134 THR B C 1
ATOM 2900 O O . THR B 1 134 ? -17.748 9.123 20.931 1.00 11.16 134 THR B O 1
ATOM 2904 N N . LEU B 1 135 ? -18.404 10.178 22.841 1.00 10.97 135 LEU B N 1
ATOM 2905 C CA . LEU B 1 135 ? -17.840 9.134 23.695 1.00 11.74 135 LEU B CA 1
ATOM 2906 C C . LEU B 1 135 ? -18.522 7.773 23.521 1.00 11.52 135 LEU B C 1
ATOM 2907 O O . LEU B 1 135 ? -17.876 6.716 23.511 1.00 14.19 135 LEU B O 1
ATOM 2912 N N . LEU B 1 136 ? -19.836 7.808 23.339 1.00 10.21 136 LEU B N 1
ATOM 2913 C CA . LEU B 1 136 ? -20.551 6.568 23.212 1.00 10.61 136 LEU B CA 1
ATOM 2914 C C . LEU B 1 136 ? -20.290 5.909 21.839 1.00 10.37 136 LEU B C 1
ATOM 2915 O O . LEU B 1 136 ? -20.327 4.662 21.716 1.00 13.24 136 LEU B O 1
ATOM 2920 N N . LYS B 1 137 ? -20.020 6.746 20.827 1.00 10.55 137 LYS B N 1
ATOM 2921 C CA . LYS B 1 137 ? -19.603 6.196 19.527 1.00 12.13 137 LYS B CA 1
ATOM 2922 C C . LYS B 1 137 ? -18.234 5.526 19.665 1.00 11.91 137 LYS B C 1
ATOM 2923 O O . LYS B 1 137 ? -18.016 4.422 19.157 1.00 10.64 137 LYS B O 1
ATOM 2929 N N . LEU B 1 138 ? -17.314 6.168 20.398 1.00 11.81 138 LEU B N 1
ATOM 2930 C CA . LEU B 1 138 ? -15.994 5.567 20.589 1.00 10.14 138 LEU B CA 1
ATOM 2931 C C . LEU B 1 138 ? -16.108 4.239 21.315 1.00 11.08 138 LEU B C 1
ATOM 2932 O O . LEU B 1 138 ? -15.511 3.243 20.924 1.00 11.31 138 LEU B O 1
ATOM 2937 N N . VAL B 1 139 ? -16.883 4.216 22.389 1.00 8.59 139 VAL B N 1
ATOM 2938 C CA . VAL B 1 139 ? -17.078 2.996 23.125 1.00 11.56 139 VAL B CA 1
ATOM 2939 C C . VAL B 1 139 ? -17.770 1.916 22.245 1.00 10.23 139 VAL B C 1
ATOM 2940 O O . VAL B 1 139 ? -17.366 0.766 22.226 1.00 11.55 139 VAL B O 1
ATOM 2944 N N . SER B 1 140 ? -18.754 2.346 21.451 1.00 9.38 140 SER B N 1
ATOM 2945 C CA . SER B 1 140 ? -19.460 1.391 20.593 1.00 11.21 140 SER B CA 1
ATOM 2946 C C . SER B 1 140 ? -18.482 0.769 19.592 1.00 9.32 140 SER B C 1
ATOM 2947 O O . SER B 1 140 ? -18.463 -0.444 19.413 1.00 13.05 140 SER B O 1
ATOM 2950 N N . GLU B 1 141 ? -17.693 1.605 18.923 1.00 9.62 141 GLU B N 1
ATOM 2951 C CA . GLU B 1 141 ? -16.719 1.097 17.963 1.00 12.07 141 GLU B CA 1
ATOM 2952 C C . GLU B 1 141 ? -15.650 0.223 18.594 1.00 12.25 141 GLU B C 1
ATOM 2953 O O . GLU B 1 141 ? -15.267 -0.802 18.006 1.00 11.37 141 GLU B O 1
ATOM 2959 N N . SER B 1 142 ? -15.148 0.625 19.769 1.00 10.14 142 SER B N 1
ATOM 2960 C CA . SER B 1 142 ? -14.238 -0.245 20.513 1.00 14.70 142 SER B CA 1
ATOM 2961 C C . SER B 1 142 ? -14.820 -1.633 20.790 1.00 13.95 142 SER B C 1
ATOM 2962 O O . SER B 1 142 ? -14.160 -2.663 20.575 1.00 13.05 142 SER B O 1
ATOM 2965 N N . LEU B 1 143 ? -16.049 -1.674 21.298 1.00 11.32 143 LEU B N 1
ATOM 2966 C CA . LEU B 1 143 ? -16.657 -2.945 21.644 1.00 11.60 143 LEU B CA 1
ATOM 2967 C C . LEU B 1 143 ? -16.913 -3.778 20.353 1.00 13.10 143 LEU B C 1
ATOM 2968 O O . LEU B 1 143 ? -16.720 -4.991 20.339 1.00 15.44 143 LEU B O 1
ATOM 2973 N N . GLU B 1 144 ? -17.326 -3.098 19.282 1.00 11.17 144 GLU B N 1
ATOM 2974 C CA . GLU B 1 144 ? -17.602 -3.820 18.036 1.00 16.37 144 GLU B CA 1
ATOM 2975 C C . GLU B 1 144 ? -16.310 -4.445 17.501 1.00 17.85 144 GLU B C 1
ATOM 2976 O O . GLU B 1 144 ? -16.330 -5.588 17.023 1.00 16.87 144 GLU B O 1
ATOM 2982 N N . SER B 1 145 ? -15.190 -3.710 17.625 1.00 14.60 145 SER B N 1
ATOM 2983 C CA A SER B 1 145 ? -13.898 -4.210 17.142 0.50 17.67 145 SER B CA 1
ATOM 2984 C CA B SER B 1 145 ? -13.867 -4.189 17.186 0.50 17.30 145 SER B CA 1
ATOM 2985 C C . SER B 1 145 ? -13.436 -5.496 17.844 1.00 18.86 145 SER B C 1
ATOM 2986 O O . SER B 1 145 ? -12.594 -6.230 17.314 1.00 21.27 145 SER B O 1
ATOM 2991 N N . SER B 1 146 ? -13.981 -5.787 19.021 1.00 17.08 146 SER B N 1
ATOM 2992 C CA . SER B 1 146 ? -13.626 -7.037 19.719 1.00 19.27 146 SER B CA 1
ATOM 2993 C C . SER B 1 146 ? -14.774 -8.056 19.698 1.00 19.34 146 SER B C 1
ATOM 2994 O O . SER B 1 146 ? -14.752 -9.054 20.427 1.00 17.42 146 SER B O 1
ATOM 2997 N N . GLY B 1 147 ? -15.782 -7.789 18.866 1.00 19.28 147 GLY B N 1
ATOM 2998 C CA . GLY B 1 147 ? -16.873 -8.745 18.666 1.00 23.00 147 GLY B CA 1
ATOM 2999 C C . GLY B 1 147 ? -18.187 -8.589 19.420 1.00 23.55 147 GLY B C 1
ATOM 3000 O O . GLY B 1 147 ? -19.071 -9.446 19.286 1.00 22.88 147 GLY B O 1
ATOM 3001 N N . GLY B 1 148 ? -18.349 -7.530 20.217 1.00 17.92 148 GLY B N 1
ATOM 3002 C CA . GLY B 1 148 ? -19.669 -7.232 20.790 1.00 19.58 148 GLY B CA 1
ATOM 3003 C C . GLY B 1 148 ? -20.007 -7.882 22.124 1.00 22.41 148 GLY B C 1
ATOM 3004 O O . GLY B 1 148 ? -20.927 -7.433 22.818 1.00 23.75 148 GLY B O 1
ATOM 3005 N N . LYS B 1 149 ? -19.265 -8.919 22.516 1.00 17.01 149 LYS B N 1
ATOM 3006 C CA . LYS B 1 149 ? -19.583 -9.605 23.760 1.00 22.56 149 LYS B CA 1
ATOM 3007 C C . LYS B 1 149 ? -18.586 -9.295 24.849 1.00 21.07 149 LYS B C 1
ATOM 3008 O O . LYS B 1 149 ? -18.942 -9.226 26.024 1.00 20.63 149 LYS B O 1
ATOM 3014 N N . HIS B 1 150 ? -17.325 -9.157 24.451 1.00 18.63 150 HIS B N 1
ATOM 3015 C CA . HIS B 1 150 ? -16.251 -8.843 25.386 1.00 17.44 150 HIS B CA 1
ATOM 3016 C C . HIS B 1 150 ? -15.326 -7.775 24.836 1.00 17.09 150 HIS B C 1
ATOM 3017 O O . HIS B 1 150 ? -15.118 -7.668 23.629 1.00 16.84 150 HIS B O 1
ATOM 3024 N N . VAL B 1 151 ? -14.814 -6.946 25.735 1.00 13.00 151 VAL B N 1
ATOM 3025 C CA . VAL B 1 151 ? -13.897 -5.894 25.363 1.00 14.79 151 VAL B CA 1
ATOM 3026 C C . VAL B 1 151 ? -12.599 -6.494 24.813 1.00 16.60 151 VAL B C 1
ATOM 3027 O O . VAL B 1 151 ? -11.950 -5.913 23.952 1.00 14.02 151 VAL B O 1
ATOM 3031 N N . ALA B 1 152 ? -12.230 -7.652 25.343 1.00 14.25 152 ALA B N 1
ATOM 3032 C CA . ALA B 1 152 ? -10.985 -8.335 24.948 1.00 19.41 152 ALA B CA 1
ATOM 3033 C C . ALA B 1 152 ? -11.108 -9.837 25.171 1.00 21.58 152 ALA B C 1
ATOM 3034 O O . ALA B 1 152 ? -11.486 -10.270 26.255 1.00 22.01 152 ALA B O 1
ATOM 3036 N N . GLY B 1 153 ? -10.818 -10.627 24.134 1.00 20.73 153 GLY B N 1
ATOM 3037 C CA . GLY B 1 153 ? -10.833 -12.086 24.253 1.00 20.38 153 GLY B CA 1
ATOM 3038 C C . GLY B 1 153 ? -12.210 -12.688 24.461 1.00 20.34 153 GLY B C 1
ATOM 3039 O O . GLY B 1 153 ? -13.236 -12.127 24.026 1.00 20.85 153 GLY B O 1
ATOM 3040 N N . ASN B 1 154 ? -12.240 -13.796 25.178 1.00 21.32 154 ASN B N 1
ATOM 3041 C CA . ASN B 1 154 ? -13.466 -14.595 25.280 1.00 24.17 154 ASN B CA 1
ATOM 3042 C C . ASN B 1 154 ? -14.004 -14.677 26.686 1.00 26.10 154 ASN B C 1
ATOM 3043 O O . ASN B 1 154 ? -14.925 -15.450 26.964 1.00 27.95 154 ASN B O 1
ATOM 3048 N N . ARG B 1 155 ? -13.428 -13.890 27.586 1.00 24.65 155 ARG B N 1
ATOM 3049 C CA . ARG B 1 155 ? -13.890 -13.928 28.954 1.00 26.32 155 ARG B CA 1
ATOM 3050 C C . ARG B 1 155 ? -13.789 -12.579 29.640 1.00 25.47 155 ARG B C 1
ATOM 3051 O O . ARG B 1 155 ? -13.164 -11.639 29.129 1.00 20.40 155 ARG B O 1
ATOM 3059 N N . ILE B 1 156 ? -14.422 -12.513 30.804 1.00 24.46 156 ILE B N 1
ATOM 3060 C CA . ILE B 1 156 ? -14.493 -11.308 31.604 1.00 24.61 156 ILE B CA 1
ATOM 3061 C C . ILE B 1 156 ? -13.104 -10.735 31.946 1.00 21.44 156 ILE B C 1
ATOM 3062 O O . ILE B 1 156 ? -12.173 -11.475 32.306 1.00 21.23 156 ILE B O 1
ATOM 3067 N N . THR B 1 157 ? -12.972 -9.421 31.766 1.00 17.68 157 THR B N 1
ATOM 3068 C CA . THR B 1 157 ? -11.772 -8.674 32.116 1.00 14.04 157 THR B CA 1
ATOM 3069 C C . THR B 1 157 ? -12.133 -7.383 32.877 1.00 13.70 157 THR B C 1
ATOM 3070 O O . THR B 1 157 ? -13.298 -6.984 32.927 1.00 12.97 157 THR B O 1
ATOM 3074 N N . LEU B 1 158 ? -11.138 -6.726 33.447 1.00 14.96 158 LEU B N 1
ATOM 3075 C CA . LEU B 1 158 ? -11.369 -5.414 34.057 1.00 13.12 158 LEU B CA 1
ATOM 3076 C C . LEU B 1 158 ? -12.012 -4.470 33.038 1.00 12.01 158 LEU B C 1
ATOM 3077 O O . LEU B 1 158 ? -12.859 -3.636 33.386 1.00 13.41 158 LEU B O 1
ATOM 3082 N N . GLY B 1 159 ? -11.621 -4.630 31.772 1.00 12.50 159 GLY B N 1
ATOM 3083 C CA . GLY B 1 159 ? -12.229 -3.840 30.723 1.00 13.06 159 GLY B CA 1
ATOM 3084 C C . GLY B 1 159 ? -13.736 -4.019 30.698 1.00 13.45 159 GLY B C 1
ATOM 3085 O O . GLY B 1 159 ? -14.477 -3.019 30.663 1.00 13.79 159 GLY B O 1
ATOM 3086 N N . ASP B 1 160 ? -14.191 -5.276 30.706 1.00 13.28 160 ASP B N 1
ATOM 3087 C CA . ASP B 1 160 ? -15.652 -5.567 30.700 1.00 13.43 160 ASP B CA 1
ATOM 3088 C C . ASP B 1 160 ? -16.303 -4.953 31.924 1.00 15.10 160 ASP B C 1
ATOM 3089 O O . ASP B 1 160 ? -17.370 -4.326 31.840 1.00 12.86 160 ASP B O 1
ATOM 3094 N N . LEU B 1 161 ? -15.662 -5.140 33.068 1.00 13.58 161 LEU B N 1
ATOM 3095 C CA . LEU B 1 161 ? -16.299 -4.678 34.321 1.00 13.62 161 LEU B CA 1
ATOM 3096 C C . LEU B 1 161 ? -16.437 -3.149 34.364 1.00 14.66 161 LEU B C 1
ATOM 3097 O O . LEU B 1 161 ? -17.486 -2.592 34.762 1.00 12.17 161 LEU B O 1
ATOM 3102 N N . PHE B 1 162 ? -15.383 -2.448 33.947 1.00 12.32 162 PHE B N 1
ATOM 3103 C CA . PHE B 1 162 ? -15.436 -1.007 33.996 1.00 12.54 162 PHE B CA 1
ATOM 3104 C C . PHE B 1 162 ? -16.389 -0.450 32.928 1.00 11.21 162 PHE B C 1
ATOM 3105 O O . PHE B 1 162 ? -17.074 0.526 33.156 1.00 11.17 162 PHE B O 1
ATOM 3113 N N . LEU B 1 163 ? -16.512 -1.142 31.798 1.00 10.03 163 LEU B N 1
ATOM 3114 C CA . LEU B 1 163 ? -17.494 -0.725 30.820 1.00 11.86 163 LEU B CA 1
ATOM 3115 C C . LEU B 1 163 ? -18.902 -0.885 31.420 1.00 9.82 163 LEU B C 1
ATOM 3116 O O . LEU B 1 163 ? -19.754 0.033 31.349 1.00 12.27 163 LEU B O 1
ATOM 3121 N N . PHE B 1 164 ? -19.094 -2.034 32.061 1.00 12.96 164 PHE B N 1
ATOM 3122 C CA . PHE B 1 164 ? -20.368 -2.373 32.672 1.00 11.00 164 PHE B CA 1
ATOM 3123 C C . PHE B 1 164 ? -20.776 -1.293 33.696 1.00 9.70 164 PHE B C 1
ATOM 3124 O O . PHE B 1 164 ? -21.895 -0.770 33.638 1.00 10.99 164 PHE B O 1
ATOM 3132 N N . THR B 1 165 ? -19.893 -0.979 34.641 1.00 11.52 165 THR B N 1
ATOM 3133 C CA . THR B 1 165 ? -20.220 -0.003 35.698 1.00 9.47 165 THR B CA 1
ATOM 3134 C C . THR B 1 165 ? -20.502 1.390 35.131 1.00 14.09 165 THR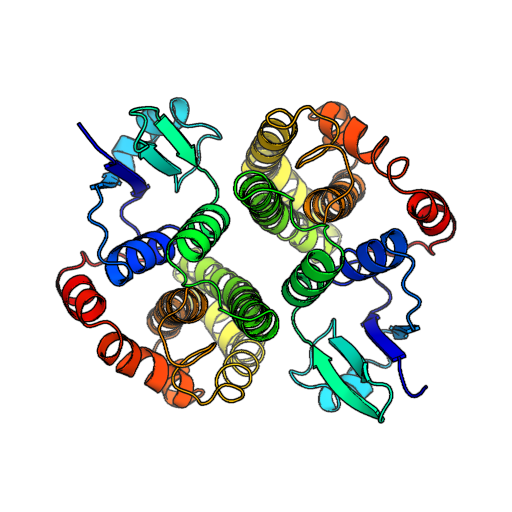 B C 1
ATOM 3135 O O . THR B 1 165 ? -21.440 2.072 35.541 1.00 14.98 165 THR B O 1
ATOM 3139 N N . THR B 1 166 ? -19.696 1.805 34.152 1.00 10.07 166 THR B N 1
ATOM 3140 C CA . THR B 1 166 ? -19.858 3.116 33.542 1.00 12.01 166 THR B CA 1
ATOM 3141 C C . THR B 1 166 ? -21.212 3.173 32.795 1.00 11.42 166 THR B C 1
ATOM 3142 O O . THR B 1 166 ? -21.974 4.120 32.958 1.00 12.33 166 THR B O 1
ATOM 3146 N N . LEU B 1 167 ? -21.533 2.144 32.031 1.00 10.60 167 LEU B N 1
ATOM 3147 C CA . LEU B 1 167 ? -22.806 2.125 31.322 1.00 12.75 167 LEU B CA 1
ATOM 3148 C C . LEU B 1 167 ? -23.983 2.185 32.294 1.00 11.48 167 LEU B C 1
ATOM 3149 O O . LEU B 1 167 ? -24.960 2.876 32.008 1.00 13.17 167 LEU B O 1
ATOM 3154 N N . THR B 1 168 ? -23.896 1.487 33.424 1.00 12.24 168 THR B N 1
ATOM 3155 C CA . THR B 1 168 ? -24.969 1.625 34.451 1.00 14.77 168 THR B CA 1
ATOM 3156 C C . THR B 1 168 ? -25.180 3.105 34.823 1.00 14.54 168 THR B C 1
ATOM 3157 O O . THR B 1 168 ? -26.324 3.603 34.885 1.00 12.82 168 THR B O 1
ATOM 3161 N N . HIS B 1 169 ? -24.089 3.842 35.035 1.00 10.34 169 HIS B N 1
ATOM 3162 C CA . HIS B 1 169 ? -24.203 5.256 35.341 1.00 12.58 169 HIS B CA 1
ATOM 3163 C C . HIS B 1 169 ? -24.896 6.044 34.219 1.00 11.99 169 HIS B C 1
ATOM 3164 O O . HIS B 1 169 ? -25.677 6.923 34.496 1.00 13.56 169 HIS B O 1
ATOM 3171 N N . VAL B 1 170 ? -24.598 5.726 32.952 1.00 10.64 170 VAL B N 1
ATOM 3172 C CA . VAL B 1 170 ? -25.235 6.429 31.850 1.00 11.15 170 VAL B CA 1
ATOM 3173 C C . VAL B 1 170 ? -26.740 6.148 31.866 1.00 14.29 170 VAL B C 1
ATOM 3174 O O . VAL B 1 170 ? -27.547 7.082 31.747 1.00 15.90 170 VAL B O 1
ATOM 3178 N N . MET B 1 171 ? -27.082 4.877 32.041 1.00 16.74 171 MET B N 1
ATOM 3179 C CA . MET B 1 171 ? -28.495 4.411 32.064 1.00 17.27 171 MET B CA 1
ATOM 3180 C C . MET B 1 171 ? -29.267 5.068 33.193 1.00 20.30 171 MET B C 1
ATOM 3181 O O . MET B 1 171 ? -30.441 5.398 33.044 1.00 19.50 171 MET B O 1
ATOM 3186 N N . GLU B 1 172 ? -28.599 5.265 34.324 1.00 14.69 172 GLU B N 1
ATOM 3187 C CA . GLU B 1 172 ? -29.267 5.891 35.471 1.00 17.70 172 GLU B CA 1
ATOM 3188 C C . GLU B 1 172 ? -29.337 7.410 35.360 1.00 18.01 172 GLU B C 1
ATOM 3189 O O . GLU B 1 172 ? -30.303 8.030 35.824 1.00 20.67 172 GLU B O 1
ATOM 3195 N N . THR B 1 173 ? -28.331 8.034 34.747 1.00 17.42 173 THR B N 1
ATOM 3196 C CA . THR B 1 173 ? -28.284 9.477 34.722 1.00 17.74 173 THR B CA 1
ATOM 3197 C C . THR B 1 173 ? -29.021 10.066 33.514 1.00 20.13 173 THR B C 1
ATOM 3198 O O . THR B 1 173 ? -29.554 11.170 33.611 1.00 21.84 173 THR B O 1
ATOM 3202 N N . VAL B 1 174 ? -29.045 9.325 32.393 1.00 18.82 174 VAL B N 1
ATOM 3203 C CA . VAL B 1 174 ? -29.723 9.767 31.176 1.00 18.31 174 VAL B CA 1
ATOM 3204 C C . VAL B 1 174 ? -30.675 8.670 30.681 1.00 21.18 174 VAL B C 1
ATOM 3205 O O . VAL B 1 174 ? -30.410 8.015 29.670 1.00 16.66 174 VAL B O 1
ATOM 3209 N N . PRO B 1 175 ? -31.808 8.450 31.395 1.00 20.16 175 PRO B N 1
ATOM 3210 C CA . PRO B 1 175 ? -32.617 7.268 31.103 1.00 20.52 175 PRO B CA 1
ATOM 3211 C C . PRO B 1 175 ? -33.105 7.269 29.654 1.00 18.69 175 PRO B C 1
ATOM 3212 O O . PRO B 1 175 ? -33.472 8.324 29.131 1.00 20.54 175 PRO B O 1
ATOM 3216 N N . GLY B 1 176 ? -33.038 6.108 29.009 1.00 19.25 176 GLY B N 1
ATOM 3217 C CA . GLY B 1 176 ? -33.548 5.970 27.644 1.00 21.00 176 GLY B CA 1
ATOM 3218 C C . GLY B 1 176 ? -32.485 6.171 26.569 1.00 18.83 176 GLY B C 1
ATOM 3219 O O . GLY B 1 176 ? -32.555 5.552 25.517 1.00 20.06 176 GLY B O 1
ATOM 3220 N N . PHE B 1 177 ? -31.480 6.995 26.858 1.00 18.00 177 PHE B N 1
ATOM 3221 C CA . PHE B 1 177 ? -30.512 7.421 25.829 1.00 17.25 177 PHE B CA 1
ATOM 3222 C C . PHE B 1 177 ? -29.667 6.254 25.303 1.00 17.12 177 PHE B C 1
ATOM 3223 O O . PHE B 1 177 ? -29.562 6.045 24.089 1.00 18.02 177 PHE B O 1
ATOM 3231 N N . LEU B 1 178 ? -29.088 5.463 26.205 1.00 14.78 178 LEU B N 1
ATOM 3232 C CA . LEU B 1 178 ? -28.337 4.288 25.771 1.00 14.90 178 LEU B CA 1
ATOM 3233 C C . LEU B 1 178 ? -29.241 3.318 25.036 1.00 13.83 178 LEU B C 1
ATOM 3234 O O . LEU B 1 178 ? -28.895 2.812 23.973 1.00 17.22 178 LEU B O 1
ATOM 3239 N N . GLU B 1 179 ? -30.417 3.107 25.626 1.00 16.51 179 GLU B N 1
ATOM 3240 C CA . GLU B 1 179 ? -31.380 2.142 25.172 1.00 21.48 179 GLU B CA 1
ATOM 3241 C C . GLU B 1 179 ? -31.801 2.493 23.734 1.00 20.31 179 GLU B C 1
ATOM 3242 O O . GLU B 1 179 ? -31.799 1.620 22.845 1.00 22.11 179 GLU B O 1
ATOM 3248 N N . GLN B 1 180 ? -32.056 3.777 23.493 1.00 20.68 180 GLN B N 1
ATOM 3249 C CA . GLN B 1 180 ? -32.588 4.239 22.195 1.00 22.25 180 GLN B CA 1
ATOM 3250 C C . GLN B 1 180 ? -31.506 4.524 21.133 1.00 22.59 180 GLN B C 1
ATOM 3251 O O . GLN B 1 180 ? -31.709 4.283 19.931 1.00 25.37 180 GLN B O 1
ATOM 3257 N N . LYS B 1 181 ? -30.335 4.985 21.566 1.00 18.37 181 LYS B N 1
ATOM 3258 C CA . LYS B 1 181 ? -29.323 5.440 20.618 1.00 18.04 181 LYS B CA 1
ATOM 3259 C C . LYS B 1 181 ? -28.112 4.501 20.466 1.00 17.35 181 LYS B C 1
ATOM 3260 O O . LYS B 1 181 ? -27.387 4.599 19.472 1.00 20.43 181 LYS B O 1
ATOM 3266 N N . PHE B 1 182 ? -27.891 3.624 21.447 1.00 14.17 182 PHE B N 1
ATOM 3267 C CA . PHE B 1 182 ? -26.737 2.695 21.456 1.00 17.08 182 PHE B CA 1
ATOM 3268 C C . PHE B 1 182 ? -27.180 1.288 21.943 1.00 17.97 182 PHE B C 1
ATOM 3269 O O . PHE B 1 182 ? -26.691 0.761 22.959 1.00 13.90 182 PHE B O 1
ATOM 3277 N N . PRO B 1 183 ? -28.122 0.660 21.206 1.00 18.08 183 PRO B N 1
ATOM 3278 C CA . PRO B 1 183 ? -28.709 -0.602 21.658 1.00 19.89 183 PRO B CA 1
ATOM 3279 C C . PRO B 1 183 ? -27.677 -1.709 21.902 1.00 17.74 183 PRO B C 1
ATOM 3280 O O . PRO B 1 183 ? -27.855 -2.506 22.825 1.00 21.42 183 PRO B O 1
ATOM 3284 N N . LYS B 1 184 ? -26.608 -1.774 21.106 1.00 17.91 184 LYS B N 1
ATOM 3285 C CA . LYS B 1 184 ? -25.598 -2.848 21.304 1.00 17.87 184 LYS B CA 1
ATOM 3286 C C . LYS B 1 184 ? -24.860 -2.721 22.643 1.00 16.97 184 LYS B C 1
ATOM 3287 O O . LYS B 1 184 ? -24.442 -3.722 23.233 1.00 16.43 184 LYS B O 1
ATOM 3293 N N . LEU B 1 185 ? -24.710 -1.490 23.114 1.00 14.85 185 LEU B N 1
ATOM 3294 C CA . LEU B 1 185 ? -24.076 -1.259 24.415 1.00 13.21 185 LEU B CA 1
ATOM 3295 C C . LEU B 1 185 ? -25.068 -1.629 25.503 1.00 16.05 185 LEU B C 1
ATOM 3296 O O . LEU B 1 185 ? -24.692 -2.191 26.527 1.00 15.97 185 LEU B O 1
ATOM 3301 N N . HIS B 1 186 ? -26.334 -1.282 25.275 1.00 17.62 186 HIS B N 1
ATOM 3302 C CA . HIS B 1 186 ? -27.411 -1.703 26.184 1.00 20.26 186 HIS B CA 1
ATOM 3303 C C . HIS B 1 186 ? -27.453 -3.232 26.264 1.00 19.33 186 HIS B C 1
ATOM 3304 O O . HIS B 1 186 ? -27.520 -3.829 27.363 1.00 17.88 186 HIS B O 1
ATOM 3311 N N . GLU B 1 187 ? -27.351 -3.880 25.107 1.00 18.87 187 GLU B N 1
ATOM 3312 C CA . GLU B 1 187 ? -27.256 -5.333 25.054 1.00 20.48 187 GLU B CA 1
ATOM 3313 C C . GLU B 1 187 ? -26.063 -5.889 25.849 1.00 19.96 187 GLU B C 1
ATOM 3314 O O . GLU B 1 187 ? -26.198 -6.910 26.546 1.00 20.57 187 GLU B O 1
ATOM 3320 N N . PHE B 1 188 ? -24.908 -5.218 25.741 1.00 16.60 188 PHE B N 1
ATOM 3321 C CA . PHE B 1 188 ? -23.722 -5.621 26.501 1.00 14.24 188 PHE B CA 1
ATOM 3322 C C . PHE B 1 188 ? -24.031 -5.553 28.005 1.00 15.29 188 PHE B C 1
ATOM 3323 O O . PHE B 1 188 ? -23.700 -6.491 28.768 1.00 16.71 188 PHE B O 1
ATOM 3331 N N . HIS B 1 189 ? -24.683 -4.466 28.413 1.00 15.46 189 HIS B N 1
ATOM 3332 C CA . HIS B 1 189 ? -24.990 -4.245 29.828 1.00 17.84 189 HIS B CA 1
ATOM 3333 C C . HIS B 1 189 ? -25.904 -5.375 30.308 1.00 22.58 189 HIS B C 1
ATOM 3334 O O . HIS B 1 189 ? -25.801 -5.844 31.444 1.00 20.29 189 HIS B O 1
ATOM 3341 N N . LYS B 1 190 ? -26.774 -5.829 29.410 1.00 23.93 190 LYS B N 1
ATOM 3342 C CA . LYS B 1 190 ? -27.695 -6.933 29.695 1.00 27.99 190 LYS B CA 1
ATOM 3343 C C . LYS B 1 190 ? -26.981 -8.288 29.845 1.00 26.86 190 LYS B C 1
ATOM 3344 O O . LYS B 1 190 ? -27.213 -9.008 30.810 1.00 32.42 190 LYS B O 1
ATOM 3350 N N . SER B 1 191 ? -26.085 -8.604 28.912 1.00 26.95 191 SER B N 1
ATOM 3351 C CA A SER B 1 191 ? -25.508 -9.945 28.765 0.50 25.31 191 SER B CA 1
ATOM 3352 C CA B SER B 1 191 ? -25.542 -9.955 28.804 0.50 25.39 191 SER B CA 1
ATOM 3353 C C . SER B 1 191 ? -24.287 -10.208 29.639 1.00 25.47 191 SER B C 1
ATOM 3354 O O . SER B 1 191 ? -24.026 -11.352 30.031 1.00 25.91 191 SER B O 1
ATOM 3359 N N . LEU B 1 192 ? -23.513 -9.161 29.912 1.00 25.69 192 LEU B N 1
ATOM 3360 C CA . LEU B 1 192 ? -22.220 -9.369 30.584 1.00 25.31 192 LEU B CA 1
ATOM 3361 C C . LEU B 1 192 ? -22.268 -10.157 31.911 1.00 24.70 192 LEU B C 1
ATOM 3362 O O . LEU B 1 192 ? -21.431 -11.029 32.113 1.00 23.05 192 LEU B O 1
ATOM 3367 N N . PRO B 1 193 ? -23.212 -9.830 32.821 1.00 25.78 193 PRO B N 1
ATOM 3368 C CA . PRO B 1 193 ? -23.222 -10.518 34.121 1.00 31.26 193 PRO B CA 1
ATOM 3369 C C . PRO B 1 193 ? -23.275 -12.044 34.040 1.00 35.16 193 PRO B C 1
ATOM 3370 O O . PRO B 1 193 ? -22.832 -12.707 34.974 1.00 37.15 193 PRO B O 1
ATOM 3374 N N . THR B 1 194 ? -23.782 -12.595 32.939 1.00 38.19 194 THR B N 1
ATOM 3375 C CA . THR B 1 194 ? -23.834 -14.050 32.767 1.00 42.72 194 THR B CA 1
ATOM 3376 C C . THR B 1 194 ? -22.451 -14.670 32.521 1.00 42.92 194 THR B C 1
ATOM 3377 O O . THR B 1 194 ? -22.263 -15.873 32.726 1.00 45.15 194 THR B O 1
ATOM 3381 N N . SER B 1 195 ? -21.492 -13.845 32.097 1.00 42.85 195 SER B N 1
ATOM 3382 C CA A SER B 1 195 ? -20.122 -14.297 31.834 0.50 43.52 195 SER B CA 1
ATOM 3383 C CA B SER B 1 195 ? -20.126 -14.312 31.832 0.50 41.88 195 SER B CA 1
ATOM 3384 C C . SER B 1 195 ? -19.360 -14.598 33.122 1.00 42.35 195 SER B C 1
ATOM 3385 O O . SER B 1 195 ? -18.245 -15.117 33.083 1.00 43.83 195 SER B O 1
ATOM 3390 N N . CYS B 1 196 ? -19.954 -14.249 34.263 1.00 42.39 196 CYS B N 1
ATOM 3391 C CA . CYS B 1 196 ? -19.354 -14.546 35.560 1.00 40.41 196 CYS B CA 1
ATOM 3392 C C . CYS B 1 196 ? -20.457 -14.966 36.518 1.00 42.42 196 CYS B C 1
ATOM 3393 O O . CYS B 1 196 ? -21.369 -14.191 36.805 1.00 41.59 196 CYS B O 1
AT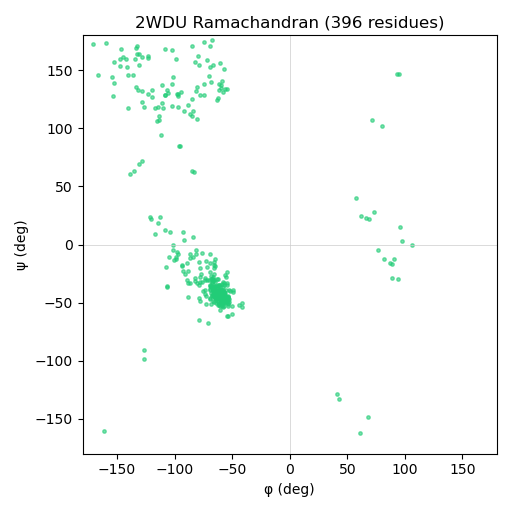OM 3396 N N . SER B 1 197 ? -20.388 -16.202 37.000 1.00 42.77 197 SER B N 1
ATOM 3397 C CA . SER B 1 197 ? -21.511 -16.783 37.733 1.00 42.65 197 SER B CA 1
ATOM 3398 C C . SER B 1 197 ? -21.879 -15.987 38.986 1.00 40.79 197 SER B C 1
ATOM 3399 O O . SER B 1 197 ? -23.044 -15.653 39.190 1.00 42.32 197 SER B O 1
ATOM 3402 N N . ARG B 1 198 ? -20.880 -15.667 39.804 1.00 37.76 198 ARG B N 1
ATOM 3403 C CA . ARG B 1 198 ? -21.099 -14.934 41.054 1.00 37.35 198 ARG B CA 1
ATOM 3404 C C . ARG B 1 198 ? -21.631 -13.503 40.850 1.00 35.83 198 ARG B C 1
ATOM 3405 O O . ARG B 1 198 ? -22.191 -12.904 41.769 1.00 31.39 198 ARG B O 1
ATOM 3413 N N . LEU B 1 199 ? -21.467 -12.967 39.641 1.00 34.22 199 LEU B N 1
ATOM 3414 C CA . LEU B 1 199 ? -21.822 -11.579 39.364 1.00 34.33 199 LEU B CA 1
ATOM 3415 C C . LEU B 1 199 ? -23.333 -11.318 39.408 1.00 32.24 199 LEU B C 1
ATOM 3416 O O . LEU B 1 199 ? -23.783 -10.408 40.102 1.00 29.18 199 LEU B O 1
ATOM 3421 N N . SER B 1 200 ? -24.126 -12.120 38.695 1.00 32.61 200 SER B N 1
ATOM 3422 C CA . SER B 1 200 ? -25.567 -11.863 38.625 1.00 32.29 200 SER B CA 1
ATOM 3423 C C . SER B 1 200 ? -26.169 -11.947 40.019 1.00 32.19 200 SER B C 1
ATOM 3424 O O . SER B 1 200 ? -26.965 -11.090 40.422 1.00 32.42 200 SER B O 1
ATOM 3427 N N . GLU B 1 201 ? -25.750 -12.981 40.746 1.00 33.71 201 GLU B N 1
ATOM 3428 C CA . GLU B 1 201 ? -26.103 -13.180 42.147 1.00 34.77 201 GLU B CA 1
ATOM 3429 C C . GLU B 1 201 ? -25.844 -11.897 42.953 1.00 31.79 201 GLU B C 1
ATOM 3430 O O . GLU B 1 201 ? -26.760 -11.296 43.524 1.00 28.93 201 GLU B O 1
ATOM 3436 N N . TYR B 1 202 ? -24.588 -11.464 42.944 1.00 28.68 202 TYR B N 1
ATOM 3437 C CA . TYR B 1 202 ? -24.169 -10.263 43.653 1.00 25.32 202 TYR B CA 1
ATOM 3438 C C . TYR B 1 202 ? -25.016 -9.034 43.309 1.00 23.94 202 TYR B C 1
ATOM 3439 O O . TYR B 1 202 ? -25.447 -8.301 44.199 1.00 22.86 202 TYR B O 1
ATOM 3448 N N . LEU B 1 203 ? -25.244 -8.821 42.009 1.00 21.64 203 LEU B N 1
ATOM 3449 C CA . LEU B 1 203 ? -25.951 -7.647 41.516 1.00 23.73 203 LEU B CA 1
ATOM 3450 C C . LEU B 1 203 ? -27.415 -7.622 41.944 1.00 26.83 203 LEU B C 1
ATOM 3451 O O . LEU B 1 203 ? -27.954 -6.562 42.234 1.00 26.08 203 LEU B O 1
ATOM 3456 N N . LYS B 1 204 ? -28.042 -8.796 41.993 1.00 31.53 204 LYS B N 1
ATOM 3457 C CA . LYS B 1 204 ? -29.448 -8.887 42.425 1.00 33.19 204 LYS B CA 1
ATOM 3458 C C . LYS B 1 204 ? -29.632 -8.569 43.917 1.00 32.48 204 LYS B C 1
ATOM 3459 O O . LYS B 1 204 ? -30.629 -7.955 44.296 1.00 35.99 204 LYS B O 1
ATOM 3465 N N . LYS B 1 205 ? -28.671 -8.955 44.755 1.00 29.42 205 LYS B N 1
ATOM 3466 C CA . LYS B 1 205 ? -28.791 -8.725 46.202 1.00 31.83 205 LYS B CA 1
ATOM 3467 C C . LYS B 1 205 ? -28.249 -7.380 46.706 1.00 31.03 205 LYS B C 1
ATOM 3468 O O . LYS B 1 205 ? -28.544 -6.968 47.827 1.00 30.25 205 LYS B O 1
ATOM 3474 N N . ARG B 1 206 ? -27.444 -6.713 45.883 1.00 26.10 206 ARG B N 1
ATOM 3475 C CA . ARG B 1 206 ? -26.827 -5.433 46.231 1.00 27.96 206 ARG B CA 1
ATOM 3476 C C . ARG B 1 206 ? -27.879 -4.363 46.531 1.00 27.55 206 ARG B C 1
ATOM 3477 O O . ARG B 1 206 ? -28.851 -4.203 45.772 1.00 29.66 206 ARG B O 1
ATOM 3485 N N . ALA B 1 207 ? -27.674 -3.620 47.619 1.00 26.19 207 ALA B N 1
ATOM 3486 C CA . ALA B 1 207 ? -28.602 -2.562 48.000 1.00 26.50 207 ALA B CA 1
ATOM 3487 C C . ALA B 1 207 ? -28.461 -1.431 46.992 1.00 26.45 207 ALA B C 1
ATOM 3488 O O . ALA B 1 207 ? -27.361 -1.203 46.498 1.00 25.91 207 ALA B O 1
ATOM 3490 N N . LYS B 1 208 ? -29.568 -0.749 46.683 1.00 27.49 208 LYS B N 1
ATOM 3491 C CA . LYS B 1 208 ? -29.580 0.368 45.729 1.00 28.58 208 LYS B CA 1
ATOM 3492 C C . LYS B 1 208 ? -28.810 1.573 46.289 1.00 28.65 208 LYS B C 1
ATOM 3493 O O . LYS B 1 208 ? -28.897 1.865 47.496 1.00 27.36 208 LYS B O 1
ATOM 3499 N N . THR B 1 209 ? -28.037 2.256 45.432 1.00 23.55 209 THR B N 1
ATOM 3500 C CA . THR B 1 209 ? -27.292 3.462 45.837 1.00 20.77 209 THR B CA 1
ATOM 3501 C C . T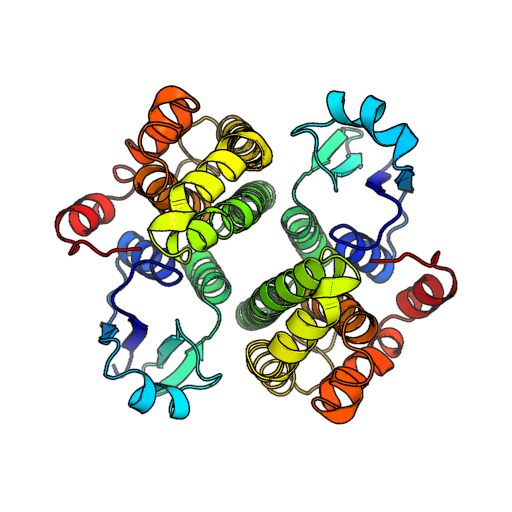HR B 1 209 ? -27.544 4.586 44.819 1.00 20.85 209 THR B C 1
ATOM 3502 O O . THR B 1 209 ? -27.877 4.295 43.664 1.00 22.43 209 THR B O 1
ATOM 3506 N N . PRO B 1 210 ? -27.416 5.856 45.236 1.00 21.16 210 PRO B N 1
ATOM 3507 C CA . PRO B 1 210 ? -27.662 6.998 44.332 1.00 21.54 210 PRO B CA 1
ATOM 3508 C C .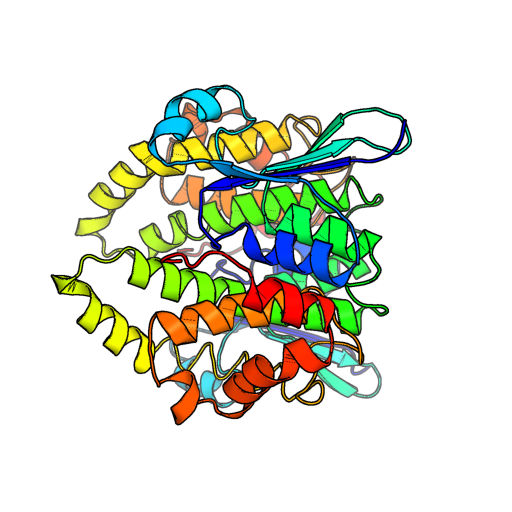 PRO B 1 210 ? -26.653 7.103 43.182 1.00 21.75 210 PRO B C 1
ATOM 3509 O O . PRO B 1 210 ? -26.971 7.655 42.126 1.00 21.19 210 PRO B O 1
ATOM 3513 N N . PHE B 1 211 ? -25.450 6.567 43.396 1.00 18.09 211 PHE B N 1
ATOM 3514 C CA . PHE B 1 211 ? -24.343 6.589 42.409 1.00 16.77 211 PHE B CA 1
ATOM 3515 C C . PHE B 1 211 ? -23.293 5.575 42.872 1.00 18.36 211 PHE B C 1
ATOM 3516 O O . PHE B 1 211 ? -22.247 5.338 42.244 1.00 13.73 211 PHE B O 1
#

Sequence (420 aa):
DKQHFKLWYFQFRGRAEPIRLLLTCAGVKKFEDYQFTMDQWPTIKPTLPGGRVPLLDVTGPDGKKLRRYQESMAIARLLARQFKMMGETDEEYYLIERIIGECEDLYREVYTIFRTPQGEKEAKIKEFKENNGPTTLLKLVSSESLESSSGGKHVVAGNRITLGDLFLFTTLTHVMETVPGFLEQKFPKLHEFHKSLPTSCCSRLSEYLKKRAKTPFDKQHFKLWYFQFRGRAEEPIRLLLTCAGVKFEDYQFTMMDQWPTIKPTLPGGRVPLLDVTGPDDGKLRRYQESMAIARLLARQFKKMMGETDEEEYYLIERIIGECEDLYRREVYTIFRTPQGEKEAKIKEFKENNGPTLLKLVSESLESSSGGKHVAGNRITLGDLFLFTTLTHVMETVPGFLEQKFPKLHEFHKSSLPTSSCSRLSEYLKKRAKTPF

CATH classification: 3.40.30.10 (+1 more: 1.20.1050.10)

Foldseek 3Di:
DAKAKEWDDALACQLQVLVVVLCLLLVHDYHDHHDYPVCLVVVQVVDVVSDDGKMWMQHRVRDTDIDDDRVVSNCVSLVVSVQCADDVVLVVLLVQLLVLLVVLSVLLVVLLPDDPVCNVVSLVCCLPPVVCVSLVSNLVQCVVCPLQASGDPAHHSSLSSLLVSVVSCCLRNPPSCVPPPVSSVVNNVCNCVRRVSVVVCVVVRDDDSD/DLWAKEWEEALACQLQVLVVLLCLLLVNDHHDHHDYPVCLVVCQVVAVVSDDGWMWTADPVGDIDIDHDRVVSNCVSLVVSVQCAPDVVLVVLLVQLVVLLVVLQVLLVVLLPDPDVCNVVSLVVCLVPVVVVSLVSNLVQCVVCPLQASGDDAHHSSLSSLLVSVVSCCLSPPPCCVPPPVSSVVNNVPRQVRGVSRVVCVVPRDDDSD

Organism: Fasciola hepatica (NCBI:txid6192)

Secondary structure (DSSP, 8-state):
---EEEEEEESS-TTTHHHHHHHHHTT---EEEEE-TTTHHHHGGGSGGG-S-EEEEE-TTS-EEEEESHHHHHHHHHHHTT-S-SSHHHHHHHHHHHHHHHHHHHHHHHHHTS-HHHHHHHHHHHHHTHHHHHHHHHHHHHHHTTSS-SSTTS--HHHHHHHHHHHHHHHHSTTHHHHH-HHHHHHHHHGGGG-HHHHHHHHHSPP---/---EEEEEEESSSTTTHHHHHHHHHHT---EEEEE-TTTHHHHGGGSGGG-S-EEEEE-TT--EEEEE-HHHHHHHHHHHTT-S-SSHHHHHHHHHHHHHHHHHHHHHHHHHHS-HHHHHHHHHHHHHTHHHHHHHHHHHHHHHTTSS-SSTTS--HHHHHHHHHHHHHHHHSTTHHHHH-HHHHHHHHHGGGGSHHHHHHHHHSPP---